Protein AF-0000000072986131 (afdb_homodimer)

Sequence (602 aa):
MTNYQFLLNQYGKLRQEGNMIPFDFEYYKPETIEEAVSLFDKLNFEGKEPIYYGGGTEFISMARVHNVYTEAVIDIKGISECNIYELIEDELIIGSAVTLTNIAELNLFPLLSLTVQRIADHTIQDKITLGGNLAGTIIYREAVLPLMISDSEIVISGINGQRRIPIEKIFNKGIQLNKGEMIVQVIIKNKFLNLPHLHVKRTKNEKIDYPLITIAALKNNNRINIAFSGVCDYPFRSAVIEQILNDNALPEYKKMNEIIKNIPGKVLNDISGSSAYRKFMLHTMLCEVLREFREGGKLNVMTNYQFLLNQYGKLRQEGNMIPFDFEYYKPETIEEAVSLFDKLNFEGKEPIYYGGGTEFISMARVHNVYTEAVIDIKGISECNIYELIEDELIIGSAVTLTNIAELNLFPLLSLTVQRIADHTIQDKITLGGNLAGTIIYREAVLPLMISDSEIVISGINGQRRIPIEKIFNKGIQLNKGEMIVQVIIKNKFLNLPHLHVKRTKNEKIDYPLITIAALKNNNRINIAFSGVCDYPFRSAVIEQILNDNALPEYKKMNEIIKNIPGKVLNDISGSSAYRKFMLHTMLCEVLREFREGGKLNV

pLDDT: mean 89.97, std 16.41, range [27.58, 98.94]

Structure (mmCIF, N/CA/C/O backbone):
data_AF-0000000072986131-model_v1
#
loop_
_entity.id
_entity.type
_entity.pdbx_description
1 polymer 'Putative carbon-monoxide dehydrogenase, middle subunit'
#
loop_
_atom_site.group_PDB
_atom_site.id
_atom_site.type_symbol
_atom_site.label_atom_id
_atom_site.label_alt_id
_atom_site.label_comp_id
_atom_site.label_asym_id
_atom_site.label_entity_id
_atom_site.label_seq_id
_atom_site.pdbx_PDB_ins_code
_atom_site.Cartn_x
_atom_site.Cartn_y
_atom_site.Cartn_z
_atom_site.occupancy
_atom_site.B_iso_or_equiv
_atom_site.auth_seq_id
_atom_site.auth_comp_id
_atom_site.auth_asym_id
_atom_site.auth_atom_id
_atom_site.pdbx_PDB_model_num
ATOM 1 N N . MET A 1 1 ? -28.359 11.297 -22.188 1 27.62 1 MET A N 1
ATOM 2 C CA . MET A 1 1 ? -27.281 10.961 -23.125 1 27.62 1 MET A CA 1
ATOM 3 C C . MET A 1 1 ? -25.922 11.375 -22.547 1 27.62 1 MET A C 1
ATOM 5 O O . MET A 1 1 ? -24.891 10.922 -23.031 1 27.62 1 MET A O 1
ATOM 9 N N . THR A 1 2 ? -25.969 12.508 -21.891 1 29.42 2 THR A N 1
ATOM 10 C CA . THR A 1 2 ? -24.828 13.32 -21.469 1 29.42 2 THR A CA 1
ATOM 11 C C . THR A 1 2 ? -24.078 12.633 -20.328 1 29.42 2 THR A C 1
ATOM 13 O O . THR A 1 2 ? -22.891 12.906 -20.125 1 29.42 2 THR A O 1
ATOM 16 N N . ASN A 1 3 ? -24.797 12.055 -19.438 1 32.59 3 ASN A N 1
ATOM 17 C CA . ASN A 1 3 ? -24.266 11.562 -18.156 1 32.59 3 ASN A CA 1
ATOM 18 C C . ASN A 1 3 ? -23.391 10.336 -18.359 1 32.59 3 ASN A C 1
ATOM 20 O O . ASN A 1 3 ? -22.484 10.07 -17.562 1 32.59 3 ASN A O 1
ATOM 24 N N . TYR A 1 4 ? -23.812 9.516 -19.328 1 32.34 4 TYR A N 1
ATOM 25 C CA . TYR A 1 4 ? -23.125 8.258 -19.609 1 32.34 4 TYR A CA 1
ATOM 26 C C . TYR A 1 4 ? -21.75 8.508 -20.219 1 32.34 4 TYR A C 1
ATOM 28 O O . TYR A 1 4 ? -20.797 7.793 -19.938 1 32.34 4 TYR A O 1
ATOM 36 N N . GLN A 1 5 ? -21.703 9.461 -21.125 1 32.12 5 GLN A N 1
ATOM 37 C CA . GLN A 1 5 ? -20.469 9.742 -21.859 1 32.12 5 GLN A CA 1
ATOM 38 C C . GLN A 1 5 ? -19.406 10.359 -20.938 1 32.12 5 GLN A C 1
ATOM 40 O O . GLN A 1 5 ? -18.219 10.125 -21.125 1 32.12 5 GLN A O 1
ATOM 45 N N . PHE A 1 6 ? -19.781 11.312 -20.094 1 31.97 6 PHE A N 1
ATOM 46 C CA . PHE A 1 6 ? -18.891 11.93 -19.125 1 31.97 6 PHE A CA 1
ATOM 47 C C . PHE A 1 6 ? -18.391 10.898 -18.125 1 31.97 6 PHE A C 1
ATOM 49 O O . PHE A 1 6 ? -17.219 10.922 -17.734 1 31.97 6 PHE A O 1
ATOM 56 N N . LEU A 1 7 ? -19.219 9.945 -17.797 1 34.59 7 LEU A N 1
ATOM 57 C CA . LEU A 1 7 ? -18.859 8.805 -16.969 1 34.59 7 LEU A CA 1
ATOM 58 C C . LEU A 1 7 ? -17.781 7.961 -17.625 1 34.59 7 LEU A C 1
ATOM 60 O O . LEU A 1 7 ? -16.844 7.5 -16.969 1 34.59 7 LEU A O 1
ATOM 64 N N . LEU A 1 8 ? -17.953 7.883 -18.906 1 36.53 8 LEU A N 1
ATOM 65 C CA . LEU A 1 8 ? -16.984 7.113 -19.688 1 36.53 8 LEU A CA 1
ATOM 66 C C . LEU A 1 8 ? -15.625 7.82 -19.719 1 36.53 8 LEU A C 1
ATOM 68 O O . LEU A 1 8 ? -14.578 7.176 -19.641 1 36.53 8 LEU A O 1
ATOM 72 N N . ASN A 1 9 ? -15.633 9.117 -19.875 1 38.03 9 ASN A N 1
ATOM 73 C CA . ASN A 1 9 ? -14.414 9.906 -19.984 1 38.03 9 ASN A CA 1
ATOM 74 C C . ASN A 1 9 ? -13.688 10.016 -18.641 1 38.03 9 ASN A C 1
ATOM 76 O O . ASN A 1 9 ? -12.461 9.906 -18.594 1 38.03 9 ASN A O 1
ATOM 80 N N . GLN A 1 10 ? -14.32 10.531 -17.641 1 37.19 10 GLN A N 1
ATOM 81 C CA . GLN A 1 10 ? -13.766 10.555 -16.297 1 37.19 10 GLN A CA 1
ATOM 82 C C . GLN A 1 10 ? -13.477 9.141 -15.797 1 37.19 10 GLN A C 1
ATOM 84 O O . GLN A 1 10 ? -12.492 8.922 -15.086 1 37.19 10 GLN A O 1
ATOM 89 N N . TYR A 1 11 ? -14.391 8.203 -16.078 1 42.56 11 TYR A N 1
ATOM 90 C CA . TYR A 1 11 ? -14.055 6.789 -16 1 42.56 11 TYR A CA 1
ATOM 91 C C . TYR A 1 11 ? -12.805 6.477 -16.812 1 42.56 11 TYR A C 1
ATOM 93 O O . TYR A 1 11 ? -11.992 5.641 -16.406 1 42.56 11 TYR A O 1
ATOM 101 N N . GLY A 1 12 ? -12.742 7.117 -17.859 1 41.56 12 GLY A N 1
ATOM 102 C CA . GLY A 1 12 ? -11.555 6.957 -18.688 1 41.56 12 GLY A CA 1
ATOM 103 C C . GLY A 1 12 ? -10.273 7.379 -17.984 1 41.56 12 GLY A C 1
ATOM 104 O O . GLY A 1 12 ? -9.25 6.703 -18.094 1 41.56 12 GLY A O 1
ATOM 105 N N . LYS A 1 13 ? -10.367 8.602 -17.5 1 42.34 13 LYS A N 1
ATOM 106 C CA . LYS A 1 13 ? -9.172 9.07 -16.797 1 42.34 13 LYS A CA 1
ATOM 107 C C . LYS A 1 13 ? -8.875 8.211 -15.578 1 42.34 13 LYS A C 1
ATOM 109 O O . LYS A 1 13 ? -7.719 7.887 -15.305 1 42.34 13 LYS A O 1
ATOM 114 N N . LEU A 1 14 ? -9.93 8.141 -14.703 1 44.47 14 LEU A N 1
ATOM 115 C CA . LEU A 1 14 ? -9.688 7.125 -13.68 1 44.47 14 LEU A CA 1
ATOM 116 C C . LEU A 1 14 ? -9.258 5.805 -14.312 1 44.47 14 LEU A C 1
ATOM 118 O O . LEU A 1 14 ? -8.453 5.07 -13.734 1 44.47 14 LEU A O 1
ATOM 122 N N . ARG A 1 15 ? -9.805 5.496 -15.484 1 45.22 15 ARG A N 1
ATOM 123 C CA . ARG A 1 15 ? -9.336 4.316 -16.203 1 45.22 15 ARG A CA 1
ATOM 124 C C . ARG A 1 15 ? -7.867 4.461 -16.594 1 45.22 15 ARG A C 1
ATOM 126 O O . ARG A 1 15 ? -7.098 3.504 -16.5 1 45.22 15 ARG A O 1
ATOM 133 N N . GLN A 1 16 ? -7.602 5.656 -17.141 1 43.91 16 GLN A N 1
ATOM 134 C CA . GLN A 1 16 ? -6.211 5.84 -17.547 1 43.91 16 GLN A CA 1
ATOM 135 C C . GLN A 1 16 ? -5.285 5.82 -16.328 1 43.91 16 GLN A C 1
ATOM 137 O O . GLN A 1 16 ? -4.238 5.172 -16.344 1 43.91 16 GLN A O 1
ATOM 142 N N . GLU A 1 17 ? -5.52 6.809 -15.43 1 45.91 17 GLU A N 1
ATOM 143 C CA . GLU A 1 17 ? -4.746 6.809 -14.188 1 45.91 17 GLU A CA 1
ATOM 144 C C . GLU A 1 17 ? -5.098 5.605 -13.32 1 45.91 17 GLU A C 1
ATOM 146 O O . GLU A 1 17 ? -4.23 5.047 -12.648 1 45.91 17 GLU A O 1
ATOM 151 N N . GLY A 1 18 ? -6.445 5.406 -13.211 1 46.66 18 GLY A N 1
ATOM 152 C CA . GLY A 1 18 ? -7.07 4.223 -12.648 1 46.66 18 GLY A CA 1
ATOM 153 C C . GLY A 1 18 ? -6.625 2.934 -13.305 1 46.66 18 GLY A C 1
ATOM 154 O O . GLY A 1 18 ? -7.039 1.846 -12.906 1 46.66 18 GLY A O 1
ATOM 155 N N . ASN A 1 19 ? -6.191 3.107 -14.43 1 49.5 19 ASN A N 1
ATOM 156 C CA . ASN A 1 19 ? -5.863 1.973 -15.289 1 49.5 19 ASN A CA 1
ATOM 157 C C . ASN A 1 19 ? -5.043 0.926 -14.547 1 49.5 19 ASN A C 1
ATOM 159 O O . ASN A 1 19 ? -4.879 -0.198 -15.023 1 49.5 19 ASN A O 1
ATOM 163 N N . MET A 1 20 ? -4.824 1.416 -13.273 1 61.81 20 MET A N 1
ATOM 164 C CA . MET A 1 20 ? -4.055 0.265 -12.812 1 61.81 20 MET A CA 1
ATOM 165 C C . MET A 1 20 ? -4.699 -0.359 -11.578 1 61.81 20 MET A C 1
ATOM 167 O O . MET A 1 20 ? -4.086 -1.188 -10.898 1 61.81 20 MET A O 1
ATOM 171 N N . ILE A 1 21 ? -6.113 0.192 -11.344 1 75.25 21 ILE A N 1
ATOM 172 C CA . ILE A 1 21 ? -6.746 -0.481 -10.219 1 75.25 21 ILE A CA 1
ATOM 173 C C . ILE A 1 21 ? -7.309 -1.828 -10.672 1 75.25 21 ILE A C 1
ATOM 175 O O . ILE A 1 21 ? -7.957 -1.919 -11.711 1 75.25 21 ILE A O 1
ATOM 179 N N . PRO A 1 22 ? -7.094 -2.852 -9.961 1 71.75 22 PRO A N 1
ATOM 180 C CA . PRO A 1 22 ? -7.348 -4.223 -10.414 1 71.75 22 PRO A CA 1
ATOM 181 C C . PRO A 1 22 ? -8.812 -4.629 -10.258 1 71.75 22 PRO A C 1
ATOM 183 O O . PRO A 1 22 ? -9.148 -5.809 -10.398 1 71.75 22 PRO A O 1
ATOM 186 N N . PHE A 1 23 ? -9.773 -3.619 -9.875 1 76.19 23 PHE A N 1
ATOM 187 C CA . PHE A 1 23 ? -11.188 -3.949 -9.742 1 76.19 23 PHE A CA 1
ATOM 188 C C . PHE A 1 23 ? -12.062 -2.809 -10.242 1 76.19 23 PHE A C 1
ATOM 190 O O . PHE A 1 23 ? -11.625 -1.656 -10.289 1 76.19 23 PHE A O 1
ATOM 197 N N . ASP A 1 24 ? -13.273 -3.182 -10.57 1 79.75 24 ASP A N 1
ATOM 198 C CA . ASP A 1 24 ? -14.219 -2.188 -11.07 1 79.75 24 ASP A CA 1
ATOM 199 C C . ASP A 1 24 ? -14.961 -1.511 -9.922 1 79.75 24 ASP A C 1
ATOM 201 O O . ASP A 1 24 ? -15.172 -2.117 -8.867 1 79.75 24 ASP A O 1
ATOM 205 N N . PHE A 1 25 ? -15.266 -0.297 -10.117 1 85.81 25 PHE A N 1
ATOM 206 C CA . PHE A 1 25 ? -16.094 0.427 -9.172 1 85.81 25 PHE A CA 1
ATOM 207 C C . PHE A 1 25 ? -16.938 1.487 -9.883 1 85.81 25 PHE A C 1
ATOM 209 O O . PHE A 1 25 ? -16.594 1.914 -10.984 1 85.81 25 PHE A O 1
ATOM 216 N N . GLU A 1 26 ? -18.078 1.824 -9.219 1 91 26 GLU A N 1
ATOM 217 C CA . GLU A 1 26 ? -18.906 2.92 -9.695 1 91 26 GLU A CA 1
ATOM 218 C C . GLU A 1 26 ? -18.375 4.27 -9.242 1 91 26 GLU A C 1
ATOM 220 O O . GLU A 1 26 ? -17.797 4.387 -8.156 1 91 26 GLU A O 1
ATOM 225 N N . TYR A 1 27 ? -18.562 5.242 -10.133 1 94.19 27 TYR A N 1
ATOM 226 C CA . TYR A 1 27 ? -18.094 6.59 -9.852 1 94.19 27 TYR A CA 1
ATOM 227 C C . TYR A 1 27 ? -19.25 7.586 -9.805 1 94.19 27 TYR A C 1
ATOM 229 O O . TYR A 1 27 ? -20.016 7.695 -10.758 1 94.19 27 TYR A O 1
ATOM 237 N N . TYR A 1 28 ? -19.391 8.258 -8.68 1 97.12 28 TYR A N 1
ATOM 238 C CA . TYR A 1 28 ? -20.406 9.289 -8.492 1 97.12 28 TYR A CA 1
ATOM 239 C C . TYR A 1 28 ? -19.766 10.641 -8.211 1 97.12 28 TYR A C 1
ATOM 241 O O . TYR A 1 28 ? -18.734 10.719 -7.535 1 97.12 28 TYR A O 1
ATOM 249 N N . LYS A 1 29 ? -20.375 11.711 -8.695 1 97.88 29 LYS A N 1
ATOM 250 C CA . LYS A 1 29 ? -19.891 13.07 -8.445 1 97.88 29 LYS A CA 1
ATOM 251 C C . LYS A 1 29 ? -21.031 14.008 -8.07 1 97.88 29 LYS A C 1
ATOM 253 O O . LYS A 1 29 ? -21.453 14.836 -8.875 1 97.88 29 LYS A O 1
ATOM 258 N N . PRO A 1 30 ? -21.5 13.883 -6.879 1 98.44 30 PRO A N 1
ATOM 259 C CA . PRO A 1 30 ? -22.578 14.758 -6.43 1 98.44 30 PRO A CA 1
ATOM 260 C C . PRO A 1 30 ? -22.188 16.234 -6.406 1 98.44 30 PRO A C 1
ATOM 262 O O . PRO A 1 30 ? -20.984 16.547 -6.391 1 98.44 30 PRO A O 1
ATOM 265 N N . GLU A 1 31 ? -23.219 17.094 -6.375 1 98.38 31 GLU A N 1
ATOM 266 C CA . GLU A 1 31 ? -22.984 18.531 -6.406 1 98.38 31 GLU A CA 1
ATOM 267 C C . GLU A 1 31 ? -23.328 19.172 -5.07 1 98.38 31 GLU A C 1
ATOM 269 O O . GLU A 1 31 ? -23.078 20.359 -4.867 1 98.38 31 GLU A O 1
ATOM 274 N N . THR A 1 32 ? -23.953 18.391 -4.23 1 98.75 32 THR A N 1
ATOM 275 C CA . THR A 1 32 ? -24.281 18.922 -2.916 1 98.75 32 THR A CA 1
ATOM 276 C C . THR A 1 32 ? -23.891 17.953 -1.817 1 98.75 32 THR A C 1
ATOM 278 O O . THR A 1 32 ? -23.703 16.75 -2.08 1 98.75 32 THR A O 1
ATOM 281 N N . ILE A 1 33 ? -23.828 18.469 -0.614 1 98.81 33 ILE A N 1
ATOM 282 C CA . ILE A 1 33 ? -23.516 17.656 0.556 1 98.81 33 ILE A CA 1
ATOM 283 C C . ILE A 1 33 ? -24.625 16.641 0.795 1 98.81 33 ILE A C 1
ATOM 285 O O . ILE A 1 33 ? -24.359 15.469 1.039 1 98.81 33 ILE A O 1
ATOM 289 N N . GLU A 1 34 ? -25.828 17.062 0.684 1 98.56 34 GLU A N 1
ATOM 290 C CA . GLU A 1 34 ? -26.984 16.203 0.909 1 98.56 34 GLU A CA 1
ATOM 291 C C . GLU A 1 34 ? -27 15.031 -0.072 1 98.56 34 GLU A C 1
ATOM 293 O O . GLU A 1 34 ? -27.25 13.891 0.318 1 98.56 34 GLU A O 1
ATOM 298 N N . GLU A 1 35 ? -26.719 15.359 -1.294 1 98.62 35 GLU A N 1
ATOM 299 C CA . GLU A 1 35 ? -26.656 14.312 -2.312 1 98.62 35 GLU A CA 1
ATOM 300 C C . GLU A 1 35 ? -25.562 13.305 -2.008 1 98.62 35 GLU A C 1
ATOM 302 O O . GLU A 1 35 ? -25.766 12.094 -2.141 1 98.62 35 GLU A O 1
ATOM 307 N N . ALA A 1 36 ? -24.406 13.773 -1.599 1 98.81 36 ALA A N 1
ATOM 308 C CA . ALA A 1 36 ? -23.281 12.898 -1.29 1 98.81 36 ALA A CA 1
ATOM 309 C C . ALA A 1 36 ? -23.609 11.953 -0.135 1 98.81 36 ALA A C 1
ATOM 311 O O . ALA A 1 36 ? -23.391 10.75 -0.223 1 98.81 36 ALA A O 1
ATOM 312 N N . VAL A 1 37 ? -24.188 12.5 0.921 1 98.75 37 VAL A N 1
ATOM 313 C CA . VAL A 1 37 ? -24.516 11.734 2.121 1 98.75 37 VAL A CA 1
ATOM 314 C C . VAL A 1 37 ? -25.594 10.703 1.797 1 98.75 37 VAL A C 1
ATOM 316 O O . VAL A 1 37 ? -25.484 9.547 2.215 1 98.75 37 VAL A O 1
ATOM 319 N N . SER A 1 38 ? -26.562 11.094 1.03 1 98.56 38 SER A N 1
ATOM 320 C CA . SER A 1 38 ? -27.625 10.188 0.638 1 98.56 38 SER A CA 1
ATOM 321 C C . SER A 1 38 ? -27.094 9.055 -0.231 1 98.56 38 SER A C 1
ATOM 323 O O . SER A 1 38 ? -27.5 7.895 -0.063 1 98.56 38 SER A O 1
ATOM 325 N N . LEU A 1 39 ? -26.281 9.453 -1.131 1 98.56 39 LEU A N 1
ATOM 326 C CA . LEU A 1 39 ? -25.656 8.453 -1.994 1 98.56 39 LEU A CA 1
ATOM 327 C C . LEU A 1 39 ? -24.875 7.43 -1.171 1 98.56 39 LEU A C 1
ATOM 329 O O . LEU A 1 39 ? -24.984 6.223 -1.415 1 98.56 39 LEU A O 1
ATOM 333 N N . PHE A 1 40 ? -24.078 7.918 -0.222 1 98.69 40 PHE A N 1
ATOM 334 C CA . PHE A 1 40 ? -23.312 7.004 0.617 1 98.69 40 PHE A CA 1
ATOM 335 C C . PHE A 1 40 ? -24.234 6.012 1.319 1 98.69 40 PHE A C 1
ATOM 337 O O . PHE A 1 40 ? -23.984 4.805 1.309 1 98.69 40 PHE A O 1
ATOM 344 N N . ASP A 1 41 ? -25.266 6.527 1.908 1 98.12 41 ASP A N 1
ATOM 345 C CA . ASP A 1 41 ? -26.203 5.695 2.658 1 98.12 41 ASP A CA 1
ATOM 346 C C . ASP A 1 41 ? -26.828 4.625 1.763 1 98.12 41 ASP A C 1
ATOM 348 O O . ASP A 1 41 ? -26.891 3.451 2.135 1 98.12 41 ASP A O 1
ATOM 352 N N . LYS A 1 42 ? -27.25 5 0.596 1 98.31 42 LYS A N 1
ATOM 353 C CA . LYS A 1 42 ? -27.859 4.082 -0.361 1 98.31 42 LYS A CA 1
ATOM 354 C C . LYS A 1 42 ? -26.875 3.002 -0.795 1 98.31 42 LYS A C 1
ATOM 356 O O . LYS A 1 42 ? -27.188 1.812 -0.754 1 98.31 42 LYS A O 1
ATOM 361 N N . LEU A 1 43 ? -25.719 3.465 -1.185 1 97.38 43 LEU A N 1
ATOM 362 C CA . LEU A 1 43 ? -24.703 2.545 -1.69 1 97.38 43 LEU A CA 1
ATOM 363 C C . LEU A 1 43 ? -24.234 1.602 -0.591 1 97.38 43 LEU A C 1
ATOM 365 O O . LEU A 1 43 ? -23.938 0.432 -0.853 1 97.38 43 LEU A O 1
ATOM 369 N N . ASN A 1 44 ? -24.125 2.135 0.612 1 96.06 44 ASN A N 1
ATOM 370 C CA . ASN A 1 44 ? -23.766 1.302 1.755 1 96.06 44 ASN A CA 1
ATOM 371 C C . ASN A 1 44 ? -24.844 0.242 2.027 1 96.06 44 ASN A C 1
ATOM 373 O O . ASN A 1 44 ? -24.516 -0.91 2.318 1 96.06 44 ASN A O 1
ATOM 377 N N . PHE A 1 45 ? -26.031 0.61 1.93 1 95.88 45 PHE A N 1
ATOM 378 C CA . PHE A 1 45 ? -27.141 -0.323 2.098 1 95.88 45 PHE A CA 1
ATOM 379 C C . PHE A 1 45 ? -27.078 -1.428 1.051 1 95.88 45 PHE A C 1
ATOM 381 O O . PHE A 1 45 ? -27.422 -2.58 1.338 1 95.88 45 PHE A O 1
ATOM 388 N N . GLU A 1 46 ? -26.641 -1.068 -0.074 1 93.88 46 GLU A N 1
ATOM 389 C CA . GLU A 1 46 ? -26.516 -2.02 -1.177 1 93.88 46 GLU A CA 1
ATOM 390 C C . GLU A 1 46 ? -25.297 -2.904 -1.02 1 93.88 46 GLU A C 1
ATOM 392 O O . GLU A 1 46 ? -25.031 -3.766 -1.862 1 93.88 46 GLU A O 1
ATOM 397 N N . GLY A 1 47 ? -24.516 -2.645 0.021 1 88.31 47 GLY A N 1
ATOM 398 C CA . GLY A 1 47 ? -23.359 -3.475 0.295 1 88.31 47 GLY A CA 1
ATOM 399 C C . GLY A 1 47 ? -22.141 -3.109 -0.547 1 88.31 47 GLY A C 1
ATOM 400 O O . GLY A 1 47 ? -21.203 -3.895 -0.665 1 88.31 47 GLY A O 1
ATOM 401 N N . LYS A 1 48 ? -22.078 -1.938 -1.119 1 90.56 48 LYS A N 1
ATOM 402 C CA . LYS A 1 48 ? -21.031 -1.562 -2.066 1 90.56 48 LYS A CA 1
ATOM 403 C C . LYS A 1 48 ? -19.812 -0.996 -1.346 1 90.56 48 LYS A C 1
ATOM 405 O O . LYS A 1 48 ? -18.797 -0.715 -1.972 1 90.56 48 LYS A O 1
ATOM 410 N N . GLU A 1 49 ? -19.859 -0.706 -0.05 1 91.69 49 GLU A N 1
ATOM 411 C CA . GLU A 1 49 ? -18.766 -0.186 0.771 1 91.69 49 GLU A CA 1
ATOM 412 C C . GLU A 1 49 ? -18.188 1.085 0.166 1 91.69 49 GLU A C 1
ATOM 414 O O . GLU A 1 49 ? -16.984 1.155 -0.094 1 91.69 49 GLU A O 1
ATOM 419 N N . PRO A 1 50 ? -19.031 2.061 -0.001 1 96.12 50 PRO A N 1
ATOM 420 C CA . PRO A 1 50 ? -18.578 3.268 -0.703 1 96.12 50 PRO A CA 1
ATOM 421 C C . PRO A 1 50 ? -17.531 4.055 0.081 1 96.12 50 PRO A C 1
ATOM 423 O O . PRO A 1 50 ? -17.469 3.959 1.31 1 96.12 50 PRO A O 1
ATOM 426 N N . ILE A 1 51 ? -16.719 4.836 -0.663 1 96.44 51 ILE A N 1
ATOM 427 C CA . ILE A 1 51 ? -15.773 5.754 -0.036 1 96.44 51 ILE A CA 1
ATOM 428 C C . ILE A 1 51 ? -15.938 7.148 -0.633 1 96.44 51 ILE A C 1
ATOM 430 O O . ILE A 1 51 ? -16.344 7.293 -1.787 1 96.44 51 ILE A O 1
ATOM 434 N N . TYR A 1 52 ? -15.742 8.117 0.202 1 98.25 52 TYR A N 1
ATOM 435 C CA . TYR A 1 52 ? -15.602 9.477 -0.319 1 98.25 52 TYR A CA 1
ATOM 436 C C . TYR A 1 52 ? -14.234 9.672 -0.956 1 98.25 52 TYR A C 1
ATOM 438 O O . TYR A 1 52 ? -13.242 9.109 -0.492 1 98.25 52 TYR A O 1
ATOM 446 N N . TYR A 1 53 ? -14.219 10.445 -2.029 1 96.5 53 TYR A N 1
ATOM 447 C CA . TYR A 1 53 ? -13.055 10.594 -2.895 1 96.5 53 TYR A CA 1
ATOM 448 C C . TYR A 1 53 ? -12.688 12.062 -3.072 1 96.5 53 TYR A C 1
ATOM 450 O O . TYR A 1 53 ? -13.547 12.891 -3.389 1 96.5 53 TYR A O 1
ATOM 458 N N . GLY A 1 54 ? -11.461 12.383 -2.725 1 95.75 54 GLY A N 1
ATOM 459 C CA . GLY A 1 54 ? -10.844 13.648 -3.084 1 95.75 54 GLY A CA 1
ATOM 460 C C . GLY A 1 54 ? -9.844 13.523 -4.215 1 95.75 54 GLY A C 1
ATOM 461 O O . GLY A 1 54 ? -10.227 13.328 -5.371 1 95.75 54 GLY A O 1
ATOM 462 N N . GLY A 1 55 ? -8.555 13.492 -3.896 1 92.69 55 GLY A N 1
ATOM 463 C CA . GLY A 1 55 ? -7.527 13.297 -4.902 1 92.69 55 GLY A CA 1
ATOM 464 C C . GLY A 1 55 ? -7.277 11.836 -5.234 1 92.69 55 GLY A C 1
ATOM 465 O O . GLY A 1 55 ? -6.789 11.516 -6.32 1 92.69 55 GLY A O 1
ATOM 466 N N . GLY A 1 56 ? -7.469 10.992 -4.266 1 92.75 56 GLY A N 1
ATOM 467 C CA . GLY A 1 56 ? -7.469 9.555 -4.508 1 92.75 56 GLY A CA 1
ATOM 468 C C . GLY A 1 56 ? -6.074 8.961 -4.543 1 92.75 56 GLY A C 1
ATOM 469 O O . GLY A 1 56 ? -5.914 7.766 -4.805 1 92.75 56 GLY A O 1
ATOM 470 N N . THR A 1 57 ? -5.074 9.766 -4.23 1 90.19 57 THR A N 1
ATOM 471 C CA . THR A 1 57 ? -3.695 9.32 -4.391 1 90.19 57 THR A CA 1
ATOM 472 C C . THR A 1 57 ? -3.416 8.102 -3.512 1 90.19 57 THR A C 1
ATOM 474 O O . THR A 1 57 ? -2.891 7.094 -3.988 1 90.19 57 THR A O 1
ATOM 477 N N . GLU A 1 58 ? -3.803 8.141 -2.275 1 91.94 58 GLU A N 1
ATOM 478 C CA . GLU A 1 58 ? -3.58 7.016 -1.368 1 91.94 58 GLU A CA 1
ATOM 479 C C . GLU A 1 58 ? -4.48 5.836 -1.718 1 91.94 58 GLU A C 1
ATOM 481 O O . GLU A 1 58 ? -4.027 4.691 -1.756 1 91.94 58 GLU A O 1
ATOM 486 N N . PHE A 1 59 ? -5.727 6.031 -2.045 1 92.81 59 PHE A N 1
ATOM 487 C CA . PHE A 1 59 ? -6.688 4.984 -2.379 1 92.81 59 PHE A CA 1
ATOM 488 C C . PHE A 1 59 ? -6.219 4.188 -3.592 1 92.81 59 PHE A C 1
ATOM 490 O O . PHE A 1 59 ? -6.203 2.957 -3.562 1 92.81 59 PHE A O 1
ATOM 497 N N . ILE A 1 60 ? -5.859 4.918 -4.562 1 89.5 60 ILE A N 1
ATOM 498 C CA . ILE A 1 60 ? -5.473 4.273 -5.812 1 89.5 60 ILE A CA 1
ATOM 499 C C . ILE A 1 60 ? -4.262 3.375 -5.574 1 89.5 60 ILE A C 1
ATOM 501 O O . ILE A 1 60 ? -4.238 2.223 -6.012 1 89.5 60 ILE A O 1
ATOM 505 N N . SER A 1 61 ? -3.295 3.904 -4.875 1 90.31 61 SER A N 1
ATOM 506 C CA . SER A 1 61 ? -2.088 3.133 -4.594 1 90.31 61 SER A CA 1
ATOM 507 C C . SER A 1 61 ? -2.406 1.896 -3.758 1 90.31 61 SER A C 1
ATOM 509 O O . SER A 1 61 ? -1.922 0.801 -4.051 1 90.31 61 SER A O 1
ATOM 511 N N . MET A 1 62 ? -3.252 2.031 -2.777 1 90.5 62 MET A N 1
ATOM 512 C CA . MET A 1 62 ? -3.625 0.917 -1.911 1 90.5 62 MET A CA 1
ATOM 513 C C . MET A 1 62 ? -4.469 -0.102 -2.67 1 90.5 62 MET A C 1
ATOM 515 O O . MET A 1 62 ? -4.348 -1.308 -2.439 1 90.5 62 MET A O 1
ATOM 519 N N . ALA A 1 63 ? -5.316 0.389 -3.514 1 88.69 63 ALA A N 1
ATOM 520 C CA . ALA A 1 63 ? -6.172 -0.482 -4.316 1 88.69 63 ALA A CA 1
ATOM 521 C C . ALA A 1 63 ? -5.344 -1.358 -5.246 1 88.69 63 ALA A C 1
ATOM 523 O O . ALA A 1 63 ? -5.645 -2.539 -5.434 1 88.69 63 ALA A O 1
ATOM 524 N N . ARG A 1 64 ? -4.305 -0.801 -5.734 1 84.88 64 ARG A N 1
ATOM 525 C CA . ARG A 1 64 ? -3.457 -1.505 -6.688 1 84.88 64 ARG A CA 1
ATOM 526 C C . ARG A 1 64 ? -2.789 -2.713 -6.039 1 84.88 64 ARG A C 1
ATOM 528 O O . ARG A 1 64 ? -2.498 -3.703 -6.715 1 84.88 64 ARG A O 1
ATOM 535 N N . VAL A 1 65 ? -2.615 -2.662 -4.797 1 85.88 65 VAL A N 1
ATOM 536 C CA . VAL A 1 65 ? -1.961 -3.766 -4.105 1 85.88 65 VAL A CA 1
ATOM 537 C C . VAL A 1 65 ? -2.977 -4.508 -3.238 1 85.88 65 VAL A C 1
ATOM 539 O O . VAL A 1 65 ? -2.602 -5.23 -2.312 1 85.88 65 VAL A O 1
ATOM 542 N N . HIS A 1 66 ? -4.277 -4.227 -3.441 1 83.5 66 HIS A N 1
ATOM 543 C CA . HIS A 1 66 ? -5.406 -4.945 -2.861 1 83.5 66 HIS A CA 1
ATOM 544 C C . HIS A 1 66 ? -5.484 -4.727 -1.354 1 83.5 66 HIS A C 1
ATOM 546 O O . HIS A 1 66 ? -5.891 -5.625 -0.612 1 83.5 66 HIS A O 1
ATOM 552 N N . ASN A 1 67 ? -5.023 -3.533 -0.978 1 85.81 67 ASN A N 1
ATOM 553 C CA . ASN A 1 67 ? -5.125 -3.182 0.435 1 85.81 67 ASN A CA 1
ATOM 554 C C . ASN A 1 67 ? -6.48 -2.562 0.763 1 85.81 67 ASN A C 1
ATOM 556 O O . ASN A 1 67 ? -6.883 -2.514 1.928 1 85.81 67 ASN A O 1
ATOM 560 N N . VAL A 1 68 ? -7.086 -2.045 -0.281 1 86.88 68 VAL A N 1
ATOM 561 C CA . VAL A 1 68 ? -8.406 -1.455 -0.096 1 86.88 68 VAL A CA 1
ATOM 562 C C . VAL A 1 68 ? -9.328 -1.891 -1.231 1 86.88 68 VAL A C 1
ATOM 564 O O . VAL A 1 68 ? -8.867 -2.273 -2.307 1 86.88 68 VAL A O 1
ATOM 567 N N . TYR A 1 69 ? -10.578 -1.902 -0.943 1 85.62 69 TYR A N 1
ATOM 568 C CA . TYR A 1 69 ? -11.594 -2.26 -1.924 1 85.62 69 TYR A CA 1
ATOM 569 C C . TYR A 1 69 ? -12.836 -1.395 -1.758 1 85.62 69 TYR A C 1
ATOM 571 O O . TYR A 1 69 ? -13.195 -1.02 -0.64 1 85.62 69 TYR A O 1
ATOM 579 N N . THR A 1 70 ? -13.398 -1.058 -2.881 1 90.94 70 THR A N 1
ATOM 580 C CA . THR A 1 70 ? -14.703 -0.404 -2.895 1 90.94 70 THR A CA 1
ATOM 581 C C . THR A 1 70 ? -15.43 -0.682 -4.203 1 90.94 70 THR A C 1
ATOM 583 O O . THR A 1 70 ? -14.797 -0.866 -5.246 1 90.94 70 THR A O 1
ATOM 586 N N . GLU A 1 71 ? -16.734 -0.733 -4.113 1 89.75 71 GLU A N 1
ATOM 587 C CA . GLU A 1 71 ? -17.516 -0.89 -5.332 1 89.75 71 GLU A CA 1
ATOM 588 C C . GLU A 1 71 ? -18.078 0.448 -5.805 1 89.75 71 GLU A C 1
ATOM 590 O O . GLU A 1 71 ? -18.719 0.526 -6.863 1 89.75 71 GLU A O 1
ATOM 595 N N . ALA A 1 72 ? -17.812 1.502 -4.984 1 93.31 72 ALA A N 1
ATOM 596 C CA . ALA A 1 72 ? -18.328 2.811 -5.375 1 93.31 72 ALA A CA 1
ATOM 597 C C . ALA A 1 72 ? -17.5 3.934 -4.762 1 93.31 72 ALA A C 1
ATOM 599 O O . ALA A 1 72 ? -17.188 3.902 -3.57 1 93.31 72 ALA A O 1
ATOM 600 N N . VAL A 1 73 ? -17.188 4.883 -5.598 1 95.5 73 VAL A N 1
ATOM 601 C CA . VAL A 1 73 ? -16.484 6.082 -5.156 1 95.5 73 VAL A CA 1
ATOM 602 C C . VAL A 1 73 ? -17.391 7.305 -5.309 1 95.5 73 VAL A C 1
ATOM 604 O O . VAL A 1 73 ? -18.062 7.457 -6.328 1 95.5 73 VAL A O 1
ATOM 607 N N . ILE A 1 74 ? -17.391 8.125 -4.266 1 98.25 74 ILE A N 1
ATOM 608 C CA . ILE A 1 74 ? -18.141 9.383 -4.281 1 98.25 74 ILE A CA 1
ATOM 609 C C . ILE A 1 74 ? -17.172 10.562 -4.281 1 98.25 74 ILE A C 1
ATOM 611 O O . ILE A 1 74 ? -16.641 10.938 -3.232 1 98.25 74 ILE A O 1
ATOM 615 N N . ASP A 1 75 ? -16.984 11.148 -5.465 1 98.25 75 ASP A N 1
ATOM 616 C CA . ASP A 1 75 ? -16.078 12.273 -5.664 1 98.25 75 ASP A CA 1
ATOM 617 C C . ASP A 1 75 ? -16.688 13.578 -5.168 1 98.25 75 ASP A C 1
ATOM 619 O O . ASP A 1 75 ? -17.641 14.094 -5.766 1 98.25 75 ASP A O 1
ATOM 623 N N . ILE A 1 76 ? -16.078 14.156 -4.152 1 98.62 76 ILE A N 1
ATOM 624 C CA . ILE A 1 76 ? -16.719 15.281 -3.488 1 98.62 76 ILE A CA 1
ATOM 625 C C . ILE A 1 76 ? -16.234 16.594 -4.09 1 98.62 76 ILE A C 1
ATOM 627 O O . ILE A 1 76 ? -16.594 17.672 -3.629 1 98.62 76 ILE A O 1
ATOM 631 N N . LYS A 1 77 ? -15.43 16.562 -5.102 1 98.31 77 LYS A N 1
ATOM 632 C CA . LYS A 1 77 ? -14.828 17.75 -5.703 1 98.31 77 LYS A CA 1
ATOM 633 C C . LYS A 1 77 ? -15.867 18.578 -6.453 1 98.31 77 LYS A C 1
ATOM 635 O O . LYS A 1 77 ? -15.609 19.719 -6.824 1 98.31 77 LYS A O 1
ATOM 640 N N . GLY A 1 78 ? -17 18.016 -6.656 1 97.88 78 GLY A N 1
ATOM 641 C CA . GLY A 1 78 ? -18.062 18.75 -7.301 1 97.88 78 GLY A CA 1
ATOM 642 C C . GLY A 1 78 ? -18.859 19.609 -6.34 1 97.88 78 GLY A C 1
ATOM 643 O O . GLY A 1 78 ? -19.703 20.422 -6.762 1 97.88 78 GLY A O 1
ATOM 644 N N . ILE A 1 79 ? -18.656 19.484 -5.113 1 98.75 79 ILE A N 1
ATOM 645 C CA . ILE A 1 79 ? -19.406 20.188 -4.074 1 98.75 79 ILE A CA 1
ATOM 646 C C . ILE A 1 79 ? -18.75 21.531 -3.781 1 98.75 79 ILE A C 1
ATOM 648 O O . ILE A 1 79 ? -17.609 21.594 -3.342 1 98.75 79 ILE A O 1
ATOM 652 N N . SER A 1 80 ? -19.469 22.594 -3.918 1 98.62 80 SER A N 1
ATOM 653 C CA . SER A 1 80 ? -18.922 23.938 -3.795 1 98.62 80 SER A CA 1
ATOM 654 C C . SER A 1 80 ? -18.344 24.172 -2.404 1 98.62 80 SER A C 1
ATOM 656 O O . SER A 1 80 ? -17.25 24.75 -2.268 1 98.62 80 SER A O 1
ATOM 658 N N . GLU A 1 81 ? -19.047 23.734 -1.344 1 98.69 81 GLU A N 1
ATOM 659 C CA . GLU A 1 81 ? -18.609 23.922 0.032 1 98.69 81 GLU A CA 1
ATOM 660 C C . GLU A 1 81 ? -17.25 23.25 0.266 1 98.69 81 GLU A C 1
ATOM 662 O O . GLU A 1 81 ? -16.469 23.703 1.096 1 98.69 81 GLU A O 1
ATOM 667 N N . CYS A 1 82 ? -16.953 22.203 -0.455 1 98.88 82 CYS A N 1
ATOM 668 C CA . CYS A 1 82 ? -15.719 21.438 -0.301 1 98.88 82 CYS A CA 1
ATOM 669 C C . CYS A 1 82 ? -14.578 22.094 -1.073 1 98.88 82 CYS A C 1
ATOM 671 O O . CYS A 1 82 ? -13.422 21.688 -0.949 1 98.88 82 CYS A O 1
ATOM 673 N N . ASN A 1 83 ? -14.867 23.156 -1.824 1 98.75 83 ASN A N 1
ATOM 674 C CA . ASN A 1 83 ? -13.852 23.766 -2.666 1 98.75 83 ASN A CA 1
ATOM 675 C C . ASN A 1 83 ? -13.539 25.188 -2.215 1 98.75 83 ASN A C 1
ATOM 677 O O . ASN A 1 83 ? -12.672 25.844 -2.791 1 98.75 83 ASN A O 1
ATOM 681 N N . ILE A 1 84 ? -14.195 25.609 -1.199 1 98.5 84 ILE A N 1
ATOM 682 C CA . ILE A 1 84 ? -14.031 26.984 -0.741 1 98.5 84 ILE A CA 1
ATOM 683 C C . ILE A 1 84 ? -12.656 27.156 -0.107 1 98.5 84 ILE A C 1
ATOM 685 O O . ILE A 1 84 ? -12.172 26.266 0.593 1 98.5 84 ILE A O 1
ATOM 689 N N . TYR A 1 85 ? -12.008 28.266 -0.321 1 98.69 85 TYR A N 1
ATOM 690 C CA . TYR A 1 85 ? -10.781 28.719 0.324 1 98.69 85 TYR A CA 1
ATOM 691 C C . TYR A 1 85 ? -10.773 30.234 0.488 1 98.69 85 TYR A C 1
ATOM 693 O O . TYR A 1 85 ? -10.219 30.953 -0.349 1 98.69 85 TYR A O 1
ATOM 701 N N . GLU A 1 86 ? -11.367 30.656 1.578 1 98 86 GLU A N 1
ATOM 702 C CA . GLU A 1 86 ? -11.609 32.094 1.731 1 98 86 GLU A CA 1
ATOM 703 C C . GLU A 1 86 ? -11.625 32.5 3.203 1 98 86 GLU A C 1
ATOM 705 O O . GLU A 1 86 ? -11.961 31.672 4.07 1 98 86 GLU A O 1
ATOM 710 N N . LEU A 1 87 ? -11.195 33.719 3.41 1 97.69 87 LEU A N 1
ATOM 711 C CA . LEU A 1 87 ? -11.352 34.344 4.723 1 97.69 87 LEU A CA 1
ATOM 712 C C . LEU A 1 87 ? -12.727 34.969 4.855 1 97.69 87 LEU A C 1
ATOM 714 O O . LEU A 1 87 ? -13.07 35.875 4.09 1 97.69 87 LEU A O 1
ATOM 718 N N . ILE A 1 88 ? -13.523 34.531 5.68 1 96.5 88 ILE A N 1
ATOM 719 C CA . ILE A 1 88 ? -14.852 35.062 5.941 1 96.5 88 ILE A CA 1
ATOM 720 C C . ILE A 1 88 ? -14.938 35.531 7.391 1 96.5 88 ILE A C 1
ATOM 722 O O . ILE A 1 88 ? -14.883 34.719 8.32 1 96.5 88 ILE A O 1
ATOM 726 N N . GLU A 1 89 ? -15.078 36.875 7.52 1 93.25 89 GLU A N 1
ATOM 727 C CA . GLU A 1 89 ? -15.086 37.469 8.844 1 93.25 89 GLU A CA 1
ATOM 728 C C . GLU A 1 89 ? -13.797 37.156 9.602 1 93.25 89 GLU A C 1
ATOM 730 O O . GLU A 1 89 ? -12.703 37.469 9.133 1 93.25 89 GLU A O 1
ATOM 735 N N . ASP A 1 90 ? -13.891 36.344 10.656 1 96.81 90 ASP A N 1
ATOM 736 C CA . ASP A 1 90 ? -12.711 36.125 11.484 1 96.81 90 ASP A CA 1
ATOM 737 C C . ASP A 1 90 ? -12.242 34.656 11.375 1 96.81 90 ASP A C 1
ATOM 739 O O . ASP A 1 90 ? -11.539 34.188 12.258 1 96.81 90 ASP A O 1
ATOM 743 N N . GLU A 1 91 ? -12.672 34.062 10.234 1 98.5 91 GLU A N 1
ATOM 744 C CA . GLU A 1 91 ? -12.32 32.656 10.078 1 98.5 91 GLU A CA 1
ATOM 745 C C . GLU A 1 91 ? -11.852 32.375 8.656 1 98.5 91 GLU A C 1
ATOM 747 O O . GLU A 1 91 ? -12.445 32.844 7.688 1 98.5 91 GLU A O 1
ATOM 752 N N . LEU A 1 92 ? -10.773 31.688 8.578 1 98.88 92 LEU A N 1
ATOM 753 C CA . LEU A 1 92 ? -10.383 31.094 7.309 1 98.88 92 LEU A CA 1
ATOM 754 C C . LEU A 1 92 ? -11.078 29.75 7.094 1 98.88 92 LEU A C 1
ATOM 756 O O . LEU A 1 92 ? -10.984 28.859 7.938 1 98.88 92 LEU A O 1
ATOM 760 N N . ILE A 1 93 ? -11.805 29.641 6.016 1 98.88 93 ILE A N 1
ATOM 761 C CA . ILE A 1 93 ? -12.523 28.422 5.676 1 98.88 93 ILE A CA 1
ATOM 762 C C . ILE A 1 93 ? -11.844 27.734 4.492 1 98.88 93 ILE A C 1
ATOM 764 O O . ILE A 1 93 ? -11.68 28.344 3.428 1 98.88 93 ILE A O 1
ATOM 768 N N . ILE A 1 94 ? -11.406 26.5 4.699 1 98.94 94 ILE A N 1
ATOM 769 C CA . ILE A 1 94 ? -10.781 25.719 3.635 1 98.94 94 ILE A CA 1
ATOM 770 C C . ILE A 1 94 ? -11.609 24.469 3.367 1 98.94 94 ILE A C 1
ATOM 772 O O . ILE A 1 94 ? -11.773 23.625 4.254 1 98.94 94 ILE A O 1
ATOM 776 N N . GLY A 1 95 ? -12.07 24.328 2.152 1 98.94 95 GLY A N 1
ATOM 777 C CA . GLY A 1 95 ? -12.797 23.125 1.761 1 98.94 95 GLY A CA 1
ATOM 778 C C . GLY A 1 95 ? -11.922 21.891 1.719 1 98.94 95 GLY A C 1
ATOM 779 O O . GLY A 1 95 ? -10.734 21.969 1.391 1 98.94 95 GLY A O 1
ATOM 780 N N . SER A 1 96 ? -12.531 20.734 1.963 1 98.88 96 SER A N 1
ATOM 781 C CA . SER A 1 96 ? -11.805 19.469 2.027 1 98.88 96 SER A CA 1
ATOM 782 C C . SER A 1 96 ? -11.25 19.078 0.662 1 98.88 96 SER A C 1
ATOM 784 O O . SER A 1 96 ? -10.281 18.328 0.574 1 98.88 96 SER A O 1
ATOM 786 N N . ALA A 1 97 ? -11.805 19.594 -0.435 1 98.81 97 ALA A N 1
ATOM 787 C CA . ALA A 1 97 ? -11.398 19.203 -1.784 1 98.81 97 ALA A CA 1
ATOM 788 C C . ALA A 1 97 ? -10.352 20.172 -2.34 1 98.81 97 ALA A C 1
ATOM 790 O O . ALA A 1 97 ? -9.891 20 -3.473 1 98.81 97 ALA A O 1
ATOM 791 N N . VAL A 1 98 ? -9.961 21.156 -1.539 1 98.75 98 VAL A N 1
ATOM 792 C CA . VAL A 1 98 ? -8.914 22.078 -1.975 1 98.75 98 VAL A CA 1
ATOM 793 C C . VAL A 1 98 ? -7.574 21.344 -2.02 1 98.75 98 VAL A C 1
ATOM 795 O O . VAL A 1 98 ? -7.215 20.641 -1.075 1 98.75 98 VAL A O 1
ATOM 798 N N . THR A 1 99 ? -6.852 21.484 -3.086 1 97.94 99 THR A N 1
ATOM 799 C CA . THR A 1 99 ? -5.594 20.766 -3.266 1 97.94 99 THR A CA 1
ATOM 800 C C . THR A 1 99 ? -4.477 21.438 -2.463 1 97.94 99 THR A C 1
ATOM 802 O O . THR A 1 99 ? -4.562 22.609 -2.131 1 97.94 99 THR A O 1
ATOM 805 N N . LEU A 1 100 ? -3.494 20.656 -2.17 1 97.5 100 LEU A N 1
ATOM 806 C CA . LEU A 1 100 ? -2.342 21.203 -1.46 1 97.5 100 LEU A CA 1
ATOM 807 C C . LEU A 1 100 ? -1.663 22.297 -2.283 1 97.5 100 LEU A C 1
ATOM 809 O O . LEU A 1 100 ? -1.181 23.281 -1.732 1 97.5 100 LEU A O 1
ATOM 813 N N . THR A 1 101 ? -1.666 22.141 -3.576 1 96.94 101 THR A N 1
ATOM 814 C CA . THR A 1 101 ? -1.098 23.156 -4.461 1 96.94 101 THR A CA 1
ATOM 815 C C . THR A 1 101 ? -1.837 24.469 -4.312 1 96.94 101 THR A C 1
ATOM 817 O O . THR A 1 101 ? -1.211 25.531 -4.172 1 96.94 101 THR A O 1
ATOM 820 N N . ASN A 1 102 ? -3.148 24.406 -4.359 1 97.81 102 ASN A N 1
ATOM 821 C CA . ASN A 1 102 ? -3.932 25.641 -4.211 1 97.81 102 ASN A CA 1
ATOM 822 C C . ASN A 1 102 ? -3.68 26.297 -2.861 1 97.81 102 ASN A C 1
ATOM 824 O O . ASN A 1 102 ? -3.611 27.531 -2.775 1 97.81 102 ASN A O 1
ATOM 828 N N . ILE A 1 103 ? -3.559 25.516 -1.83 1 98.38 103 ILE A N 1
ATOM 829 C CA . ILE A 1 103 ? -3.268 26.047 -0.5 1 98.38 103 ILE A CA 1
ATOM 830 C C . ILE A 1 103 ? -1.924 26.766 -0.513 1 98.38 103 ILE A C 1
ATOM 832 O O . ILE A 1 103 ? -1.812 27.891 -0.009 1 98.38 103 ILE A O 1
ATOM 836 N N . ALA A 1 104 ? -0.956 26.156 -1.084 1 97.25 104 ALA A N 1
ATOM 837 C CA . ALA A 1 104 ? 0.381 26.734 -1.144 1 97.25 104 ALA A CA 1
ATOM 838 C C . ALA A 1 104 ? 0.375 28.031 -1.946 1 97.25 104 ALA A C 1
ATOM 840 O O . ALA A 1 104 ? 0.986 29.031 -1.539 1 97.25 104 ALA A O 1
ATOM 841 N N . GLU A 1 105 ? -0.32 28.047 -3.029 1 96.62 105 GLU A N 1
ATOM 842 C CA . GLU A 1 105 ? -0.283 29.172 -3.961 1 96.62 105 GLU A CA 1
ATOM 843 C C . GLU A 1 105 ? -0.996 30.391 -3.385 1 96.62 105 GLU A C 1
ATOM 845 O O . GLU A 1 105 ? -0.502 31.516 -3.498 1 96.62 105 GLU A O 1
ATOM 850 N N . LEU A 1 106 ? -2.152 30.172 -2.779 1 97.75 106 LEU A N 1
ATOM 851 C CA . LEU A 1 106 ? -2.918 31.297 -2.258 1 97.75 106 LEU A CA 1
ATOM 852 C C . LEU A 1 106 ? -2.34 31.781 -0.933 1 97.75 106 LEU A C 1
ATOM 854 O O . LEU A 1 106 ? -2.531 32.938 -0.553 1 97.75 106 LEU A O 1
ATOM 858 N N . ASN A 1 107 ? -1.753 30.938 -0.169 1 98.19 107 ASN A N 1
ATOM 859 C CA . ASN A 1 107 ? -0.932 31.234 0.998 1 98.19 107 ASN A CA 1
ATOM 860 C C . ASN A 1 107 ? -1.689 32.094 2.006 1 98.19 107 ASN A C 1
ATOM 862 O O . ASN A 1 107 ? -1.154 33.094 2.514 1 98.19 107 ASN A O 1
ATOM 866 N N . LEU A 1 108 ? -2.984 31.734 2.264 1 98.44 108 LEU A N 1
ATOM 867 C CA . LEU A 1 108 ? -3.795 32.5 3.213 1 98.44 108 LEU A CA 1
ATOM 868 C C . LEU A 1 108 ? -3.43 32.125 4.648 1 98.44 108 LEU A C 1
ATOM 870 O O . LEU A 1 108 ? -3.764 32.875 5.582 1 98.44 108 LEU A O 1
ATOM 874 N N . PHE A 1 109 ? -2.844 31.062 4.914 1 98.69 109 PHE A N 1
ATOM 875 C CA . PHE A 1 109 ? -2.248 30.625 6.168 1 98.69 109 PHE A CA 1
ATOM 876 C C . PHE A 1 109 ? -0.811 30.156 5.949 1 98.69 109 PHE A C 1
ATOM 878 O O . PHE A 1 109 ? -0.561 28.984 5.707 1 98.69 109 PHE A O 1
ATOM 885 N N . PRO A 1 110 ? 0.133 31.047 6.074 1 98.31 110 PRO A N 1
ATOM 886 C CA . PRO A 1 110 ? 1.521 30.828 5.66 1 98.31 110 PRO A CA 1
ATOM 887 C C . PRO A 1 110 ? 2.121 29.562 6.262 1 98.31 110 PRO A C 1
ATOM 889 O O . PRO A 1 110 ? 2.84 28.828 5.578 1 98.31 110 PRO A O 1
ATOM 892 N N . LEU A 1 111 ? 1.854 29.234 7.523 1 98.44 111 LEU A N 1
ATOM 893 C CA . LEU A 1 111 ? 2.4 28.016 8.125 1 98.44 111 LEU A CA 1
ATOM 894 C C . LEU A 1 111 ? 1.89 26.781 7.398 1 98.44 111 LEU A C 1
ATOM 896 O O . LEU A 1 111 ? 2.656 25.859 7.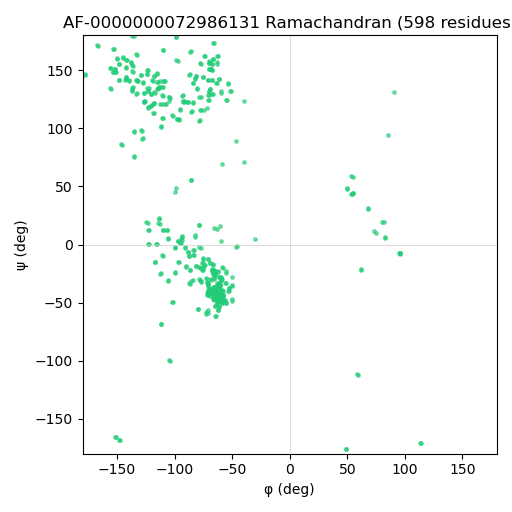129 1 98.44 111 LEU A O 1
ATOM 900 N N . LEU A 1 112 ? 0.592 26.719 7.105 1 98.69 112 LEU A N 1
ATOM 901 C CA . LEU A 1 112 ? 0.034 25.609 6.348 1 98.69 112 LEU A CA 1
ATOM 902 C C . LEU A 1 112 ? 0.625 25.547 4.941 1 98.69 112 LEU A C 1
ATOM 904 O O . LEU A 1 112 ? 0.96 24.469 4.449 1 98.69 112 LEU A O 1
ATOM 908 N N . SER A 1 113 ? 0.756 26.703 4.332 1 97.88 113 SER A N 1
ATOM 909 C CA . SER A 1 113 ? 1.325 26.797 2.992 1 97.88 113 SER A CA 1
ATOM 910 C C . SER A 1 113 ? 2.75 26.25 2.961 1 97.88 113 SER A C 1
ATOM 912 O O . SER A 1 113 ? 3.1 25.453 2.084 1 97.88 113 SER A O 1
ATOM 914 N N . LEU A 1 114 ? 3.531 26.641 3.924 1 96.19 114 LEU A N 1
ATOM 915 C CA . LEU A 1 114 ? 4.902 26.141 4.039 1 96.19 114 LEU A CA 1
ATOM 916 C C . LEU A 1 114 ? 4.93 24.625 4.211 1 96.19 114 LEU A C 1
ATOM 918 O O . LEU A 1 114 ? 5.746 23.953 3.59 1 96.19 114 LEU A O 1
ATOM 922 N N . THR A 1 115 ? 4.043 24.156 5.012 1 97.12 115 THR A N 1
ATOM 923 C CA . THR A 1 115 ? 3.996 22.734 5.336 1 97.12 115 THR A CA 1
ATOM 924 C C . THR A 1 115 ? 3.617 21.906 4.109 1 97.12 115 THR A C 1
ATOM 926 O O . THR A 1 115 ? 4.285 20.922 3.787 1 97.12 115 THR A O 1
ATOM 929 N N . VAL A 1 116 ? 2.584 22.312 3.377 1 96.38 116 VAL A N 1
ATOM 930 C CA . VAL A 1 116 ? 2.047 21.469 2.309 1 96.38 116 VAL A CA 1
ATOM 931 C C . VAL A 1 116 ? 2.971 21.531 1.094 1 96.38 116 VAL A C 1
ATOM 933 O O . VAL A 1 116 ? 3.008 20.594 0.288 1 96.38 116 VAL A O 1
ATOM 936 N N . GLN A 1 117 ? 3.775 22.562 0.976 1 93.44 117 GLN A N 1
ATOM 937 C CA . GLN A 1 117 ? 4.734 22.688 -0.115 1 93.44 117 GLN A CA 1
ATOM 938 C C . GLN A 1 117 ? 5.824 21.625 -0.016 1 93.44 117 GLN A C 1
ATOM 940 O O . GLN A 1 117 ? 6.488 21.312 -1.007 1 93.44 117 GLN A O 1
ATOM 945 N N . ARG A 1 118 ? 5.941 21.047 1.113 1 88.81 118 ARG A N 1
ATOM 946 C CA . ARG A 1 118 ? 7.031 20.109 1.345 1 88.81 118 ARG A CA 1
ATOM 947 C C . ARG A 1 118 ? 6.523 18.672 1.343 1 88.81 118 ARG A C 1
ATOM 949 O O . ARG A 1 118 ? 7.27 17.734 1.672 1 88.81 118 ARG A O 1
ATOM 956 N N . ILE A 1 119 ? 5.27 18.562 1.034 1 87.94 119 ILE A N 1
ATOM 957 C CA . ILE A 1 119 ? 4.672 17.234 0.969 1 87.94 119 ILE A CA 1
ATOM 958 C C . ILE A 1 119 ? 4.762 16.703 -0.457 1 87.94 119 ILE A C 1
ATOM 960 O O . ILE A 1 119 ? 4.25 17.328 -1.394 1 87.94 119 ILE A O 1
ATOM 964 N N . ALA A 1 120 ? 5.41 15.5 -0.611 1 78.81 120 ALA A N 1
ATOM 965 C CA . ALA A 1 120 ? 5.52 14.844 -1.912 1 78.81 120 ALA A CA 1
ATOM 966 C C . ALA A 1 120 ? 6.012 15.82 -2.979 1 78.81 120 ALA A C 1
ATOM 968 O O . ALA A 1 120 ? 6.52 16.891 -2.656 1 78.81 120 ALA A O 1
ATOM 969 N N . ASP A 1 121 ? 6.051 15.336 -4.184 1 74.5 121 ASP A N 1
ATOM 970 C CA . ASP A 1 121 ? 6.496 16.203 -5.266 1 74.5 121 ASP A CA 1
ATOM 971 C C . ASP A 1 121 ? 5.336 17.016 -5.828 1 74.5 121 ASP A C 1
ATOM 973 O O . ASP A 1 121 ? 4.172 16.734 -5.543 1 74.5 121 ASP A O 1
ATOM 977 N N . HIS A 1 122 ? 5.672 17.984 -6.562 1 71.88 122 HIS A N 1
ATOM 978 C CA . HIS A 1 122 ? 4.699 18.953 -7.055 1 71.88 122 HIS A CA 1
ATOM 979 C C . HIS A 1 122 ? 3.635 18.281 -7.91 1 71.88 122 HIS A C 1
ATOM 981 O O . HIS A 1 122 ? 2.465 18.656 -7.871 1 71.88 122 HIS A O 1
ATOM 987 N N . THR A 1 123 ? 4.016 17.297 -8.641 1 72.62 123 THR A N 1
ATOM 988 C CA . THR A 1 123 ? 3.068 16.609 -9.508 1 72.62 123 THR A CA 1
ATOM 989 C C . THR A 1 123 ? 2.012 15.875 -8.695 1 72.62 123 THR A C 1
ATOM 991 O O . THR A 1 123 ? 0.841 15.836 -9.078 1 72.62 123 THR A O 1
ATOM 994 N N . ILE A 1 124 ? 2.367 15.461 -7.523 1 81.62 124 ILE A N 1
ATOM 995 C CA . ILE A 1 124 ? 1.448 14.719 -6.664 1 81.62 124 ILE A CA 1
ATOM 996 C C . ILE A 1 124 ? 0.619 15.695 -5.836 1 81.62 124 ILE A C 1
ATOM 998 O O . ILE A 1 124 ? -0.571 15.469 -5.602 1 81.62 124 ILE A O 1
ATOM 1002 N N . GLN A 1 125 ? 1.208 16.797 -5.488 1 83.88 125 GLN A N 1
ATOM 1003 C CA . GLN A 1 125 ? 0.543 17.797 -4.648 1 83.88 125 GLN A CA 1
ATOM 1004 C C . GLN A 1 125 ? -0.704 18.344 -5.332 1 83.88 125 GLN A C 1
ATOM 1006 O O . GLN A 1 125 ? -1.663 18.734 -4.66 1 83.88 125 GLN A O 1
ATOM 1011 N N . ASP A 1 126 ? -0.704 18.344 -6.645 1 90.69 126 ASP A N 1
ATOM 1012 C CA . ASP A 1 126 ? -1.828 18.875 -7.406 1 90.69 126 ASP A CA 1
ATOM 1013 C C . ASP A 1 126 ? -3.059 17.984 -7.27 1 90.69 126 ASP A C 1
ATOM 1015 O O . ASP A 1 126 ? -4.176 18.406 -7.57 1 90.69 126 ASP A O 1
ATOM 1019 N N . LYS A 1 127 ? -2.814 16.844 -6.812 1 92.12 127 LYS A N 1
ATOM 1020 C CA . LYS A 1 127 ? -3.908 15.883 -6.703 1 92.12 127 LYS A CA 1
ATOM 1021 C C . LYS A 1 127 ? -4.34 15.703 -5.254 1 92.12 127 LYS A C 1
ATOM 1023 O O . LYS A 1 127 ? -5.516 15.445 -4.977 1 92.12 127 LYS A O 1
ATOM 1028 N N . ILE A 1 128 ? -3.408 15.836 -4.34 1 94.94 128 ILE A N 1
ATOM 1029 C CA . ILE A 1 128 ? -3.711 15.625 -2.928 1 94.94 128 ILE A CA 1
ATOM 1030 C C . ILE A 1 128 ? -4.59 16.766 -2.41 1 94.94 128 ILE A C 1
ATOM 1032 O O . ILE A 1 128 ? -4.254 17.938 -2.578 1 94.94 128 ILE A O 1
ATOM 1036 N N . THR A 1 129 ? -5.73 16.406 -1.854 1 98.06 129 THR A N 1
ATOM 1037 C CA . THR A 1 129 ? -6.609 17.406 -1.238 1 98.06 129 THR A CA 1
ATOM 1038 C C . THR A 1 129 ? -6.406 17.438 0.273 1 98.06 129 THR A C 1
ATOM 1040 O O . THR A 1 129 ? -5.887 16.484 0.86 1 98.06 129 THR A O 1
ATOM 1043 N N . LEU A 1 130 ? -6.797 18.578 0.842 1 98.56 130 LEU A N 1
ATOM 1044 C CA . LEU A 1 130 ? -6.648 18.719 2.285 1 98.56 130 LEU A CA 1
ATOM 1045 C C . LEU A 1 130 ? -7.426 17.641 3.027 1 98.56 130 LEU A C 1
ATOM 1047 O O . LEU A 1 130 ? -6.887 16.984 3.92 1 98.56 130 LEU A O 1
ATOM 1051 N N . GLY A 1 131 ? -8.688 17.484 2.662 1 98.56 131 GLY A N 1
ATOM 1052 C CA . GLY A 1 131 ? -9.5 16.469 3.305 1 98.56 131 GLY A CA 1
ATOM 1053 C C . GLY A 1 131 ? -8.945 15.062 3.111 1 98.56 131 GLY A C 1
ATOM 1054 O O . GLY A 1 131 ? -8.953 14.258 4.043 1 98.56 131 GLY A O 1
ATOM 1055 N N . GLY A 1 132 ? -8.508 14.805 1.918 1 97.06 132 GLY A N 1
ATOM 1056 C CA . GLY A 1 132 ? -7.883 13.516 1.653 1 97.06 132 GLY A CA 1
ATOM 1057 C C . GLY A 1 132 ? -6.664 13.258 2.516 1 97.06 132 GLY A C 1
ATOM 1058 O O . GLY A 1 132 ? -6.473 12.148 3.01 1 97.06 132 GLY A O 1
ATOM 1059 N N . ASN A 1 133 ? -5.824 14.266 2.637 1 96.38 133 ASN A N 1
ATOM 1060 C CA . ASN A 1 133 ? -4.641 14.133 3.48 1 96.38 133 ASN A CA 1
ATOM 1061 C C . ASN A 1 133 ? -5.02 13.914 4.945 1 96.38 133 ASN A C 1
ATOM 1063 O O . ASN A 1 133 ? -4.406 13.102 5.633 1 96.38 133 ASN A O 1
ATOM 1067 N N . LEU A 1 134 ? -6.012 14.602 5.395 1 97.69 134 LEU A N 1
ATOM 1068 C CA . LEU A 1 134 ? -6.461 14.484 6.777 1 97.69 134 LEU A CA 1
ATOM 1069 C C . LEU A 1 134 ? -7.02 13.094 7.047 1 97.69 134 LEU A C 1
ATOM 1071 O O . LEU A 1 134 ? -6.82 12.539 8.133 1 97.69 134 LEU A O 1
ATOM 1075 N N . ALA A 1 135 ? -7.68 12.539 6.102 1 96.81 135 ALA A N 1
ATOM 1076 C CA . ALA A 1 135 ? -8.344 11.25 6.27 1 96.81 135 ALA A CA 1
ATOM 1077 C C . ALA A 1 135 ? -7.402 10.102 5.93 1 96.81 135 ALA A C 1
ATOM 1079 O O . ALA A 1 135 ? -7.746 8.93 6.113 1 96.81 135 ALA A O 1
ATOM 1080 N N . GLY A 1 136 ? -6.238 10.492 5.43 1 94.94 136 GLY A N 1
ATOM 1081 C CA . GLY A 1 136 ? -5.293 9.477 5 1 94.94 136 GLY A CA 1
ATOM 1082 C C . GLY A 1 136 ? -4.758 8.633 6.141 1 94.94 136 GLY A C 1
ATOM 1083 O O . GLY A 1 136 ? -5.035 8.914 7.309 1 94.94 136 GLY A O 1
ATOM 1084 N N . THR A 1 137 ? -3.979 7.57 5.754 1 92.56 137 THR A N 1
ATOM 1085 C CA . THR A 1 137 ? -3.523 6.613 6.758 1 92.56 137 THR A CA 1
ATOM 1086 C C . THR A 1 137 ? -2 6.527 6.77 1 92.56 137 THR A C 1
ATOM 1088 O O . THR A 1 137 ? -1.421 5.797 7.578 1 92.56 137 THR A O 1
ATOM 1091 N N . ILE A 1 138 ? -1.346 7.297 5.914 1 90.44 138 ILE A N 1
ATOM 1092 C CA . ILE A 1 138 ? 0.11 7.203 5.891 1 90.44 138 ILE A CA 1
ATOM 1093 C C . ILE A 1 138 ? 0.688 7.805 7.168 1 90.44 138 ILE A C 1
ATOM 1095 O O . ILE A 1 138 ? 0.068 8.672 7.793 1 90.44 138 ILE A O 1
ATOM 1099 N N . ILE A 1 139 ? 1.833 7.426 7.535 1 91 139 ILE A N 1
ATOM 1100 C CA . ILE A 1 139 ? 2.467 7.793 8.797 1 91 139 ILE A CA 1
ATOM 1101 C C . ILE A 1 139 ? 2.893 9.258 8.75 1 91 139 ILE A C 1
ATOM 1103 O O . ILE A 1 139 ? 2.754 9.984 9.734 1 91 139 ILE A O 1
ATOM 1107 N N . TYR A 1 140 ? 3.281 9.766 7.605 1 91.62 140 TYR A N 1
ATOM 1108 C CA . TYR A 1 140 ? 3.896 11.078 7.496 1 91.62 140 TYR A CA 1
ATOM 1109 C C . TYR A 1 140 ? 2.875 12.125 7.059 1 91.62 140 TYR A C 1
ATOM 1111 O O . TYR A 1 140 ? 3.145 12.93 6.16 1 91.62 140 TYR A O 1
ATOM 1119 N N . ARG A 1 141 ? 1.764 12.125 7.711 1 94.38 141 ARG A N 1
ATOM 1120 C CA . ARG A 1 141 ? 0.773 13.164 7.461 1 94.38 141 ARG A CA 1
ATOM 1121 C C . ARG A 1 141 ? 1.204 14.492 8.078 1 94.38 141 ARG A C 1
ATOM 1123 O O . ARG A 1 141 ? 1.233 14.633 9.305 1 94.38 141 ARG A O 1
ATOM 1130 N N . GLU A 1 142 ? 1.436 15.484 7.191 1 96.19 142 GLU A N 1
ATOM 1131 C CA . GLU A 1 142 ? 2.057 16.703 7.68 1 96.19 142 GLU A CA 1
ATOM 1132 C C . GLU A 1 142 ? 1.077 17.875 7.641 1 96.19 142 GLU A C 1
ATOM 1134 O O . GLU A 1 142 ? 1.162 18.797 8.461 1 96.19 142 GLU A O 1
ATOM 1139 N N . ALA A 1 143 ? 0.114 17.797 6.801 1 97.81 143 ALA A N 1
ATOM 1140 C CA . ALA A 1 143 ? -0.794 18.938 6.641 1 97.81 143 ALA A CA 1
ATOM 1141 C C . ALA A 1 143 ? -1.638 19.141 7.895 1 97.81 143 ALA A C 1
ATOM 1143 O O . ALA A 1 143 ? -2.117 20.25 8.156 1 97.81 143 ALA A O 1
ATOM 1144 N N . VAL A 1 144 ? -1.793 18.156 8.695 1 98.62 144 VAL A N 1
ATOM 1145 C CA . VAL A 1 144 ? -2.637 18.219 9.891 1 98.62 144 VAL A CA 1
ATOM 1146 C C . VAL A 1 144 ? -1.923 19.016 10.977 1 98.62 144 VAL A C 1
ATOM 1148 O O . VAL A 1 144 ? -2.562 19.531 11.898 1 98.62 144 VAL A O 1
ATOM 1151 N N . LEU A 1 145 ? -0.618 19.172 10.898 1 98.75 145 LEU A N 1
ATOM 1152 C CA . LEU A 1 145 ? 0.166 19.734 11.992 1 98.75 145 LEU A CA 1
ATOM 1153 C C . LEU A 1 145 ? -0.209 21.203 12.242 1 98.75 145 LEU A C 1
ATOM 1155 O O . LEU A 1 145 ? -0.591 21.562 13.352 1 98.75 145 LEU A O 1
ATOM 1159 N N . PRO A 1 146 ? -0.187 22.062 11.203 1 98.88 146 PRO A N 1
ATOM 1160 C CA . PRO A 1 146 ? -0.611 23.438 11.438 1 98.88 146 PRO A CA 1
ATOM 1161 C C . PRO A 1 146 ? -2.053 23.547 11.93 1 98.88 146 PRO A C 1
ATOM 1163 O O . PRO A 1 146 ? -2.385 24.453 12.688 1 98.88 146 PRO A O 1
ATOM 1166 N N . LEU A 1 147 ? -2.863 22.609 11.508 1 98.88 147 LEU A N 1
ATOM 1167 C CA . LEU A 1 147 ? -4.266 22.625 11.914 1 98.88 147 LEU A CA 1
ATOM 1168 C C . LEU A 1 147 ? -4.406 22.281 13.398 1 98.88 147 LEU A C 1
ATOM 1170 O O . LEU A 1 147 ? -5.219 22.891 14.102 1 98.88 147 LEU A O 1
ATOM 1174 N N . MET A 1 148 ? -3.6 21.359 13.852 1 98.75 148 MET A N 1
ATOM 1175 C CA . MET A 1 148 ? -3.609 20.984 15.258 1 98.75 148 MET A CA 1
ATOM 1176 C C . MET A 1 148 ? -3.193 22.156 16.141 1 98.75 148 MET A C 1
ATOM 1178 O O . MET A 1 148 ? -3.842 22.438 17.156 1 98.75 148 MET A O 1
ATOM 1182 N N . ILE A 1 149 ? -2.191 22.891 15.719 1 98.75 149 ILE A N 1
ATOM 1183 C CA . ILE A 1 149 ? -1.581 23.859 16.641 1 98.75 149 ILE A CA 1
ATOM 1184 C C . ILE A 1 149 ? -2.275 25.203 16.5 1 98.75 149 ILE A C 1
ATOM 1186 O O . ILE A 1 149 ? -1.979 26.141 17.25 1 98.75 149 ILE A O 1
ATOM 1190 N N . SER A 1 150 ? -3.223 25.297 15.594 1 98.69 150 SER A N 1
ATOM 1191 C CA . SER A 1 150 ? -4.051 26.5 15.477 1 98.69 150 SER A CA 1
ATOM 1192 C C . SER A 1 150 ? -5.461 26.25 16 1 98.69 150 SER A C 1
ATOM 1194 O O . SER A 1 150 ? -6.391 26.984 15.68 1 98.69 150 SER A O 1
ATOM 1196 N N . ASP A 1 151 ? -5.633 25.172 16.672 1 98.19 151 ASP A N 1
ATOM 1197 C CA . ASP A 1 151 ? -6.914 24.812 17.266 1 98.19 151 ASP A CA 1
ATOM 1198 C C . ASP A 1 151 ? -8.039 24.844 16.234 1 98.19 151 ASP A C 1
ATOM 1200 O O . ASP A 1 151 ? -9.102 25.406 16.5 1 98.19 151 ASP A O 1
ATOM 1204 N N . SER A 1 152 ? -7.762 24.328 15.117 1 98.81 152 SER A N 1
ATOM 1205 C CA . SER A 1 152 ? -8.727 24.344 14.016 1 98.81 152 SER A CA 1
ATOM 1206 C C . SER A 1 152 ? -9.945 23.484 14.336 1 98.81 152 SER A C 1
ATOM 1208 O O . SER A 1 152 ? -9.906 22.672 15.258 1 98.81 152 SER A O 1
ATOM 1210 N N . GLU A 1 153 ? -10.977 23.781 13.625 1 98.88 153 GLU A N 1
ATOM 1211 C CA . GLU A 1 153 ? -12.195 22.984 13.711 1 98.88 153 GLU A CA 1
ATOM 1212 C C . GLU A 1 153 ? -12.484 22.281 12.391 1 98.88 153 GLU A C 1
ATOM 1214 O O . GLU A 1 153 ? -12.172 22.812 11.32 1 98.88 153 GLU A O 1
ATOM 1219 N N . ILE A 1 154 ? -13.055 21.109 12.484 1 98.88 154 ILE A N 1
ATOM 1220 C CA . ILE A 1 154 ? -13.406 20.312 11.32 1 98.88 154 ILE A CA 1
ATOM 1221 C C . ILE A 1 154 ? -14.93 20.266 11.164 1 98.88 154 ILE A C 1
ATOM 1223 O O . ILE A 1 154 ? -15.648 19.984 12.125 1 98.88 154 ILE A O 1
ATOM 1227 N N . VAL A 1 155 ? -15.352 20.609 9.984 1 98.88 155 VAL A N 1
ATOM 1228 C CA . VAL A 1 155 ? -16.766 20.469 9.641 1 98.88 155 VAL A CA 1
ATOM 1229 C C . VAL A 1 155 ? -17.016 19.109 9 1 98.88 155 VAL A C 1
ATOM 1231 O O . VAL A 1 155 ? -16.391 18.766 7.992 1 98.88 155 VAL A O 1
ATOM 1234 N N . ILE A 1 156 ? -17.922 18.359 9.586 1 98.75 156 ILE A N 1
ATOM 1235 C CA . ILE A 1 156 ? -18.25 17.016 9.117 1 98.75 156 ILE A CA 1
ATOM 1236 C C . ILE A 1 156 ? -19.75 16.922 8.82 1 98.75 156 ILE A C 1
ATOM 1238 O O . ILE A 1 156 ? -20.562 17.609 9.453 1 98.75 156 ILE A O 1
ATOM 1242 N N . SER A 1 157 ? -20.062 16.125 7.824 1 98.81 157 SER A N 1
ATOM 1243 C CA . SER A 1 157 ? -21.469 15.898 7.488 1 98.81 157 SER A CA 1
ATOM 1244 C C . SER A 1 157 ? -21.75 14.414 7.309 1 98.81 157 SER A C 1
ATOM 1246 O O . SER A 1 157 ? -20.922 13.68 6.766 1 98.81 157 SER A O 1
ATOM 1248 N N . GLY A 1 158 ? -22.859 13.938 7.754 1 98.25 158 GLY A N 1
ATOM 1249 C CA . GLY A 1 158 ? -23.391 12.602 7.59 1 98.25 158 GLY A CA 1
ATOM 1250 C C . GLY A 1 158 ? -24.906 12.562 7.609 1 98.25 158 GLY A C 1
ATOM 1251 O O . GLY A 1 158 ? -25.562 13.594 7.438 1 98.25 158 GLY A O 1
ATOM 1252 N N . ILE A 1 159 ? -25.406 11.406 7.758 1 97.25 159 ILE A N 1
ATOM 1253 C CA . ILE A 1 159 ? -26.844 11.188 7.68 1 97.25 159 ILE A CA 1
ATOM 1254 C C . ILE A 1 159 ? -27.531 11.914 8.828 1 97.25 159 ILE A C 1
ATOM 1256 O O . ILE A 1 159 ? -28.703 12.32 8.711 1 97.25 159 ILE A O 1
ATOM 1260 N N . ASN A 1 160 ? -26.797 12.133 9.914 1 97 160 ASN A N 1
ATOM 1261 C CA . ASN A 1 160 ? -27.375 12.773 11.086 1 97 160 ASN A CA 1
ATOM 1262 C C . ASN A 1 160 ? -27.156 14.289 11.07 1 97 160 ASN A C 1
ATOM 1264 O O . ASN A 1 160 ? -27.422 14.969 12.062 1 97 160 ASN A O 1
ATOM 1268 N N . GLY A 1 161 ? -26.656 14.805 10.016 1 97.56 161 GLY A N 1
ATOM 1269 C CA . GLY A 1 161 ? -26.484 16.25 9.891 1 97.56 161 GLY A CA 1
ATOM 1270 C C . GLY A 1 161 ? -25.031 16.672 9.844 1 97.56 161 GLY A C 1
ATOM 1271 O O . GLY A 1 161 ? -24.141 15.859 9.602 1 97.56 161 GLY A O 1
ATOM 1272 N N . GLN A 1 162 ? -24.875 17.953 9.922 1 98.31 162 GLN A N 1
ATOM 1273 C CA . GLN A 1 162 ? -23.547 18.562 9.867 1 98.31 162 GLN A CA 1
ATOM 1274 C C . GLN A 1 162 ? -23.141 19.109 11.234 1 98.31 162 GLN A C 1
ATOM 1276 O O . GLN A 1 162 ? -23.953 19.656 11.961 1 98.31 162 GLN A O 1
ATOM 1281 N N . ARG A 1 163 ? -21.875 18.953 11.594 1 98 163 ARG A N 1
ATOM 1282 C CA . ARG A 1 163 ? -21.375 19.5 12.859 1 98 163 ARG A CA 1
ATOM 1283 C C . ARG A 1 163 ? -19.969 20.031 12.703 1 98 163 ARG A C 1
ATOM 1285 O O . ARG A 1 163 ? -19.234 19.641 11.789 1 98 163 ARG A O 1
ATOM 1292 N N . ARG A 1 164 ? -19.703 20.969 13.508 1 98.25 164 ARG A N 1
ATOM 1293 C CA . ARG A 1 164 ? -18.375 21.547 13.648 1 98.25 164 ARG A CA 1
ATOM 1294 C C . ARG A 1 164 ? -17.703 21.062 14.922 1 98.25 164 ARG A C 1
ATOM 1296 O O . ARG A 1 164 ? -18.266 21.188 16.016 1 98.25 164 ARG A O 1
ATOM 1303 N N . ILE A 1 165 ? -16.438 20.469 14.82 1 98.62 165 ILE A N 1
ATOM 1304 C CA . ILE A 1 165 ? -15.781 19.812 15.953 1 98.62 165 ILE A CA 1
ATOM 1305 C C . ILE A 1 165 ? -14.328 20.266 16.031 1 98.62 165 ILE A C 1
ATOM 1307 O O . ILE A 1 165 ? -13.617 20.297 15.023 1 98.62 165 ILE A O 1
ATOM 1311 N N . PRO A 1 166 ? -13.867 20.719 17.266 1 98.75 166 PRO A N 1
ATOM 1312 C CA . PRO A 1 166 ? -12.438 20.984 17.391 1 98.75 166 PRO A CA 1
ATOM 1313 C C . PRO A 1 166 ? -11.57 19.797 16.984 1 98.75 166 PRO A C 1
ATOM 1315 O O . PRO A 1 166 ? -11.906 18.641 17.297 1 98.75 166 PRO A O 1
ATOM 1318 N N . ILE A 1 167 ? -10.477 20.047 16.281 1 98.62 167 ILE A N 1
ATOM 1319 C CA . ILE A 1 167 ? -9.625 18.984 15.75 1 98.62 167 ILE A CA 1
ATOM 1320 C C . ILE A 1 167 ? -9.109 18.125 16.906 1 98.62 167 ILE A C 1
ATOM 1322 O O . ILE A 1 167 ? -8.953 16.906 16.75 1 98.62 167 ILE A O 1
ATOM 1326 N N . GLU A 1 168 ? -8.906 18.641 18.094 1 97.62 168 GLU A N 1
ATOM 1327 C CA . GLU A 1 168 ? -8.414 17.906 19.266 1 97.62 168 GLU A CA 1
ATOM 1328 C C . GLU A 1 168 ? -9.414 16.844 19.703 1 97.62 168 GLU A C 1
ATOM 1330 O O . GLU A 1 168 ? -9.039 15.867 20.359 1 97.62 168 GLU A O 1
ATOM 1335 N N . LYS A 1 169 ? -10.633 17 19.359 1 98.06 169 LYS A N 1
ATOM 1336 C CA . LYS A 1 169 ? -11.68 16.094 19.812 1 98.06 169 LYS A CA 1
ATOM 1337 C C . LYS A 1 169 ? -11.961 15.016 18.766 1 98.06 169 LYS A C 1
ATOM 1339 O O . LYS A 1 169 ? -12.578 13.992 19.062 1 98.06 169 LYS A O 1
ATOM 1344 N N . ILE A 1 170 ? -11.484 15.25 17.594 1 98.19 170 ILE A N 1
ATOM 1345 C CA . ILE A 1 170 ? -11.867 14.305 16.547 1 98.19 170 ILE A CA 1
ATOM 1346 C C . ILE A 1 170 ? -10.633 13.586 16.016 1 98.19 170 ILE A C 1
ATOM 1348 O O . ILE A 1 170 ? -10.742 12.578 15.32 1 98.19 170 ILE A O 1
ATOM 1352 N N . PHE A 1 171 ? -9.477 14.078 16.297 1 97.56 171 PHE A N 1
ATOM 1353 C CA . PHE A 1 171 ? -8.25 13.469 15.797 1 97.56 171 PHE A CA 1
ATOM 1354 C C . PHE A 1 171 ? -7.574 12.648 16.891 1 97.56 171 PHE A C 1
ATOM 1356 O O . PHE A 1 171 ? -7.098 13.203 17.891 1 97.56 171 PHE A O 1
ATOM 1363 N N . ASN A 1 172 ? -7.547 11.422 16.781 1 96.5 172 ASN A N 1
ATOM 1364 C CA . ASN A 1 172 ? -6.824 10.453 17.609 1 96.5 172 ASN A CA 1
ATOM 1365 C C . ASN A 1 172 ? -5.996 9.5 16.75 1 96.5 172 ASN A C 1
ATOM 1367 O O . ASN A 1 172 ? -6.504 8.477 16.281 1 96.5 172 ASN A O 1
ATOM 1371 N N . LYS A 1 173 ? -4.719 9.766 16.609 1 95.94 173 LYS A N 1
ATOM 1372 C CA . LYS A 1 173 ? -3.799 9.094 15.703 1 95.94 173 LYS A CA 1
ATOM 1373 C C . LYS A 1 173 ? -4.223 9.289 14.25 1 95.94 173 LYS A C 1
ATOM 1375 O O . LYS A 1 173 ? -3.42 9.117 13.328 1 95.94 173 LYS A O 1
ATOM 1380 N N . GLY A 1 174 ? -5.395 9.586 14.047 1 96.81 174 GLY A N 1
ATOM 1381 C CA . GLY A 1 174 ? -6.062 9.953 12.805 1 96.81 174 GLY A CA 1
ATOM 1382 C C . GLY A 1 174 ? -7.445 10.539 13.023 1 96.81 174 GLY A C 1
ATOM 1383 O O . GLY A 1 174 ? -7.945 10.562 14.148 1 96.81 174 GLY A O 1
ATOM 1384 N N . ILE A 1 175 ? -8.016 11.047 11.953 1 97.31 175 ILE A N 1
ATOM 1385 C CA . ILE A 1 175 ? -9.352 11.617 12.086 1 97.31 175 ILE A CA 1
ATOM 1386 C C . ILE A 1 175 ? -10.367 10.5 12.312 1 97.31 175 ILE A C 1
ATOM 1388 O O . ILE A 1 175 ? -10.344 9.484 11.617 1 97.31 175 ILE A O 1
ATOM 1392 N N . GLN A 1 176 ? -11.172 10.656 13.352 1 97.12 176 GLN A N 1
ATOM 1393 C CA . GLN A 1 176 ? -12.203 9.672 13.688 1 97.12 176 GLN A CA 1
ATOM 1394 C C . GLN A 1 176 ? -13.555 10.078 13.109 1 97.12 176 GLN A C 1
ATOM 1396 O O . GLN A 1 176 ? -14.203 11 13.609 1 97.12 176 GLN A O 1
ATOM 1401 N N . LEU A 1 177 ? -13.938 9.336 12.086 1 97.69 177 LEU A N 1
ATOM 1402 C CA . LEU A 1 177 ? -15.227 9.578 11.453 1 97.69 177 LEU A CA 1
ATOM 1403 C C . LEU A 1 177 ? -16.156 8.383 11.633 1 97.69 177 LEU A C 1
ATOM 1405 O O . LEU A 1 177 ? -15.711 7.23 11.57 1 97.69 177 LEU A O 1
ATOM 1409 N N . ASN A 1 178 ? -17.406 8.641 11.883 1 96.38 178 ASN A N 1
ATOM 1410 C CA . ASN A 1 178 ? -18.391 7.57 11.766 1 96.38 178 ASN A CA 1
ATOM 1411 C C . ASN A 1 178 ? -18.594 7.16 10.312 1 96.38 178 ASN A C 1
ATOM 1413 O O . ASN A 1 178 ? -18.312 7.934 9.398 1 96.38 178 ASN A O 1
ATOM 1417 N N . LYS A 1 179 ? -19.094 5.891 10.164 1 96.06 179 LYS A N 1
ATOM 1418 C CA . LYS A 1 179 ? -19.406 5.418 8.812 1 96.06 179 LYS A CA 1
ATOM 1419 C C . LYS A 1 179 ? -20.344 6.371 8.094 1 96.06 179 LYS A C 1
ATOM 1421 O O . LYS A 1 179 ? -21.375 6.77 8.648 1 96.06 179 LYS A O 1
ATOM 1426 N N . GLY A 1 180 ? -19.922 6.816 6.961 1 97.88 180 GLY A N 1
ATOM 1427 C CA . GLY A 1 180 ? -20.766 7.672 6.137 1 97.88 180 GLY A CA 1
ATOM 1428 C C . GLY A 1 180 ? -20.484 9.148 6.348 1 97.88 180 GLY A C 1
ATOM 1429 O O . GLY A 1 180 ? -21.031 9.992 5.629 1 97.88 180 GLY A O 1
ATOM 1430 N N . GLU A 1 181 ? -19.688 9.477 7.293 1 98.62 181 GLU A N 1
ATOM 1431 C CA . GLU A 1 181 ? -19.344 10.875 7.5 1 98.62 181 GLU A CA 1
ATOM 1432 C C . GLU A 1 181 ? -18.234 11.32 6.555 1 98.62 181 GLU A C 1
ATOM 1434 O O . GLU A 1 181 ? -17.328 10.547 6.258 1 98.62 181 GLU A O 1
ATOM 1439 N N . MET A 1 182 ? -18.359 12.555 6.09 1 98.69 182 MET A N 1
ATOM 1440 C CA . MET A 1 182 ? -17.328 13.141 5.25 1 98.69 182 MET A CA 1
ATOM 1441 C C . MET A 1 182 ? -16.797 14.438 5.855 1 98.69 182 MET A C 1
ATOM 1443 O O . MET A 1 182 ? -17.531 15.141 6.559 1 98.69 182 MET A O 1
ATOM 1447 N N . ILE A 1 183 ? -15.57 14.75 5.594 1 98.88 183 ILE A N 1
ATOM 1448 C CA . ILE A 1 183 ? -15.008 16.062 5.914 1 98.88 183 ILE A CA 1
ATOM 1449 C C . ILE A 1 183 ? -15.453 17.078 4.867 1 98.88 183 ILE A C 1
ATOM 1451 O O . ILE A 1 183 ? -15.273 16.859 3.668 1 98.88 183 ILE A O 1
ATOM 1455 N N . VAL A 1 184 ? -16 18.141 5.328 1 98.88 184 VAL A N 1
ATOM 1456 C CA . VAL A 1 184 ? -16.484 19.172 4.41 1 98.88 184 VAL A CA 1
ATOM 1457 C C . VAL A 1 184 ? -15.484 20.328 4.355 1 98.88 184 VAL A C 1
ATOM 1459 O O . VAL A 1 184 ? -15.094 20.766 3.27 1 98.88 184 VAL A O 1
ATOM 1462 N N . GLN A 1 185 ? -15.117 20.766 5.543 1 98.88 185 GLN A N 1
ATOM 1463 C CA . GLN A 1 185 ? -14.266 21.953 5.633 1 98.88 185 GLN A CA 1
ATOM 1464 C C . GLN A 1 185 ? -13.375 21.891 6.871 1 98.88 185 GLN A C 1
ATOM 1466 O O . GLN A 1 185 ? -13.641 21.125 7.797 1 98.88 185 GLN A O 1
ATOM 1471 N N . VAL A 1 186 ? -12.336 22.672 6.84 1 98.94 186 VAL A N 1
ATOM 1472 C CA . VAL A 1 186 ? -11.516 23.031 7.992 1 98.94 186 VAL A CA 1
ATOM 1473 C C . VAL A 1 186 ? -11.641 24.516 8.281 1 98.94 186 VAL A C 1
ATOM 1475 O O . VAL A 1 186 ? -11.602 25.344 7.363 1 98.94 186 VAL A O 1
ATOM 1478 N N . ILE A 1 187 ? -11.805 24.875 9.508 1 98.94 187 ILE A N 1
ATOM 1479 C CA . ILE A 1 187 ? -11.961 26.266 9.922 1 98.94 187 ILE A CA 1
ATOM 1480 C C . ILE A 1 187 ? -10.812 26.656 10.844 1 98.94 187 ILE A C 1
ATOM 1482 O O . ILE A 1 187 ? -10.516 25.953 11.812 1 98.94 187 ILE A O 1
ATOM 1486 N N . ILE A 1 188 ? -10.195 27.766 10.57 1 98.88 188 ILE A N 1
ATOM 1487 C CA . ILE A 1 188 ? -9.094 28.297 11.367 1 98.88 188 ILE A CA 1
ATOM 1488 C C . ILE A 1 188 ? -9.391 29.734 11.766 1 98.88 188 ILE A C 1
ATOM 1490 O O . ILE A 1 188 ? -9.727 30.562 10.922 1 98.88 188 ILE A O 1
ATOM 1494 N N . LYS A 1 189 ? -9.258 30.078 12.992 1 98.75 189 LYS A N 1
ATOM 1495 C CA . LYS A 1 189 ? -9.484 31.453 13.445 1 98.75 189 LYS A CA 1
ATOM 1496 C C . LYS A 1 189 ? -8.414 32.406 12.898 1 98.75 189 LYS A C 1
ATOM 1498 O O . LYS A 1 189 ? -7.238 32.031 12.844 1 98.75 189 LYS A O 1
ATOM 1503 N N . ASN A 1 190 ? -8.773 33.531 12.555 1 98.19 190 ASN A N 1
ATOM 1504 C CA . ASN A 1 190 ? -7.918 34.562 11.945 1 98.19 190 ASN A CA 1
ATOM 1505 C C . ASN A 1 190 ? -6.703 34.875 12.82 1 98.19 190 ASN A C 1
ATOM 1507 O O . ASN A 1 190 ? -5.613 35.125 12.305 1 98.19 190 ASN A O 1
ATOM 1511 N N . LYS A 1 191 ? -6.812 34.812 14.086 1 97.38 191 LYS A N 1
ATOM 1512 C CA . LYS A 1 191 ? -5.754 35.188 15.023 1 97.38 191 LYS A CA 1
ATOM 1513 C C . LYS A 1 191 ? -4.52 34.312 14.844 1 97.38 191 LYS A C 1
ATOM 1515 O O . LYS A 1 191 ? -3.412 34.719 15.219 1 97.38 191 LYS A O 1
ATOM 1520 N N . PHE A 1 192 ? -4.711 33.156 14.289 1 98.25 192 PHE A N 1
ATOM 1521 C CA . PHE A 1 192 ? -3.6 32.219 14.172 1 98.25 192 PHE A CA 1
ATOM 1522 C C . PHE A 1 192 ? -2.854 32.406 12.859 1 98.25 192 PHE A C 1
ATOM 1524 O O . PHE A 1 192 ? -1.714 31.969 12.719 1 98.25 192 PHE A O 1
ATOM 1531 N N . LEU A 1 193 ? -3.422 33.031 11.883 1 98.19 193 LEU A N 1
ATOM 1532 C CA . LEU A 1 193 ? -2.998 32.969 10.484 1 98.19 193 LEU A CA 1
ATOM 1533 C C . LEU A 1 193 ? -1.649 33.656 10.297 1 98.19 193 LEU A C 1
ATOM 1535 O O . LEU A 1 193 ? -0.862 33.25 9.43 1 98.19 193 LEU A O 1
ATOM 1539 N N . ASN A 1 194 ? -1.359 34.656 11.109 1 96.38 194 ASN A N 1
ATOM 1540 C CA . ASN A 1 194 ? -0.149 35.438 10.875 1 96.38 194 ASN A CA 1
ATOM 1541 C C . ASN A 1 194 ? 0.756 35.469 12.109 1 96.38 194 ASN A C 1
ATOM 1543 O O . ASN A 1 194 ? 1.612 36.344 12.242 1 96.38 194 ASN A O 1
ATOM 1547 N N . LEU A 1 195 ? 0.536 34.531 12.984 1 96.88 195 LEU A N 1
ATOM 1548 C CA . LEU A 1 195 ? 1.422 34.406 14.141 1 96.88 195 LEU A CA 1
ATOM 1549 C C . LEU A 1 195 ? 2.818 33.969 13.711 1 96.88 195 LEU A C 1
ATOM 1551 O O . LEU A 1 195 ? 2.982 33.344 12.68 1 96.88 195 LEU A O 1
ATOM 1555 N N . PRO A 1 196 ? 3.818 34.406 14.484 1 96.81 196 PRO A N 1
ATOM 1556 C CA . PRO A 1 196 ? 5.137 33.812 14.211 1 96.81 196 PRO A CA 1
ATOM 1557 C C . PRO A 1 196 ? 5.117 32.312 14.188 1 96.81 196 PRO A C 1
ATOM 1559 O O . PRO A 1 196 ? 4.504 31.672 15.047 1 96.81 196 PRO A O 1
ATOM 1562 N N . HIS A 1 197 ? 5.695 31.734 13.195 1 98.06 197 HIS A N 1
ATOM 1563 C CA . HIS A 1 197 ? 5.598 30.297 13.008 1 98.06 197 HIS A CA 1
ATOM 1564 C C . HIS A 1 197 ? 6.891 29.719 12.438 1 98.06 197 HIS A C 1
ATOM 1566 O O . HIS A 1 197 ? 7.746 30.469 11.961 1 98.06 197 HIS A O 1
ATOM 1572 N N . LEU A 1 198 ? 7.035 28.406 12.617 1 97 198 LEU A N 1
ATOM 1573 C CA . LEU A 1 198 ? 8.164 27.656 12.086 1 97 198 LEU A CA 1
ATOM 1574 C C . LEU A 1 198 ? 7.711 26.297 11.539 1 97 198 LEU A C 1
ATOM 1576 O O . LEU A 1 198 ? 6.793 25.688 12.078 1 97 198 LEU A O 1
ATOM 1580 N N . HIS A 1 199 ? 8.273 25.922 10.461 1 97.62 199 HIS A N 1
ATOM 1581 C CA . HIS A 1 199 ? 8.203 24.578 9.898 1 97.62 199 HIS A CA 1
ATOM 1582 C C . HIS A 1 199 ? 9.594 23.969 9.766 1 97.62 199 HIS A C 1
ATOM 1584 O O . HIS A 1 199 ? 10.469 24.531 9.102 1 97.62 199 HIS A O 1
ATOM 1590 N N . VAL A 1 200 ? 9.836 22.859 10.438 1 96.75 200 VAL A N 1
ATOM 1591 C CA . VAL A 1 200 ? 11.125 22.188 10.391 1 96.75 200 VAL A CA 1
ATOM 1592 C C . VAL A 1 200 ? 10.93 20.734 9.914 1 96.75 200 VAL A C 1
ATOM 1594 O O . VAL A 1 200 ? 10.219 19.969 10.562 1 96.75 200 VAL A O 1
ATOM 1597 N N . LYS A 1 201 ? 11.508 20.406 8.812 1 95 201 LYS A N 1
ATOM 1598 C CA . LYS A 1 201 ? 11.414 19.062 8.25 1 95 201 LYS A CA 1
ATOM 1599 C C . LYS A 1 201 ? 12.797 18.453 8.055 1 95 201 LYS A C 1
ATOM 1601 O O . LYS A 1 201 ? 13.719 19.125 7.59 1 95 201 LYS A O 1
ATOM 1606 N N . ARG A 1 202 ? 12.898 17.234 8.516 1 94.06 202 ARG A N 1
ATOM 1607 C CA . ARG A 1 202 ? 14.094 16.438 8.266 1 94.06 202 ARG A CA 1
ATOM 1608 C C . ARG A 1 202 ? 13.742 15.172 7.477 1 94.06 202 ARG A C 1
ATOM 1610 O O . ARG A 1 202 ? 12.688 14.578 7.688 1 94.06 202 ARG A O 1
ATOM 1617 N N . THR A 1 203 ? 14.617 14.883 6.605 1 89.81 203 THR A N 1
ATOM 1618 C CA . THR A 1 203 ? 14.477 13.664 5.809 1 89.81 203 THR A CA 1
ATOM 1619 C C . THR A 1 203 ? 15.531 12.633 6.207 1 89.81 203 THR A C 1
ATOM 1621 O O . THR A 1 203 ? 16.406 12.922 7.027 1 89.81 203 THR A O 1
ATOM 1624 N N . LYS A 1 204 ? 15.359 11.375 5.754 1 82.06 204 LYS A N 1
ATOM 1625 C CA . LYS A 1 204 ? 16.25 10.281 6.109 1 82.06 204 LYS A CA 1
ATOM 1626 C C . LYS A 1 204 ? 17.719 10.672 5.891 1 82.06 204 LYS A C 1
ATOM 1628 O O . LYS A 1 204 ? 18.562 10.398 6.742 1 82.06 204 LYS A O 1
ATOM 1633 N N . ASN A 1 205 ? 17.938 11.266 4.668 1 75.56 205 ASN A N 1
ATOM 1634 C CA . ASN A 1 205 ? 19.281 11.797 4.438 1 75.56 205 ASN A CA 1
ATOM 1635 C C . ASN A 1 205 ? 19.266 12.938 3.426 1 75.56 205 ASN A C 1
ATOM 1637 O O . ASN A 1 205 ? 18.203 13.289 2.895 1 75.56 205 ASN A O 1
ATOM 1641 N N . GLU A 1 206 ? 20.375 13.609 3.363 1 65.81 206 GLU A N 1
ATOM 1642 C CA . GLU A 1 206 ? 20.469 14.805 2.527 1 65.81 206 GLU A CA 1
ATOM 1643 C C . GLU A 1 206 ? 20.172 14.477 1.067 1 65.81 206 GLU A C 1
ATOM 1645 O O . GLU A 1 206 ? 19.766 15.359 0.306 1 65.81 206 GLU A O 1
ATOM 1650 N N . LYS A 1 207 ? 20.281 13.242 0.748 1 62.44 207 LYS A N 1
ATOM 1651 C CA . LYS A 1 207 ? 20.172 12.852 -0.656 1 62.44 207 LYS A CA 1
ATOM 1652 C C . LYS A 1 207 ? 18.781 12.32 -0.974 1 62.44 207 LYS A C 1
ATOM 1654 O O . LYS A 1 207 ? 18.312 12.414 -2.113 1 62.44 207 LYS A O 1
ATOM 1659 N N . ILE A 1 208 ? 18.234 11.859 0.111 1 61.56 208 ILE A N 1
ATOM 1660 C CA . ILE A 1 208 ? 16.953 11.172 -0.079 1 61.56 208 ILE A CA 1
ATOM 1661 C C . ILE A 1 208 ? 15.828 12 0.529 1 61.56 208 ILE A C 1
ATOM 1663 O O . ILE A 1 208 ? 15.82 12.266 1.734 1 61.56 208 ILE A O 1
ATOM 1667 N N . ASP A 1 209 ? 14.898 12.344 -0.338 1 75 209 ASP A N 1
ATOM 1668 C CA . ASP A 1 209 ? 13.766 13.133 0.127 1 75 209 ASP A CA 1
ATOM 1669 C C . ASP A 1 209 ? 12.664 12.234 0.682 1 75 209 ASP A C 1
ATOM 1671 O O . ASP A 1 209 ? 11.547 12.227 0.165 1 75 209 ASP A O 1
ATOM 1675 N N . TYR A 1 210 ? 13.062 11.398 1.67 1 81.69 210 TYR A N 1
ATOM 1676 C CA . TYR A 1 210 ? 12.109 10.594 2.424 1 81.69 210 TYR A CA 1
ATOM 1677 C C . TYR A 1 210 ? 11.891 11.164 3.818 1 81.69 210 TYR A C 1
ATOM 1679 O O . TYR A 1 210 ? 12.844 11.383 4.566 1 81.69 210 TYR A O 1
ATOM 1687 N N . PRO A 1 211 ? 10.648 11.375 4.117 1 88.81 211 PRO A N 1
ATOM 1688 C CA . PRO A 1 211 ? 10.398 12.062 5.387 1 88.81 211 PRO A CA 1
ATOM 1689 C C . PRO A 1 211 ? 10.859 11.258 6.598 1 88.81 211 PRO A C 1
ATOM 1691 O O . PRO A 1 211 ? 10.742 10.031 6.609 1 88.81 211 PRO A O 1
ATOM 1694 N N . LEU A 1 212 ? 11.461 11.945 7.559 1 93.44 212 LEU A N 1
ATOM 1695 C CA . LEU A 1 212 ? 11.805 11.367 8.852 1 93.44 212 LEU A CA 1
ATOM 1696 C C . LEU A 1 212 ? 10.953 11.992 9.961 1 93.44 212 LEU A C 1
ATOM 1698 O O . LEU A 1 212 ? 10.047 11.344 10.492 1 93.44 212 LEU A O 1
ATOM 1702 N N . ILE A 1 213 ? 11.211 13.305 10.227 1 96.62 213 ILE A N 1
ATOM 1703 C CA . ILE A 1 213 ? 10.453 14.023 11.234 1 96.62 213 ILE A CA 1
ATOM 1704 C C . ILE A 1 213 ? 10.078 15.406 10.711 1 96.62 213 ILE A C 1
ATOM 1706 O O . ILE A 1 213 ? 10.898 16.078 10.086 1 96.62 213 ILE A O 1
ATOM 1710 N N . THR A 1 214 ? 8.867 15.805 10.922 1 97.44 214 THR A N 1
ATOM 1711 C CA . THR A 1 214 ? 8.414 17.156 10.648 1 97.44 214 THR A CA 1
ATOM 1712 C C . THR A 1 214 ? 7.82 17.797 11.898 1 97.44 214 THR A C 1
ATOM 1714 O O . THR A 1 214 ? 7.078 17.156 12.641 1 97.44 214 THR A O 1
ATOM 1717 N N . ILE A 1 215 ? 8.227 19.047 12.125 1 98.44 215 ILE A N 1
ATOM 1718 C CA . ILE A 1 215 ? 7.688 19.828 13.227 1 98.44 215 ILE A CA 1
ATOM 1719 C C . ILE A 1 215 ? 7.023 21.094 12.68 1 98.44 215 ILE A C 1
ATOM 1721 O O . ILE A 1 215 ? 7.574 21.75 11.797 1 98.44 215 ILE A O 1
ATOM 1725 N N . ALA A 1 216 ? 5.824 21.375 13.07 1 98.62 216 ALA A N 1
ATOM 1726 C CA . ALA A 1 216 ? 5.207 22.688 12.938 1 98.62 216 ALA A CA 1
ATOM 1727 C C . ALA A 1 216 ? 5.031 23.359 14.297 1 98.62 216 ALA A C 1
ATOM 1729 O O . ALA A 1 216 ? 4.633 22.719 15.266 1 98.62 216 ALA A O 1
ATOM 1730 N N . ALA A 1 217 ? 5.352 24.609 14.383 1 98.56 217 ALA A N 1
ATOM 1731 C CA . ALA A 1 217 ? 5.234 25.359 15.633 1 98.56 217 ALA A CA 1
ATOM 1732 C C . ALA A 1 217 ? 4.754 26.781 15.383 1 98.56 217 ALA A C 1
ATOM 1734 O O . ALA A 1 217 ? 5.02 27.359 14.328 1 98.56 217 ALA A O 1
ATOM 1735 N N . LEU A 1 218 ? 3.979 27.281 16.266 1 97.19 218 LEU A N 1
ATOM 1736 C CA . LEU A 1 218 ? 3.598 28.688 16.219 1 97.19 218 LEU A CA 1
ATOM 1737 C C . LEU A 1 218 ? 3.645 29.312 17.609 1 97.19 218 LEU A C 1
ATOM 1739 O O . LEU A 1 218 ? 3.496 28.594 18.609 1 97.19 218 LEU A O 1
ATOM 1743 N N . LYS A 1 219 ? 3.945 30.578 17.688 1 97 219 LYS A N 1
ATOM 1744 C CA . LYS A 1 219 ? 3.986 31.312 18.938 1 97 219 LYS A CA 1
ATOM 1745 C C . LYS A 1 219 ? 2.691 32.094 19.156 1 97 219 LYS A C 1
ATOM 1747 O O . LYS A 1 219 ? 2.404 33.062 18.438 1 97 219 LYS A O 1
ATOM 1752 N N . ASN A 1 220 ? 1.897 31.625 20.094 1 95.25 220 ASN A N 1
ATOM 1753 C CA . ASN A 1 220 ? 0.621 32.219 20.469 1 95.25 220 ASN A CA 1
ATOM 1754 C C . ASN A 1 220 ? 0.684 32.844 21.859 1 95.25 220 ASN A C 1
ATOM 1756 O O . ASN A 1 220 ? 0.652 32.156 22.859 1 95.25 220 ASN A O 1
ATOM 1760 N N . ASN A 1 221 ? 0.667 34.219 21.922 1 92 221 ASN A N 1
ATOM 1761 C CA . ASN A 1 221 ? 0.75 34.938 23.188 1 92 221 ASN A CA 1
ATOM 1762 C C . ASN A 1 221 ? 1.911 34.438 24.047 1 92 221 ASN A C 1
ATOM 1764 O O . ASN A 1 221 ? 1.719 34.062 25.203 1 92 221 ASN A O 1
ATOM 1768 N N . ASN A 1 222 ? 3.08 34.312 23.484 1 90.31 222 ASN A N 1
ATOM 1769 C CA . ASN A 1 222 ? 4.352 33.969 24.109 1 90.31 222 ASN A CA 1
ATOM 1770 C C . ASN A 1 222 ? 4.402 32.5 24.484 1 90.31 222 ASN A C 1
ATOM 1772 O O . ASN A 1 222 ? 5.258 32.062 25.266 1 90.31 222 ASN A O 1
ATOM 1776 N N . ARG A 1 223 ? 3.492 31.75 24.016 1 96.12 223 ARG A N 1
ATOM 1777 C CA . ARG A 1 223 ? 3.506 30.297 24.172 1 96.12 223 ARG A CA 1
ATOM 1778 C C . ARG A 1 223 ? 3.711 29.609 22.828 1 96.12 223 ARG A C 1
ATOM 1780 O O . ARG A 1 223 ? 3.135 30.016 21.828 1 96.12 223 ARG A O 1
ATOM 1787 N N . ILE A 1 224 ? 4.473 28.594 22.922 1 97.5 224 ILE A N 1
ATOM 1788 C CA . ILE A 1 224 ? 4.742 27.844 21.703 1 97.5 224 ILE A CA 1
ATOM 1789 C C . ILE A 1 224 ? 3.775 26.672 21.594 1 97.5 224 ILE A C 1
ATOM 1791 O O . ILE A 1 224 ? 3.725 25.812 22.5 1 97.5 224 ILE A O 1
ATOM 1795 N N . ASN A 1 225 ? 2.895 26.641 20.578 1 98.5 225 ASN A N 1
ATOM 1796 C CA . ASN A 1 225 ? 2.189 25.453 20.141 1 98.5 225 ASN A CA 1
ATOM 1797 C C . ASN A 1 225 ? 3.041 24.625 19.188 1 98.5 225 ASN A C 1
ATOM 1799 O O . ASN A 1 225 ? 3.721 25.172 18.312 1 98.5 225 ASN A O 1
ATOM 1803 N N . ILE A 1 226 ? 2.988 23.281 19.359 1 98.69 226 ILE A N 1
ATOM 1804 C CA . ILE A 1 226 ? 3.904 22.484 18.547 1 98.69 226 ILE A CA 1
ATOM 1805 C C . ILE A 1 226 ? 3.27 21.125 18.234 1 98.69 226 ILE A C 1
ATOM 1807 O O . ILE A 1 226 ? 2.539 20.578 19.062 1 98.69 226 ILE A O 1
ATOM 1811 N N . ALA A 1 227 ? 3.455 20.609 17.062 1 98.81 227 ALA A N 1
ATOM 1812 C CA . ALA A 1 227 ? 2.967 19.312 16.625 1 98.81 227 ALA A CA 1
ATOM 1813 C C . ALA A 1 227 ? 4.035 18.562 15.82 1 98.81 227 ALA A C 1
ATOM 1815 O O . ALA A 1 227 ? 4.965 19.172 15.297 1 98.81 227 ALA A O 1
ATOM 1816 N N . PHE A 1 228 ? 3.898 17.234 15.797 1 98.75 228 PHE A N 1
ATOM 1817 C CA . PHE A 1 228 ? 4.957 16.391 15.281 1 98.75 228 PHE A CA 1
ATOM 1818 C C . PHE A 1 228 ? 4.391 15.344 14.32 1 98.75 228 PHE A C 1
ATOM 1820 O O . PHE A 1 228 ? 3.318 14.789 14.562 1 98.75 228 PHE A O 1
ATOM 1827 N N . SER A 1 229 ? 5.102 15.047 13.258 1 97.88 229 SER A N 1
ATOM 1828 C CA . SER A 1 229 ? 4.898 13.898 12.375 1 97.88 229 SER A CA 1
ATOM 1829 C C . SER A 1 229 ? 6.188 13.102 12.203 1 97.88 229 SER A C 1
ATOM 1831 O O . SER A 1 229 ? 7.273 13.672 12.125 1 97.88 229 SER A O 1
ATOM 1833 N N . GLY A 1 230 ? 6.07 11.789 12.203 1 96.31 230 GLY A N 1
ATOM 1834 C CA . GLY A 1 230 ? 7.219 10.945 11.914 1 96.31 230 GLY A CA 1
ATOM 1835 C C . GLY A 1 230 ? 7.938 10.461 13.156 1 96.31 230 GLY A C 1
ATOM 1836 O O . GLY A 1 230 ? 8.844 9.625 13.07 1 96.31 230 GLY A O 1
ATOM 1837 N N . VAL A 1 231 ? 7.512 11.008 14.352 1 98 231 VAL A N 1
ATOM 1838 C CA . VAL A 1 231 ? 8.086 10.523 15.602 1 98 231 VAL A CA 1
ATOM 1839 C C . VAL A 1 231 ? 7.422 9.211 16 1 98 231 VAL A C 1
ATOM 1841 O O . VAL A 1 231 ? 8.109 8.211 16.234 1 98 231 VAL A O 1
ATOM 1844 N N . CYS A 1 232 ? 6.168 9.188 16.109 1 97.62 232 CYS A N 1
ATOM 1845 C CA . CYS A 1 232 ? 5.34 7.992 16.234 1 97.62 232 CYS A CA 1
ATOM 1846 C C . CYS A 1 232 ? 4.727 7.613 14.883 1 97.62 232 CYS A C 1
ATOM 1848 O O . CYS A 1 232 ? 4.957 8.289 13.883 1 97.62 232 CYS A O 1
ATOM 1850 N N . ASP A 1 233 ? 3.963 6.5 14.875 1 95.5 233 ASP A N 1
ATOM 1851 C CA . ASP A 1 233 ? 3.342 6.07 13.625 1 95.5 233 ASP A CA 1
ATOM 1852 C C . ASP A 1 233 ? 2.094 6.895 13.32 1 95.5 233 ASP A C 1
ATOM 1854 O O . ASP A 1 233 ? 1.259 6.492 12.508 1 95.5 233 ASP A O 1
ATOM 1858 N N . TYR A 1 234 ? 1.93 8.055 13.984 1 96.94 234 TYR A N 1
ATOM 1859 C CA . TYR A 1 234 ? 0.86 9.023 13.773 1 96.94 234 TYR A CA 1
ATOM 1860 C C . TYR A 1 234 ? 1.318 10.43 14.133 1 96.94 234 TYR A C 1
ATOM 1862 O O . TYR A 1 234 ? 2.178 10.609 15 1 96.94 234 TYR A O 1
ATOM 1870 N N . PRO A 1 235 ? 0.746 11.453 13.477 1 98.06 235 PRO A N 1
ATOM 1871 C CA . PRO A 1 235 ? 1.008 12.82 13.93 1 98.06 235 PRO A CA 1
ATOM 1872 C C . PRO A 1 235 ? 0.351 13.141 15.273 1 98.06 235 PRO A C 1
ATOM 1874 O O . PRO A 1 235 ? -0.688 12.562 15.602 1 98.06 235 PRO A O 1
ATOM 1877 N N . PHE A 1 236 ? 0.996 14.07 16.016 1 98.44 236 PHE A N 1
ATOM 1878 C CA . PHE A 1 236 ? 0.38 14.367 17.312 1 98.44 236 PHE A CA 1
ATOM 1879 C C . PHE A 1 236 ? 0.768 15.766 17.781 1 98.44 236 PHE A C 1
ATOM 1881 O O . PHE A 1 236 ? 1.777 16.312 17.344 1 98.44 236 PHE A O 1
ATOM 1888 N N . ARG A 1 237 ? -0.062 16.312 18.516 1 98.62 237 ARG A N 1
ATOM 1889 C CA . ARG A 1 237 ? 0.146 17.422 19.438 1 98.62 237 ARG A CA 1
ATOM 1890 C C . ARG A 1 237 ? -0.032 16.969 20.891 1 98.62 237 ARG A C 1
ATOM 1892 O O . ARG A 1 237 ? -0.941 16.203 21.203 1 98.62 237 ARG A O 1
ATOM 1899 N N . SER A 1 238 ? 0.898 17.391 21.75 1 97.94 238 SER A N 1
ATOM 1900 C CA . SER A 1 238 ? 0.845 16.953 23.141 1 97.94 238 SER A CA 1
ATOM 1901 C C . SER A 1 238 ? 0.856 18.141 24.094 1 97.94 238 SER A C 1
ATOM 1903 O O . SER A 1 238 ? 1.797 18.938 24.094 1 97.94 238 SER A O 1
ATOM 1905 N N . ALA A 1 239 ? -0.193 18.125 24.906 1 97.44 239 ALA A N 1
ATOM 1906 C CA . ALA A 1 239 ? -0.275 19.172 25.922 1 97.44 239 ALA A CA 1
ATOM 1907 C C . ALA A 1 239 ? 0.885 19.078 26.906 1 97.44 239 ALA A C 1
ATOM 1909 O O . ALA A 1 239 ? 1.416 20.094 27.344 1 97.44 239 ALA A O 1
ATOM 1910 N N . VAL A 1 240 ? 1.312 17.891 27.219 1 98.12 240 VAL A N 1
ATOM 1911 C CA . VAL A 1 240 ? 2.406 17.656 28.156 1 98.12 240 VAL A CA 1
ATOM 1912 C C . VAL A 1 240 ? 3.709 18.203 27.578 1 98.12 240 VAL A C 1
ATOM 1914 O O . VAL A 1 240 ? 4.465 18.891 28.266 1 98.12 240 VAL A O 1
ATOM 1917 N N . ILE A 1 241 ? 3.928 17.969 26.344 1 98.31 241 ILE A N 1
ATOM 1918 C CA . ILE A 1 241 ? 5.145 18.422 25.688 1 98.31 241 ILE A CA 1
ATOM 1919 C C . ILE A 1 241 ? 5.152 19.953 25.625 1 98.31 241 ILE A C 1
ATOM 1921 O O . ILE A 1 241 ? 6.176 20.594 25.891 1 98.31 241 ILE A O 1
ATOM 1925 N N . GLU A 1 242 ? 4.012 20.5 25.312 1 98.25 242 GLU A N 1
ATOM 1926 C CA . GLU A 1 242 ? 3.928 21.953 25.25 1 98.25 242 GLU A CA 1
ATOM 1927 C C . GLU A 1 242 ? 4.164 22.578 26.625 1 98.25 242 GLU A C 1
ATOM 1929 O O . GLU A 1 242 ? 4.801 23.625 26.734 1 98.25 242 GLU A O 1
ATOM 1934 N N . GLN A 1 243 ? 3.639 21.922 27.641 1 98 243 GLN A N 1
ATOM 1935 C CA . GLN A 1 243 ? 3.869 22.422 29 1 98 243 GLN A CA 1
ATOM 1936 C C . GLN A 1 243 ? 5.355 22.422 29.328 1 98 243 GLN A C 1
ATOM 1938 O O . GLN A 1 243 ? 5.867 23.406 29.875 1 98 243 GLN A O 1
ATOM 1943 N N . ILE A 1 244 ? 6.004 21.375 29 1 98 244 ILE A N 1
ATOM 1944 C CA . ILE A 1 244 ? 7.438 21.266 29.25 1 98 244 ILE A CA 1
ATOM 1945 C C . ILE A 1 244 ? 8.188 22.312 28.438 1 98 244 ILE A C 1
ATOM 1947 O O . ILE A 1 244 ? 9.031 23.031 28.969 1 98 244 ILE A O 1
ATOM 1951 N N . LEU A 1 245 ? 7.848 22.438 27.188 1 97.06 245 LEU A N 1
ATOM 1952 C CA . LEU A 1 245 ? 8.508 23.328 26.25 1 97.06 245 LEU A CA 1
ATOM 1953 C C . LEU A 1 245 ? 8.398 24.781 26.703 1 97.06 245 LEU A C 1
ATOM 1955 O O . LEU A 1 245 ? 9.336 25.562 26.531 1 97.06 245 LEU A O 1
ATOM 1959 N N . ASN A 1 246 ? 7.262 25.094 27.312 1 96.88 246 ASN A N 1
ATOM 1960 C CA . ASN A 1 246 ? 6.977 26.484 27.672 1 96.88 246 ASN A CA 1
ATOM 1961 C C . ASN A 1 246 ? 7.328 26.781 29.125 1 96.88 246 ASN A C 1
ATOM 1963 O O . ASN A 1 246 ? 7.066 27.875 29.625 1 96.88 246 ASN A O 1
ATOM 1967 N N . ASP A 1 247 ? 7.867 25.812 29.797 1 96.56 247 ASP A N 1
ATOM 1968 C CA . ASP A 1 247 ? 8.289 26.031 31.188 1 96.56 247 ASP A CA 1
ATOM 1969 C C . ASP A 1 247 ? 9.617 26.781 31.25 1 96.56 247 ASP A C 1
ATOM 1971 O O . ASP A 1 247 ? 10.68 26.172 31.109 1 96.56 247 ASP A O 1
ATOM 1975 N N . ASN A 1 248 ? 9.602 27.984 31.609 1 91.06 248 ASN A N 1
ATOM 1976 C CA . ASN A 1 248 ? 10.781 28.844 31.625 1 91.06 248 ASN A CA 1
ATOM 1977 C C . ASN A 1 248 ? 11.695 28.516 32.812 1 91.06 248 ASN A C 1
ATOM 1979 O O . ASN A 1 248 ? 12.852 28.938 32.844 1 91.06 248 ASN A O 1
ATOM 1983 N N . ALA A 1 249 ? 11.211 27.781 33.688 1 93.81 249 ALA A N 1
ATOM 1984 C CA . ALA A 1 249 ? 12.008 27.422 34.844 1 93.81 249 ALA A CA 1
ATOM 1985 C C . ALA A 1 249 ? 12.953 26.266 34.531 1 93.81 249 ALA A C 1
ATOM 1987 O O . ALA A 1 249 ? 13.93 26.047 35.25 1 93.81 249 ALA A O 1
ATOM 1988 N N . LEU A 1 250 ? 12.672 25.578 33.5 1 94.06 250 LEU A N 1
ATOM 1989 C CA . LEU A 1 250 ? 13.492 24.438 33.125 1 94.06 250 LEU A CA 1
ATOM 1990 C C . LEU A 1 250 ? 14.586 24.844 32.125 1 94.06 250 LEU A C 1
ATOM 1992 O O . LEU A 1 250 ? 14.312 25.516 31.141 1 94.06 250 LEU A O 1
ATOM 1996 N N . PRO A 1 251 ? 15.82 24.438 32.5 1 93.69 251 PRO A N 1
ATOM 1997 C CA . PRO A 1 251 ? 16.859 24.641 31.484 1 93.69 251 PRO A CA 1
ATOM 1998 C C . PRO A 1 251 ? 16.609 23.828 30.219 1 93.69 251 PRO A C 1
ATOM 2000 O O . PRO A 1 251 ? 15.969 22.781 30.266 1 93.69 251 PRO A O 1
ATOM 2003 N N . GLU A 1 252 ? 17.141 24.297 29.141 1 91.12 252 GLU A N 1
ATOM 2004 C CA . GLU A 1 252 ? 16.859 23.734 27.828 1 91.12 252 GLU A CA 1
ATOM 2005 C C . GLU A 1 252 ? 17.219 22.25 27.766 1 91.12 252 GLU A C 1
ATOM 2007 O O . GLU A 1 252 ? 16.469 21.438 27.219 1 91.12 252 GLU A O 1
ATOM 2012 N N . TYR A 1 253 ? 18.359 21.891 28.312 1 89.94 253 TYR A N 1
ATOM 2013 C CA . TYR A 1 253 ? 18.781 20.484 28.25 1 89.94 253 TYR A CA 1
ATOM 2014 C C . TYR A 1 253 ? 17.828 19.594 29 1 89.94 253 TYR A C 1
ATOM 2016 O O . TYR A 1 253 ? 17.562 18.453 28.594 1 89.94 253 TYR A O 1
ATOM 2024 N N . LYS A 1 254 ? 17.281 20.047 30.094 1 94.44 254 LYS A N 1
ATOM 2025 C CA . LYS A 1 254 ? 16.297 19.281 30.844 1 94.44 254 LYS A CA 1
ATOM 2026 C C . LYS A 1 254 ? 14.969 19.203 30.094 1 94.44 254 LYS A C 1
ATOM 2028 O O . LYS A 1 254 ? 14.289 18.172 30.141 1 94.44 254 LYS A O 1
ATOM 2033 N N . LYS A 1 255 ? 14.641 20.297 29.391 1 95.88 255 LYS A N 1
ATOM 2034 C CA . LYS A 1 255 ? 13.422 20.297 28.578 1 95.88 255 LYS A CA 1
ATOM 2035 C C . LYS A 1 255 ? 13.445 19.172 27.547 1 95.88 255 LYS A C 1
ATOM 2037 O O . LYS A 1 255 ? 12.469 18.422 27.406 1 95.88 255 LYS A O 1
ATOM 2042 N N . MET A 1 256 ? 14.57 19.047 26.922 1 95.56 256 MET A N 1
ATOM 2043 C CA . MET A 1 256 ? 14.688 18.078 25.844 1 95.56 256 MET A CA 1
ATOM 2044 C C . MET A 1 256 ? 14.539 16.656 26.375 1 95.56 256 MET A C 1
ATOM 2046 O O . MET A 1 256 ? 13.805 15.844 25.797 1 95.56 256 MET A O 1
ATOM 2050 N N . ASN A 1 257 ? 15.203 16.375 27.438 1 95.31 257 ASN A N 1
ATOM 2051 C CA . ASN A 1 257 ? 15.109 15.047 28.047 1 95.31 257 ASN A CA 1
ATOM 2052 C C . ASN A 1 257 ? 13.688 14.734 28.484 1 95.31 257 ASN A C 1
ATOM 2054 O O . ASN A 1 257 ? 13.195 13.625 28.266 1 95.31 257 ASN A O 1
ATOM 2058 N N . GLU A 1 258 ? 13.078 15.695 29.094 1 97.31 258 GLU A N 1
ATOM 2059 C CA . GLU A 1 258 ? 11.711 15.492 29.578 1 97.31 258 GLU A CA 1
ATOM 2060 C C . GLU A 1 258 ? 10.742 15.297 28.406 1 97.31 258 GLU A C 1
ATOM 2062 O O . GLU A 1 258 ? 9.828 14.477 28.5 1 97.31 258 GLU A O 1
ATOM 2067 N N . ILE A 1 259 ? 10.914 16.016 27.359 1 97.88 259 ILE A N 1
ATOM 2068 C CA . ILE A 1 259 ? 10.047 15.898 26.203 1 97.88 259 ILE A CA 1
ATOM 2069 C C . ILE A 1 259 ? 10.172 14.492 25.609 1 97.88 259 ILE A C 1
ATOM 2071 O O . ILE A 1 259 ? 9.164 13.844 25.312 1 97.88 259 ILE A O 1
ATOM 2075 N N . ILE A 1 260 ? 11.383 14.008 25.469 1 97 260 ILE A N 1
ATOM 2076 C CA . ILE A 1 260 ? 11.633 12.695 24.891 1 97 260 ILE A CA 1
ATOM 2077 C C . ILE A 1 260 ? 10.984 11.617 25.734 1 97 260 ILE A C 1
ATOM 2079 O O . ILE A 1 260 ? 10.43 10.648 25.219 1 97 260 ILE A O 1
ATOM 2083 N N . LYS A 1 261 ? 10.969 11.812 27 1 96.69 261 LYS A N 1
ATOM 2084 C CA . LYS A 1 261 ? 10.383 10.859 27.938 1 96.69 261 LYS A CA 1
ATOM 2085 C C . LYS A 1 261 ? 8.859 10.891 27.875 1 96.69 261 LYS A C 1
ATOM 2087 O O . LYS A 1 261 ? 8.195 9.969 28.359 1 96.69 261 LYS A O 1
ATOM 2092 N N . ASN A 1 262 ? 8.305 11.945 27.312 1 98.19 262 ASN A N 1
ATOM 2093 C CA . ASN A 1 262 ? 6.859 12.117 27.375 1 98.19 262 ASN A CA 1
ATOM 2094 C C . ASN A 1 262 ? 6.23 12.023 25.984 1 98.19 262 ASN A C 1
ATOM 2096 O O . ASN A 1 262 ? 5.121 12.508 25.766 1 98.19 262 ASN A O 1
ATOM 2100 N N . ILE A 1 263 ? 6.957 11.445 25.062 1 98.12 263 ILE A N 1
ATOM 2101 C CA . ILE A 1 263 ? 6.371 11.141 23.75 1 98.12 263 ILE A CA 1
ATOM 2102 C C . ILE A 1 263 ? 5.18 10.203 23.938 1 98.12 263 ILE A C 1
ATOM 2104 O O . ILE A 1 263 ? 5.277 9.188 24.625 1 98.12 263 ILE A O 1
ATOM 2108 N N . PRO A 1 264 ? 4.062 10.5 23.328 1 97.5 264 PRO A N 1
ATOM 2109 C CA . PRO A 1 264 ? 2.818 9.82 23.688 1 97.5 264 PRO A CA 1
ATOM 2110 C C . PRO A 1 264 ? 2.738 8.406 23.125 1 97.5 264 PRO A C 1
ATOM 2112 O O . PRO A 1 264 ? 1.895 7.613 23.547 1 97.5 264 PRO A O 1
ATOM 2115 N N . GLY A 1 265 ? 3.523 8.047 22.203 1 96.75 265 GLY A N 1
ATOM 2116 C CA . GLY A 1 265 ? 3.512 6.73 21.594 1 96.75 265 GLY A CA 1
ATOM 2117 C C . GLY A 1 265 ? 4.898 6.141 21.422 1 96.75 265 GLY A C 1
ATOM 2118 O O . GLY A 1 265 ? 5.895 6.758 21.797 1 96.75 265 GLY A O 1
ATOM 2119 N N . LYS A 1 266 ? 4.926 4.938 20.875 1 96.81 266 LYS A N 1
ATOM 2120 C CA . LYS A 1 266 ? 6.207 4.32 20.547 1 96.81 266 LYS A CA 1
ATOM 2121 C C . LYS A 1 266 ? 6.922 5.082 19.438 1 96.81 266 LYS A C 1
ATOM 2123 O O . LYS A 1 266 ? 6.32 5.391 18.406 1 96.81 266 LYS A O 1
ATOM 2128 N N . VAL A 1 267 ? 8.172 5.387 19.719 1 97.94 267 VAL A N 1
ATOM 2129 C CA . VAL A 1 267 ? 8.969 6.031 18.688 1 97.94 267 VAL A CA 1
ATOM 2130 C C . VAL A 1 267 ? 9.25 5.043 17.547 1 97.94 267 VAL A C 1
ATOM 2132 O O . VAL A 1 267 ? 9.633 3.898 17.797 1 97.94 267 VAL A O 1
ATOM 2135 N N . LEU A 1 268 ? 9.07 5.469 16.344 1 94.88 268 LEU A N 1
ATOM 2136 C CA . LEU A 1 268 ? 9.211 4.621 15.172 1 94.88 268 LEU A CA 1
ATOM 2137 C C . LEU A 1 268 ? 10.641 4.086 15.062 1 94.88 268 LEU A C 1
ATOM 2139 O O . LEU A 1 268 ? 11.594 4.785 15.398 1 94.88 268 LEU A O 1
ATOM 2143 N N . ASN A 1 269 ? 10.727 2.873 14.633 1 92.69 269 ASN A N 1
ATOM 2144 C CA . ASN A 1 269 ? 11.961 2.172 14.305 1 92.69 269 ASN A CA 1
ATOM 2145 C C . ASN A 1 269 ? 11.836 1.413 12.984 1 92.69 269 ASN A C 1
ATOM 2147 O O . ASN A 1 269 ? 11.32 0.297 12.953 1 92.69 269 ASN A O 1
ATOM 2151 N N . ASP A 1 270 ? 12.312 2.033 11.969 1 83.06 270 ASP A N 1
ATOM 2152 C CA . ASP A 1 270 ? 12.094 1.442 10.656 1 83.06 270 ASP A CA 1
ATOM 2153 C C . ASP A 1 270 ? 13.258 1.766 9.711 1 83.06 270 ASP A C 1
ATOM 2155 O O . ASP A 1 270 ? 14.336 2.156 10.164 1 83.06 270 ASP A O 1
ATOM 2159 N N . ILE A 1 271 ? 13.094 1.521 8.5 1 73.75 271 ILE A N 1
ATOM 2160 C CA . ILE A 1 271 ? 14.148 1.622 7.496 1 73.75 271 ILE A CA 1
ATOM 2161 C C . ILE A 1 271 ? 14.562 3.084 7.328 1 73.75 271 ILE A C 1
ATOM 2163 O O . ILE A 1 271 ? 15.695 3.373 6.934 1 73.75 271 ILE A O 1
ATOM 2167 N N . SER A 1 272 ? 13.648 3.965 7.656 1 78.81 272 SER A N 1
ATOM 2168 C CA . SER A 1 272 ? 13.961 5.383 7.523 1 78.81 272 SER A CA 1
ATOM 2169 C C . SER A 1 272 ? 14.852 5.863 8.664 1 78.81 272 SER A C 1
ATOM 2171 O O . SER A 1 272 ? 15.625 6.809 8.5 1 78.81 272 SER A O 1
ATOM 2173 N N . GLY A 1 273 ? 14.656 5.262 9.773 1 86.25 273 GLY A N 1
ATOM 2174 C CA . GLY A 1 273 ? 15.438 5.641 10.938 1 86.25 273 GLY A CA 1
ATOM 2175 C C . GLY A 1 273 ? 15.125 4.797 12.164 1 86.25 273 GLY A C 1
ATOM 2176 O O . GLY A 1 273 ? 13.977 4.406 12.375 1 86.25 273 GLY A O 1
ATOM 2177 N N . SER A 1 274 ? 16.219 4.602 12.945 1 91.75 274 SER A N 1
ATOM 2178 C CA . SER A 1 274 ? 16.031 3.906 14.219 1 91.75 274 SER A CA 1
ATOM 2179 C C . SER A 1 274 ? 15.352 4.801 15.242 1 91.75 274 SER A C 1
ATOM 2181 O O . SER A 1 274 ? 15.328 6.023 15.094 1 91.75 274 SER A O 1
ATOM 2183 N N . SER A 1 275 ? 14.828 4.184 16.25 1 96.44 275 SER A N 1
ATOM 2184 C CA . SER A 1 275 ? 14.227 4.938 17.344 1 96.44 275 SER A CA 1
ATOM 2185 C C . SER A 1 275 ? 15.242 5.867 18 1 96.44 275 SER A C 1
ATOM 2187 O O . SER A 1 275 ? 14.93 7.016 18.312 1 96.44 275 SER A O 1
ATOM 2189 N N . ALA A 1 276 ? 16.469 5.41 18.156 1 96.06 276 ALA A N 1
ATOM 2190 C CA . ALA A 1 276 ? 17.516 6.219 18.766 1 96.06 276 ALA A CA 1
ATOM 2191 C C . ALA A 1 276 ? 17.859 7.426 17.891 1 96.06 276 ALA A C 1
ATOM 2193 O O . ALA A 1 276 ? 18.016 8.539 18.391 1 96.06 276 ALA A O 1
ATOM 2194 N N . TYR A 1 277 ? 17.906 7.203 16.656 1 95 277 TYR A N 1
ATOM 2195 C CA . TYR A 1 277 ? 18.203 8.281 15.719 1 95 277 TYR A CA 1
ATOM 2196 C C . TYR A 1 277 ? 17.078 9.312 15.703 1 95 277 TYR A C 1
ATOM 2198 O O . TYR A 1 277 ? 17.344 10.516 15.672 1 95 277 TYR A O 1
ATOM 2206 N N . ARG A 1 278 ? 15.859 8.891 15.742 1 96.69 278 ARG A N 1
ATOM 2207 C CA . ARG A 1 278 ? 14.703 9.781 15.758 1 96.69 278 ARG A CA 1
ATOM 2208 C C . ARG A 1 278 ? 14.688 10.648 17.016 1 96.69 278 ARG A C 1
ATOM 2210 O O . ARG A 1 278 ? 14.375 11.836 16.953 1 96.69 278 ARG A O 1
ATOM 2217 N N . LYS A 1 279 ? 15.031 10.039 18.109 1 97.5 279 LYS A N 1
ATOM 2218 C CA . LYS A 1 279 ? 15.094 10.797 19.359 1 97.5 279 LYS A CA 1
ATOM 2219 C C . LYS A 1 279 ? 16.188 11.867 19.297 1 97.5 279 LYS A C 1
ATOM 2221 O O . LYS A 1 279 ? 15.977 13 19.734 1 97.5 279 LYS A O 1
ATOM 2226 N N . PHE A 1 280 ? 17.281 11.453 18.734 1 96.88 280 PHE A N 1
ATOM 2227 C CA . PHE A 1 280 ? 18.391 12.391 18.562 1 96.88 280 PHE A CA 1
ATOM 2228 C C . PHE A 1 280 ? 17.984 13.547 17.656 1 96.88 280 PHE A C 1
ATOM 2230 O O . PHE A 1 280 ? 18.219 14.711 17.984 1 96.88 280 PHE A O 1
ATOM 2237 N N . MET A 1 281 ? 17.406 13.164 16.547 1 96.5 281 MET A N 1
ATOM 2238 C CA . MET A 1 281 ? 16.969 14.172 15.586 1 96.5 281 MET A CA 1
ATOM 2239 C C . MET A 1 281 ? 15.914 15.094 16.188 1 96.5 281 MET A C 1
ATOM 2241 O O . MET A 1 281 ? 15.953 16.312 15.984 1 96.5 281 MET A O 1
ATOM 2245 N N . LEU A 1 282 ? 14.992 14.531 16.906 1 97.69 282 LEU A N 1
ATOM 2246 C CA . LEU A 1 282 ? 13.961 15.312 17.562 1 97.69 282 LEU A CA 1
ATOM 2247 C C . LEU A 1 282 ? 14.578 16.328 18.531 1 97.69 282 LEU A C 1
ATOM 2249 O O . LEU A 1 282 ? 14.164 17.484 18.562 1 97.69 282 LEU A O 1
ATOM 2253 N N . HIS A 1 283 ? 15.531 15.867 19.281 1 97.12 283 HIS A N 1
ATOM 2254 C CA . HIS A 1 283 ? 16.25 16.75 20.188 1 97.12 283 HIS A CA 1
ATOM 2255 C C . HIS A 1 283 ? 16.844 17.953 19.438 1 97.12 283 HIS A C 1
ATOM 2257 O O . HIS A 1 283 ? 16.641 19.094 19.844 1 97.12 283 HIS A O 1
ATOM 2263 N N . THR A 1 284 ? 17.531 17.688 18.375 1 96.81 284 THR A N 1
ATOM 2264 C CA . THR A 1 284 ? 18.172 18.734 17.594 1 96.81 284 THR A CA 1
ATOM 2265 C C . THR A 1 284 ? 17.141 19.688 17.016 1 96.81 284 THR A C 1
ATOM 2267 O O . THR A 1 284 ? 17.344 20.906 17.031 1 96.81 284 THR A O 1
ATOM 2270 N N . MET A 1 285 ? 16.094 19.172 16.531 1 97.5 285 MET A N 1
ATOM 2271 C CA . MET A 1 285 ? 15.039 19.984 15.906 1 97.5 285 MET A CA 1
ATOM 2272 C C . MET A 1 285 ? 14.367 20.875 16.938 1 97.5 285 MET A C 1
ATOM 2274 O O . MET A 1 285 ? 14.07 22.031 16.656 1 97.5 285 MET A O 1
ATOM 2278 N N . LEU A 1 286 ? 14.133 20.359 18.109 1 97.56 286 LEU A N 1
ATOM 2279 C CA . LEU A 1 286 ? 13.508 21.125 19.172 1 97.56 286 LEU A CA 1
ATOM 2280 C C . LEU A 1 286 ? 14.406 22.281 19.609 1 97.56 286 LEU A C 1
ATOM 2282 O O . LEU A 1 286 ? 13.93 23.391 19.859 1 97.56 286 LEU A O 1
ATOM 2286 N N . CYS A 1 287 ? 15.68 22.016 19.703 1 96 287 CYS A N 1
ATOM 2287 C CA . CYS A 1 287 ? 16.625 23.078 20 1 96 287 CYS A CA 1
ATOM 2288 C C . CYS A 1 287 ? 16.562 24.172 18.938 1 96 287 CYS A C 1
ATOM 2290 O O . CYS A 1 287 ? 16.594 25.359 19.266 1 96 287 CYS A O 1
ATOM 2292 N N . GLU A 1 288 ? 16.469 23.766 17.734 1 95.62 288 GLU A N 1
ATOM 2293 C CA . GLU A 1 288 ? 16.359 24.719 16.641 1 95.62 288 GLU A CA 1
ATOM 2294 C C . GLU A 1 288 ? 15.094 25.562 16.766 1 95.62 288 GLU A C 1
ATOM 2296 O O . GLU A 1 288 ? 15.133 26.766 16.547 1 95.62 288 GLU A O 1
ATOM 2301 N N . VAL A 1 289 ? 13.977 24.953 17.078 1 96.12 289 VAL A N 1
ATOM 2302 C CA . VAL A 1 289 ? 12.703 25.641 17.234 1 96.12 289 VAL A CA 1
ATOM 2303 C C . VAL A 1 289 ? 12.828 26.719 18.328 1 96.12 289 VAL A C 1
ATOM 2305 O O . VAL A 1 289 ? 12.438 27.859 18.125 1 96.12 289 VAL A O 1
ATOM 2308 N N . LEU A 1 290 ? 13.391 26.328 19.469 1 94.62 290 LEU A N 1
ATOM 2309 C CA . LEU A 1 290 ? 13.531 27.266 20.578 1 94.62 290 LEU A CA 1
ATOM 2310 C C . LEU A 1 290 ? 14.453 28.422 20.203 1 94.62 290 LEU A C 1
ATOM 2312 O O . LEU A 1 290 ? 14.164 29.578 20.516 1 94.62 290 LEU A O 1
ATOM 2316 N N . ARG A 1 291 ? 15.508 28.109 19.578 1 93.94 291 ARG A N 1
ATOM 2317 C CA . ARG A 1 291 ? 16.469 29.141 19.172 1 93.94 291 ARG A CA 1
ATOM 2318 C C . ARG A 1 291 ? 15.836 30.125 18.219 1 93.94 291 ARG A C 1
ATOM 2320 O O . ARG A 1 291 ? 15.969 31.344 18.391 1 93.94 291 ARG A O 1
ATOM 2327 N N . GLU A 1 292 ? 15.117 29.625 17.25 1 94.38 292 GLU A N 1
ATOM 2328 C CA . GLU A 1 292 ? 14.5 30.484 16.234 1 94.38 292 GLU A CA 1
ATOM 2329 C C . GLU A 1 292 ? 13.453 31.406 16.844 1 94.38 292 GLU A C 1
ATOM 2331 O O . GLU A 1 292 ? 13.328 32.562 16.469 1 94.38 292 GLU A O 1
ATOM 2336 N N . PHE A 1 293 ? 12.648 30.922 17.766 1 92.75 293 PHE A N 1
ATOM 2337 C CA . PHE A 1 293 ? 11.617 3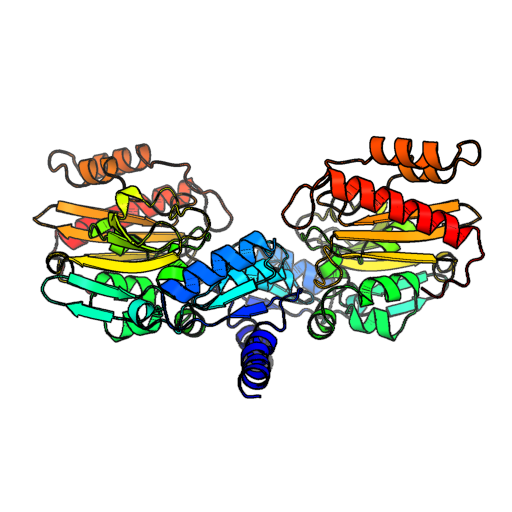1.734 18.391 1 92.75 293 PHE A CA 1
ATOM 2338 C C . PHE A 1 293 ? 12.227 32.75 19.328 1 92.75 293 PHE A C 1
ATOM 2340 O O . PHE A 1 293 ? 11.641 33.812 19.578 1 92.75 293 PHE A O 1
ATOM 2347 N N . ARG A 1 294 ? 13.406 32.469 19.953 1 87.81 294 ARG A N 1
ATOM 2348 C CA . ARG A 1 294 ? 14.102 33.438 20.812 1 87.81 294 ARG A CA 1
ATOM 2349 C C . ARG A 1 294 ? 14.703 34.562 19.984 1 87.81 294 ARG A C 1
ATOM 2351 O O . ARG A 1 294 ? 14.656 35.75 20.375 1 87.81 294 ARG A O 1
ATOM 2358 N N . GLU A 1 295 ? 15.594 34.219 18.938 1 80.19 295 GLU A N 1
ATOM 2359 C CA . GLU A 1 295 ? 16.297 35.219 18.125 1 80.19 295 GLU A CA 1
ATOM 2360 C C . GLU A 1 295 ? 15.328 36.031 17.281 1 80.19 295 GLU A C 1
ATOM 2362 O O . GLU A 1 295 ? 15.688 37.094 16.766 1 80.19 295 GLU A O 1
ATOM 2367 N N . GLY A 1 296 ? 14.227 36.094 17.375 1 65.44 296 GLY A N 1
ATOM 2368 C CA . GLY A 1 296 ? 13.281 36.906 16.656 1 65.44 296 GLY A CA 1
ATOM 2369 C C . GLY A 1 296 ? 12.727 36.25 15.406 1 65.44 296 GLY A C 1
ATOM 2370 O O . GLY A 1 296 ? 13.406 35.469 14.766 1 65.44 296 GLY A O 1
ATOM 2371 N N . GLY A 1 297 ? 11.469 36.219 15.164 1 50.22 297 GLY A N 1
ATOM 2372 C CA . GLY A 1 297 ? 10.43 35.625 14.352 1 50.22 297 GLY A CA 1
ATOM 2373 C C . GLY A 1 297 ? 10.727 35.656 12.859 1 50.22 297 GLY A C 1
ATOM 2374 O O . GLY A 1 297 ? 9.844 35.406 12.039 1 50.22 297 GLY A O 1
ATOM 2375 N N . LYS A 1 298 ? 11.586 36.719 12.305 1 46.97 298 LYS A N 1
ATOM 2376 C CA . LYS A 1 298 ? 11.258 36.812 10.883 1 46.97 298 LYS A CA 1
ATOM 2377 C C . LYS A 1 298 ? 11.547 35.5 10.164 1 46.97 298 LYS A C 1
ATOM 2379 O O . LYS A 1 298 ? 12.57 35.344 9.5 1 46.97 298 LYS A O 1
ATOM 2384 N N . LEU A 1 299 ? 11.711 34.469 10.891 1 44.47 299 LEU A N 1
ATOM 2385 C CA . LEU A 1 299 ? 12.195 33.312 10.156 1 44.47 299 LEU A CA 1
ATOM 2386 C C . LEU A 1 299 ? 11.227 32.938 9.047 1 44.47 299 LEU A C 1
ATOM 2388 O O . LEU A 1 299 ? 10.078 32.562 9.312 1 44.47 299 LEU A O 1
ATOM 2392 N N . ASN A 1 300 ? 11.289 33.938 8.07 1 39.34 300 ASN A N 1
ATOM 2393 C CA . ASN A 1 300 ? 10.578 33.438 6.895 1 39.34 300 ASN A CA 1
ATOM 2394 C C . ASN A 1 300 ? 10.852 31.953 6.648 1 39.34 300 ASN A C 1
ATOM 2396 O O . ASN A 1 300 ? 12.008 31.562 6.469 1 39.34 300 ASN A O 1
ATOM 2400 N N . VAL A 1 301 ? 10.391 31.203 7.379 1 35.84 301 VAL A N 1
ATOM 2401 C CA . VAL A 1 301 ? 10.133 29.828 6.977 1 35.84 301 VAL A CA 1
ATOM 2402 C C . VAL A 1 301 ? 9.594 29.797 5.551 1 35.84 301 VAL A C 1
ATOM 2404 O O . VAL A 1 301 ? 8.781 30.641 5.172 1 35.84 301 VAL A O 1
ATOM 2407 N N . MET B 1 1 ? 29.312 9.625 -21.391 1 27.58 1 MET B N 1
ATOM 2408 C CA . MET B 1 1 ? 28.266 10.539 -21.859 1 27.58 1 MET B CA 1
ATOM 2409 C C . MET B 1 1 ? 26.922 9.836 -21.922 1 27.58 1 MET B C 1
ATOM 2411 O O . MET B 1 1 ? 25.875 10.492 -21.906 1 27.58 1 MET B O 1
ATOM 2415 N N . THR B 1 2 ? 27 8.609 -22.391 1 28.73 2 THR B N 1
ATOM 2416 C CA . THR B 1 2 ? 25.891 7.777 -22.828 1 28.73 2 THR B CA 1
ATOM 2417 C C . THR B 1 2 ? 25.047 7.328 -21.625 1 28.73 2 THR B C 1
ATOM 2419 O O . THR B 1 2 ? 23.875 7.008 -21.781 1 28.73 2 THR B O 1
ATOM 2422 N N . ASN B 1 3 ? 25.719 7.012 -20.547 1 32.66 3 ASN B N 1
ATOM 2423 C CA . ASN B 1 3 ? 25.094 6.352 -19.406 1 32.66 3 ASN B CA 1
ATOM 2424 C C . ASN B 1 3 ? 24.156 7.289 -18.641 1 32.66 3 ASN B C 1
ATOM 2426 O O . ASN B 1 3 ? 23.203 6.84 -18.016 1 32.66 3 ASN B O 1
ATOM 2430 N N . TYR B 1 4 ? 24.594 8.57 -18.641 1 32.03 4 TYR B N 1
ATOM 2431 C CA . TYR B 1 4 ? 23.875 9.594 -17.891 1 32.03 4 TYR B CA 1
ATOM 2432 C C . TYR B 1 4 ? 22.547 9.922 -18.562 1 32.03 4 TYR B C 1
ATOM 2434 O O . TYR B 1 4 ? 21.547 10.164 -17.891 1 32.03 4 TYR B O 1
ATOM 2442 N N . GLN B 1 5 ? 22.562 10.016 -19.859 1 32.38 5 GLN B N 1
ATOM 2443 C CA . GLN B 1 5 ? 21.391 10.406 -20.625 1 32.38 5 GLN B CA 1
ATOM 2444 C C . GLN B 1 5 ? 20.328 9.312 -20.609 1 32.38 5 GLN B C 1
ATOM 2446 O O . GLN B 1 5 ? 19.125 9.602 -20.594 1 32.38 5 GLN B O 1
ATOM 2451 N N . PHE B 1 6 ? 20.703 8.047 -20.781 1 32.31 6 PHE B N 1
ATOM 2452 C CA . PHE B 1 6 ? 19.812 6.898 -20.703 1 32.31 6 PHE B CA 1
ATOM 2453 C C . PHE B 1 6 ? 19.219 6.766 -19.312 1 32.31 6 PHE B C 1
ATOM 2455 O O . PHE B 1 6 ? 18.031 6.445 -19.156 1 32.31 6 PHE B O 1
ATOM 2462 N N . LEU B 1 7 ? 19.969 7.145 -18.312 1 34.88 7 LEU B N 1
ATOM 2463 C CA . LEU B 1 7 ? 19.531 7.215 -16.922 1 34.88 7 LEU B CA 1
ATOM 2464 C C . LEU B 1 7 ? 18.438 8.258 -16.766 1 34.88 7 LEU B C 1
ATOM 2466 O O . LEU B 1 7 ? 17.469 8.031 -16.047 1 34.88 7 LEU B O 1
ATOM 2470 N N . LEU B 1 8 ? 18.641 9.289 -17.484 1 36.5 8 LEU B N 1
ATOM 2471 C CA . LEU B 1 8 ? 17.656 10.375 -17.438 1 36.5 8 LEU B CA 1
ATOM 2472 C C . LEU B 1 8 ? 16.344 9.953 -18.094 1 36.5 8 LEU B C 1
ATOM 2474 O O . LEU B 1 8 ? 15.273 10.297 -17.594 1 36.5 8 LEU B O 1
ATOM 2478 N N . ASN B 1 9 ? 16.438 9.25 -19.203 1 38.03 9 ASN B N 1
ATOM 2479 C CA . ASN B 1 9 ? 15.242 8.844 -19.938 1 38.03 9 ASN B CA 1
ATOM 2480 C C . ASN B 1 9 ? 14.484 7.734 -19.219 1 38.03 9 ASN B C 1
ATOM 2482 O O . ASN B 1 9 ? 13.258 7.758 -19.156 1 38.03 9 ASN B O 1
ATOM 2486 N N . GLN B 1 10 ? 15.109 6.625 -19 1 37.56 10 GLN B N 1
ATOM 2487 C CA . GLN B 1 10 ? 14.516 5.551 -18.203 1 37.56 10 GLN B CA 1
ATOM 2488 C C . GLN B 1 10 ? 14.164 6.031 -16.797 1 37.56 10 GLN B C 1
ATOM 2490 O O . GLN B 1 10 ? 13.148 5.621 -16.234 1 37.56 10 GLN B O 1
ATOM 2495 N N . TYR B 1 11 ? 15.047 6.855 -16.188 1 42.91 11 TYR B N 1
ATOM 2496 C CA . TYR B 1 11 ? 14.664 7.684 -15.055 1 42.91 11 TYR B CA 1
ATOM 2497 C C . TYR B 1 11 ? 13.422 8.516 -15.383 1 42.91 11 TYR B C 1
ATOM 2499 O O . TYR B 1 11 ? 12.578 8.742 -14.516 1 42.91 11 TYR B O 1
ATOM 2507 N N . GLY B 1 12 ? 13.414 8.906 -16.531 1 41.88 12 GLY B N 1
ATOM 2508 C CA . GLY B 1 12 ? 12.25 9.656 -16.984 1 41.88 12 GLY B CA 1
ATOM 2509 C C . GLY B 1 12 ? 10.961 8.852 -16.922 1 41.88 12 GLY B C 1
ATOM 2510 O O . GLY B 1 12 ? 9.922 9.367 -16.5 1 41.88 12 GLY B O 1
ATOM 2511 N N . LYS B 1 13 ? 11.07 7.711 -17.562 1 42.66 13 LYS B N 1
ATOM 2512 C CA . LYS B 1 13 ? 9.867 6.879 -17.516 1 42.66 13 LYS B CA 1
ATOM 2513 C C . LYS B 1 13 ? 9.523 6.469 -16.094 1 42.66 13 LYS B C 1
ATOM 2515 O O . LYS B 1 13 ? 8.359 6.473 -15.703 1 42.66 13 LYS B O 1
ATOM 2520 N N . LEU B 1 14 ? 10.555 5.809 -15.469 1 44.94 14 LEU B N 1
ATOM 2521 C CA . LEU B 1 14 ? 10.266 5.641 -14.047 1 44.94 14 LEU B CA 1
ATOM 2522 C C . LEU B 1 14 ? 9.836 6.961 -13.422 1 44.94 14 LEU B C 1
ATOM 2524 O O . LEU B 1 14 ? 9 6.98 -12.516 1 44.94 14 LEU B O 1
ATOM 2528 N N . ARG B 1 15 ? 10.438 8.07 -13.883 1 45.31 15 ARG B N 1
ATOM 2529 C CA . ARG B 1 15 ? 9.984 9.375 -13.422 1 45.31 15 ARG B CA 1
ATOM 2530 C C . ARG B 1 15 ? 8.531 9.625 -13.82 1 45.31 15 ARG B C 1
ATOM 2532 O O . ARG B 1 15 ? 7.75 10.172 -13.039 1 45.31 15 ARG B O 1
ATOM 2539 N N . GLN B 1 16 ? 8.305 9.312 -15.109 1 44.38 16 GLN B N 1
ATOM 2540 C CA . GLN B 1 16 ? 6.926 9.523 -15.531 1 44.38 16 GLN B CA 1
ATOM 2541 C C . GLN B 1 16 ? 5.969 8.609 -14.781 1 44.38 16 GLN B C 1
ATOM 2543 O O . GLN B 1 16 ? 4.914 9.047 -14.32 1 44.38 16 GLN B O 1
ATOM 2548 N N . GLU B 1 17 ? 6.199 7.289 -14.984 1 46.41 17 GLU B N 1
ATOM 2549 C CA . GLU B 1 17 ? 5.395 6.344 -14.219 1 46.41 17 GLU B CA 1
ATOM 2550 C C . GLU B 1 17 ? 5.707 6.441 -12.727 1 46.41 17 GLU B C 1
ATOM 2552 O O . GLU B 1 17 ? 4.812 6.293 -11.891 1 46.41 17 GLU B O 1
ATOM 2557 N N . GLY B 1 18 ? 7.047 6.465 -12.477 1 46.72 18 GLY B N 1
ATOM 2558 C CA . GLY B 1 18 ? 7.633 6.777 -11.18 1 46.72 18 GLY B CA 1
ATOM 2559 C C . GLY B 1 18 ? 7.176 8.117 -10.633 1 46.72 18 GLY B C 1
ATOM 2560 O O . GLY B 1 18 ? 7.543 8.492 -9.516 1 46.72 18 GLY B O 1
ATOM 2561 N N . ASN B 1 19 ? 6.812 8.883 -11.508 1 49.41 19 ASN B N 1
ATOM 2562 C CA . ASN B 1 19 ? 6.492 10.273 -11.18 1 49.41 19 ASN B CA 1
ATOM 2563 C C . ASN B 1 19 ? 5.613 10.367 -9.938 1 49.41 19 ASN B C 1
ATOM 2565 O O . ASN B 1 19 ? 5.449 11.445 -9.367 1 49.41 19 ASN B O 1
ATOM 2569 N N . MET B 1 20 ? 5.359 9.07 -9.516 1 61.47 20 MET B N 1
ATOM 2570 C CA . MET B 1 20 ? 4.559 9.453 -8.352 1 61.47 20 MET B CA 1
ATOM 2571 C C . MET B 1 20 ? 5.148 8.875 -7.074 1 61.47 20 MET B C 1
ATOM 2573 O O . MET B 1 20 ? 4.492 8.867 -6.031 1 61.47 20 MET B O 1
ATOM 2577 N N . ILE B 1 21 ? 6.559 8.328 -7.309 1 75.31 21 ILE B N 1
ATOM 2578 C CA . ILE B 1 21 ? 7.141 7.859 -6.051 1 75.31 21 ILE B CA 1
ATOM 2579 C C . ILE B 1 21 ? 7.695 9.047 -5.27 1 75.31 21 ILE B C 1
ATOM 2581 O O . ILE B 1 21 ? 8.367 9.914 -5.832 1 75.31 21 ILE B O 1
ATOM 2585 N N . PRO B 1 22 ? 7.461 9.148 -4.043 1 71.69 22 PRO B N 1
ATOM 2586 C CA . PRO B 1 22 ? 7.711 10.352 -3.244 1 71.69 22 PRO B CA 1
ATOM 2587 C C . PRO B 1 22 ? 9.164 10.469 -2.797 1 71.69 22 PRO B C 1
ATOM 2589 O O . PRO B 1 22 ? 9.492 11.32 -1.971 1 71.69 22 PRO B O 1
ATOM 2592 N N . PHE B 1 23 ? 10.125 9.523 -3.305 1 76.19 23 PHE B N 1
ATOM 2593 C CA . PHE B 1 23 ? 11.531 9.602 -2.926 1 76.19 23 PHE B CA 1
ATOM 2594 C C . PHE B 1 23 ? 12.43 9.266 -4.109 1 76.19 23 PHE B C 1
ATOM 2596 O O . PHE B 1 23 ? 12.008 8.586 -5.043 1 76.19 23 PHE B O 1
ATOM 2603 N N . ASP B 1 24 ? 13.656 9.734 -3.996 1 79.38 24 ASP B N 1
ATOM 2604 C CA . ASP B 1 24 ? 14.625 9.492 -5.059 1 79.38 24 ASP B CA 1
ATOM 2605 C C . ASP B 1 24 ? 15.344 8.156 -4.844 1 79.38 24 ASP B C 1
ATOM 2607 O O . ASP B 1 24 ? 15.516 7.719 -3.705 1 79.38 24 ASP B O 1
ATOM 2611 N N . PHE B 1 25 ? 15.648 7.551 -5.898 1 85.69 25 PHE B N 1
ATOM 2612 C CA . PHE B 1 25 ? 16.469 6.34 -5.84 1 85.69 25 PHE B CA 1
ATOM 2613 C C . PHE B 1 25 ? 17.328 6.215 -7.086 1 85.69 25 PHE B C 1
ATOM 2615 O O . PHE B 1 25 ? 17.047 6.816 -8.117 1 85.69 25 PHE B O 1
ATOM 2622 N N . GLU B 1 26 ? 18.469 5.469 -6.902 1 90.88 26 GLU B N 1
ATOM 2623 C CA . GLU B 1 26 ? 19.328 5.137 -8.031 1 90.88 26 GLU B CA 1
ATOM 2624 C C . GLU B 1 26 ? 18.797 3.939 -8.805 1 90.88 26 GLU B C 1
ATOM 2626 O O . GLU B 1 26 ? 18.203 3.031 -8.219 1 90.88 26 GLU B O 1
ATOM 2631 N N . TYR B 1 27 ? 19.016 4.012 -10.125 1 94.19 27 TYR B N 1
ATOM 2632 C CA . TYR B 1 27 ? 18.547 2.947 -11 1 94.19 27 TYR B CA 1
ATOM 2633 C C . TYR B 1 27 ? 19.703 2.266 -11.719 1 94.19 27 TYR B C 1
ATOM 2635 O O . TYR B 1 27 ? 20.5 2.926 -12.383 1 94.19 27 TYR B O 1
ATOM 2643 N N . TYR B 1 28 ? 19.828 0.967 -11.523 1 97 28 TYR B N 1
ATOM 2644 C CA . TYR B 1 28 ? 20.844 0.154 -12.18 1 97 28 TYR B CA 1
ATOM 2645 C C . TYR B 1 28 ? 20.219 -0.912 -13.062 1 97 28 TYR B C 1
ATOM 2647 O O . TYR B 1 28 ? 19.172 -1.468 -12.719 1 97 28 TYR B O 1
ATOM 2655 N N . LYS B 1 29 ? 20.859 -1.217 -14.188 1 97.88 29 LYS B N 1
ATOM 2656 C CA . LYS B 1 29 ? 20.375 -2.262 -15.086 1 97.88 29 LYS B CA 1
ATOM 2657 C C . LYS B 1 29 ? 21.516 -3.16 -15.547 1 97.88 29 LYS B C 1
ATOM 2659 O O . LYS B 1 29 ? 21.969 -3.064 -16.688 1 97.88 29 LYS B O 1
ATOM 2664 N N . PRO B 1 30 ? 21.938 -4.008 -14.688 1 98.38 30 PRO B N 1
ATOM 2665 C CA . PRO B 1 30 ? 23.031 -4.926 -15.055 1 98.38 30 PRO B CA 1
ATOM 2666 C C . PRO B 1 30 ? 22.641 -5.867 -16.188 1 98.38 30 PRO B C 1
ATOM 2668 O O . PRO B 1 30 ? 21.453 -6.062 -16.453 1 98.38 30 PRO B O 1
ATOM 2671 N N . GLU B 1 31 ? 23.688 -6.457 -16.812 1 98.38 31 GLU B N 1
ATOM 2672 C CA . GLU B 1 31 ? 23.469 -7.336 -17.953 1 98.38 31 GLU B CA 1
ATOM 2673 C C . GLU B 1 31 ? 23.797 -8.789 -17.609 1 98.38 31 GLU B C 1
ATOM 2675 O O . GLU B 1 31 ? 23.562 -9.688 -18.406 1 98.38 31 GLU B O 1
ATOM 2680 N N . THR B 1 32 ? 24.375 -8.945 -16.453 1 98.69 32 THR B N 1
ATOM 2681 C CA . THR B 1 32 ? 24.672 -10.305 -16.031 1 98.69 32 THR B CA 1
ATOM 2682 C C . THR B 1 32 ? 24.234 -10.531 -14.586 1 98.69 32 THR B C 1
ATOM 2684 O O . THR B 1 32 ? 24.047 -9.57 -13.836 1 98.69 32 THR B O 1
ATOM 2687 N N . ILE B 1 33 ? 24.156 -11.797 -14.242 1 98.81 33 ILE B N 1
ATOM 2688 C CA . ILE B 1 33 ? 23.797 -12.18 -12.875 1 98.81 33 ILE B CA 1
ATOM 2689 C C . ILE B 1 33 ? 24.891 -11.742 -11.914 1 98.81 33 ILE B C 1
ATOM 2691 O O . ILE B 1 33 ? 24.609 -11.18 -10.852 1 98.81 33 ILE B O 1
ATOM 2695 N N . GLU B 1 34 ? 26.094 -11.938 -12.266 1 98.56 34 GLU B N 1
ATOM 2696 C CA . GLU B 1 34 ? 27.234 -11.586 -11.422 1 98.56 34 GLU B CA 1
ATOM 2697 C C . GLU B 1 34 ? 27.266 -10.086 -11.133 1 98.56 34 GLU B C 1
ATOM 2699 O O . GLU B 1 34 ? 27.5 -9.672 -10 1 98.56 34 GLU B O 1
ATOM 2704 N N . GLU B 1 35 ? 27.016 -9.352 -12.172 1 98.62 35 GLU B N 1
ATOM 2705 C CA . GLU B 1 35 ? 26.984 -7.902 -12.008 1 98.62 35 GLU B CA 1
ATOM 2706 C C . GLU B 1 35 ? 25.859 -7.484 -11.062 1 98.62 35 GLU B C 1
ATOM 2708 O O . GLU B 1 35 ? 26.062 -6.621 -10.203 1 98.62 35 GLU B O 1
ATOM 2713 N N . ALA B 1 36 ? 24.719 -8.07 -11.203 1 98.81 36 ALA B N 1
ATOM 2714 C CA . ALA B 1 36 ? 23.562 -7.746 -10.359 1 98.81 36 ALA B CA 1
ATOM 2715 C C . ALA B 1 36 ? 23.859 -8.055 -8.891 1 98.81 36 ALA B C 1
ATOM 2717 O O . ALA B 1 36 ? 23.625 -7.219 -8.016 1 98.81 36 ALA B O 1
ATOM 2718 N N . VAL B 1 37 ? 24.406 -9.227 -8.625 1 98.75 37 VAL B N 1
ATOM 2719 C CA . VAL B 1 37 ? 24.688 -9.68 -7.27 1 98.75 37 VAL B CA 1
ATOM 2720 C C . VAL B 1 37 ? 25.766 -8.789 -6.641 1 98.75 37 VAL B C 1
ATOM 2722 O O . VAL B 1 37 ? 25.641 -8.391 -5.484 1 98.75 37 VAL B O 1
ATOM 2725 N N . SER B 1 38 ? 26.75 -8.453 -7.398 1 98.56 38 SER B N 1
ATOM 2726 C CA . SER B 1 38 ? 27.828 -7.586 -6.91 1 98.56 38 SER B CA 1
ATOM 2727 C C . SER B 1 38 ? 27.297 -6.188 -6.594 1 98.56 38 SER B C 1
ATOM 2729 O O . SER B 1 38 ? 27.672 -5.594 -5.582 1 98.56 38 SER B O 1
ATOM 2731 N N . LEU B 1 39 ? 26.5 -5.734 -7.504 1 98.56 39 LEU B N 1
ATOM 2732 C CA . LEU B 1 39 ? 25.891 -4.426 -7.289 1 98.56 39 LEU B CA 1
ATOM 2733 C C . LEU B 1 39 ? 25.094 -4.406 -5.996 1 98.56 39 LEU B C 1
ATOM 2735 O O . LEU B 1 39 ? 25.188 -3.457 -5.215 1 98.56 39 LEU B O 1
ATOM 2739 N N . PHE B 1 40 ? 24.266 -5.438 -5.801 1 98.69 40 PHE B N 1
ATOM 2740 C CA . PHE B 1 40 ? 23.469 -5.5 -4.578 1 98.69 40 PHE B CA 1
ATOM 2741 C C . PHE B 1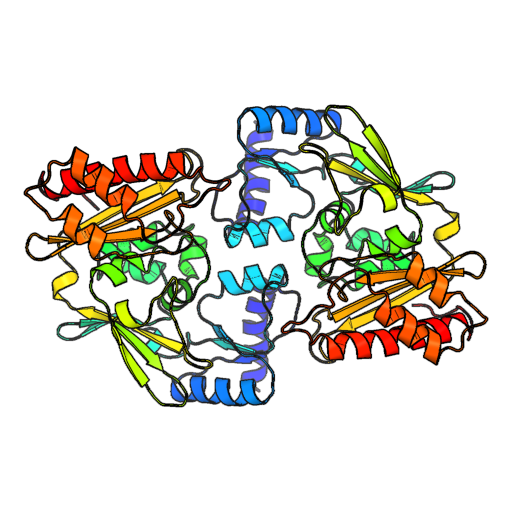 40 ? 24.359 -5.434 -3.346 1 98.69 40 PHE B C 1
ATOM 2743 O O . PHE B 1 40 ? 24.094 -4.656 -2.424 1 98.69 40 PHE B O 1
ATOM 2750 N N . ASP B 1 41 ? 25.391 -6.223 -3.34 1 98.19 41 ASP B N 1
ATOM 2751 C CA . ASP B 1 41 ? 26.297 -6.293 -2.197 1 98.19 41 ASP B CA 1
ATOM 2752 C C . ASP B 1 41 ? 26.938 -4.934 -1.92 1 98.19 41 ASP B C 1
ATOM 2754 O O . ASP B 1 41 ? 26.969 -4.48 -0.774 1 98.19 41 ASP B O 1
ATOM 2758 N N . LYS B 1 42 ? 27.391 -4.273 -2.934 1 98.31 42 LYS B N 1
ATOM 2759 C CA . LYS B 1 42 ? 28.016 -2.961 -2.814 1 98.31 42 LYS B CA 1
ATOM 2760 C C . LYS B 1 42 ? 27.031 -1.924 -2.279 1 98.31 42 LYS B C 1
ATOM 2762 O O . LYS B 1 42 ? 27.344 -1.208 -1.322 1 98.31 42 LYS B O 1
ATOM 2767 N N . LEU B 1 43 ? 25.891 -1.9 -2.916 1 97.38 43 LEU B N 1
ATOM 2768 C CA . LEU B 1 43 ? 24.891 -0.911 -2.551 1 97.38 43 LEU B CA 1
ATOM 2769 C C . LEU B 1 43 ? 24.359 -1.158 -1.14 1 97.38 43 LEU B C 1
ATOM 2771 O O . LEU B 1 43 ? 24.062 -0.211 -0.409 1 97.38 43 LEU B O 1
ATOM 2775 N N . ASN B 1 44 ? 24.234 -2.428 -0.788 1 96.12 44 ASN B N 1
ATOM 2776 C CA . ASN B 1 44 ? 23.844 -2.779 0.572 1 96.12 44 ASN B CA 1
ATOM 2777 C C . ASN B 1 44 ? 24.891 -2.336 1.593 1 96.12 44 ASN B C 1
ATOM 2779 O O . ASN B 1 44 ? 24.547 -1.824 2.66 1 96.12 44 ASN B O 1
ATOM 2783 N N . PHE B 1 45 ? 26.094 -2.508 1.283 1 95.94 45 PHE B N 1
ATOM 2784 C CA . PHE B 1 45 ? 27.172 -2.064 2.143 1 95.94 45 PHE B CA 1
ATOM 2785 C C . PHE B 1 45 ? 27.141 -0.553 2.336 1 95.94 45 PHE B C 1
ATOM 2787 O O . PHE B 1 45 ? 27.453 -0.051 3.42 1 95.94 45 PHE B O 1
ATOM 2794 N N . GLU B 1 46 ? 26.719 0.099 1.333 1 93.88 46 GLU B N 1
ATOM 2795 C CA . GLU B 1 46 ? 26.625 1.556 1.37 1 93.88 46 GLU B CA 1
ATOM 2796 C C . GLU B 1 46 ? 25.375 2.012 2.121 1 93.88 46 GLU B C 1
ATOM 2798 O O . GLU B 1 46 ? 25.125 3.211 2.246 1 93.88 46 GLU B O 1
ATOM 2803 N N . GLY B 1 47 ? 24.594 1.054 2.559 1 88.25 47 GLY B N 1
ATOM 2804 C CA . GLY B 1 47 ? 23.406 1.383 3.342 1 88.25 47 GLY B CA 1
ATOM 2805 C C . GLY B 1 47 ? 22.234 1.816 2.49 1 88.25 47 GLY B C 1
ATOM 2806 O O . GLY B 1 47 ? 21.281 2.412 2.996 1 88.25 47 GLY B O 1
ATOM 2807 N N . LYS B 1 48 ? 22.188 1.528 1.214 1 90.56 48 LYS B N 1
ATOM 2808 C CA . LYS B 1 48 ? 21.172 2.039 0.294 1 90.56 48 LYS B CA 1
ATOM 2809 C C . LYS B 1 48 ? 19.938 1.138 0.28 1 90.56 48 LYS B C 1
ATOM 2811 O O . LYS B 1 48 ? 18.938 1.458 -0.364 1 90.56 48 LYS B O 1
ATOM 2816 N N . GLU B 1 49 ? 19.953 -0.045 0.888 1 91.69 49 GLU B N 1
ATOM 2817 C CA . GLU B 1 49 ? 18.859 -0.994 0.977 1 91.69 49 GLU B CA 1
ATOM 2818 C C . GLU B 1 49 ? 18.297 -1.324 -0.405 1 91.69 49 GLU B C 1
ATOM 2820 O O . GLU B 1 49 ? 17.109 -1.153 -0.656 1 91.69 49 GLU B O 1
ATOM 2825 N N . PRO B 1 50 ? 19.156 -1.825 -1.249 1 96.19 50 PRO B N 1
ATOM 2826 C CA . PRO B 1 50 ? 18.75 -2.039 -2.639 1 96.19 50 PRO B CA 1
ATOM 2827 C C . PRO B 1 50 ? 17.688 -3.131 -2.781 1 96.19 50 PRO B C 1
ATOM 2829 O O . PRO B 1 50 ? 17.594 -4.023 -1.933 1 96.19 50 PRO B O 1
ATOM 2832 N N . ILE B 1 51 ? 16.906 -3.049 -3.885 1 96.5 51 ILE B N 1
ATOM 2833 C CA . ILE B 1 51 ? 15.953 -4.102 -4.227 1 96.5 51 ILE B CA 1
ATOM 2834 C C . ILE B 1 51 ? 16.156 -4.523 -5.68 1 96.5 51 ILE B C 1
ATOM 2836 O O . ILE B 1 51 ? 16.594 -3.725 -6.512 1 96.5 51 ILE B O 1
ATOM 2840 N N . TYR B 1 52 ? 15.945 -5.785 -5.914 1 98.31 52 TYR B N 1
ATOM 2841 C CA . TYR B 1 52 ? 15.836 -6.234 -7.297 1 98.31 52 TYR B CA 1
ATOM 2842 C C . TYR B 1 52 ? 14.484 -5.848 -7.887 1 98.31 52 TYR B C 1
ATOM 2844 O O . TYR B 1 52 ? 13.469 -5.844 -7.184 1 98.31 52 TYR B O 1
ATOM 2852 N N . TYR B 1 53 ? 14.516 -5.504 -9.172 1 96.56 53 TYR B N 1
ATOM 2853 C CA . TYR B 1 53 ? 13.367 -4.91 -9.859 1 96.56 53 TYR B CA 1
ATOM 2854 C C . TYR B 1 53 ? 13.023 -5.695 -11.117 1 96.56 53 TYR B C 1
ATOM 2856 O O . TYR B 1 53 ? 13.898 -5.984 -11.938 1 96.56 53 TYR B O 1
ATOM 2864 N N . GLY B 1 54 ? 11.797 -6.141 -11.18 1 95.81 54 GLY B N 1
ATOM 2865 C CA . GLY B 1 54 ? 11.203 -6.652 -12.406 1 95.81 54 GLY B CA 1
ATOM 2866 C C . GLY B 1 54 ? 10.219 -5.684 -13.039 1 95.81 54 GLY B C 1
ATOM 2867 O O . GLY B 1 54 ? 10.625 -4.676 -13.625 1 95.81 54 GLY B O 1
ATOM 2868 N N . GLY B 1 55 ? 8.945 -5.891 -12.828 1 92.75 55 GLY B N 1
ATOM 2869 C CA . GLY B 1 55 ? 7.93 -4.98 -13.344 1 92.75 55 GLY B CA 1
ATOM 2870 C C . GLY B 1 55 ? 7.672 -3.799 -12.422 1 92.75 55 GLY B C 1
ATOM 2871 O O . GLY B 1 55 ? 7.203 -2.75 -12.875 1 92.75 55 GLY B O 1
ATOM 2872 N N . GLY B 1 56 ? 7.82 -4.02 -11.148 1 92.75 56 GLY B N 1
ATOM 2873 C CA . GLY B 1 56 ? 7.801 -2.926 -10.188 1 92.75 56 GLY B CA 1
ATOM 2874 C C . GLY B 1 56 ? 6.398 -2.51 -9.789 1 92.75 56 GLY B C 1
ATOM 2875 O O . GLY B 1 56 ? 6.223 -1.542 -9.047 1 92.75 56 GLY B O 1
ATOM 2876 N N . THR B 1 57 ? 5.402 -3.236 -10.258 1 90.38 57 THR B N 1
ATOM 2877 C CA . THR B 1 57 ? 4.023 -2.816 -10.055 1 90.38 57 THR B CA 1
ATOM 2878 C C . THR B 1 57 ? 3.697 -2.729 -8.562 1 90.38 57 THR B C 1
ATOM 2880 O O . THR B 1 57 ? 3.168 -1.718 -8.094 1 90.38 57 THR B O 1
ATOM 2883 N N . GLU B 1 58 ? 4.062 -3.688 -7.812 1 91.88 58 GLU B N 1
ATOM 2884 C CA . GLU B 1 58 ? 3.801 -3.682 -6.375 1 91.88 58 GLU B CA 1
ATOM 2885 C C . GLU B 1 58 ? 4.695 -2.674 -5.656 1 91.88 58 GLU B C 1
ATOM 2887 O O . GLU B 1 58 ? 4.227 -1.921 -4.801 1 91.88 58 GLU B O 1
ATOM 2892 N N . PHE B 1 59 ? 5.941 -2.582 -5.992 1 92.5 59 PHE B N 1
ATOM 2893 C CA . PHE B 1 59 ? 6.895 -1.681 -5.359 1 92.5 59 PHE B CA 1
ATOM 2894 C C . PHE B 1 59 ? 6.465 -0.229 -5.523 1 92.5 59 PHE B C 1
ATOM 2896 O O . PHE B 1 59 ? 6.422 0.526 -4.551 1 92.5 59 PHE B O 1
ATOM 2903 N N . ILE B 1 60 ? 6.129 0.097 -6.711 1 89.69 60 ILE B N 1
ATOM 2904 C CA . ILE B 1 60 ? 5.766 1.477 -7.016 1 89.69 60 ILE B CA 1
ATOM 2905 C C . ILE B 1 60 ? 4.539 1.879 -6.203 1 89.69 60 ILE B C 1
ATOM 2907 O O . ILE B 1 60 ? 4.512 2.951 -5.594 1 89.69 60 ILE B O 1
ATOM 2911 N N . SER B 1 61 ? 3.588 1.012 -6.168 1 90.25 61 SER B N 1
ATOM 2912 C CA . SER B 1 61 ? 2.367 1.297 -5.426 1 90.25 61 SER B CA 1
ATOM 2913 C C . SER B 1 61 ? 2.646 1.424 -3.932 1 90.25 61 SER B C 1
ATOM 2915 O O . SER B 1 61 ? 2.16 2.35 -3.279 1 90.25 61 SER B O 1
ATOM 2917 N N . MET B 1 62 ? 3.467 0.562 -3.391 1 90.5 62 MET B N 1
ATOM 2918 C CA . MET B 1 62 ? 3.803 0.587 -1.97 1 90.5 62 MET B CA 1
ATOM 2919 C C . MET B 1 62 ? 4.652 1.808 -1.634 1 90.5 62 MET B C 1
ATOM 2921 O O . MET B 1 62 ? 4.512 2.391 -0.558 1 90.5 62 MET B O 1
ATOM 2925 N N . ALA B 1 63 ? 5.535 2.143 -2.521 1 88.56 63 ALA B N 1
ATOM 2926 C CA . ALA B 1 63 ? 6.398 3.303 -2.33 1 88.56 63 ALA B CA 1
ATOM 2927 C C . ALA B 1 63 ? 5.582 4.59 -2.26 1 88.56 63 ALA B C 1
ATOM 2929 O O . ALA B 1 63 ? 5.875 5.473 -1.45 1 88.56 63 ALA B O 1
ATOM 2930 N N . ARG B 1 64 ? 4.559 4.621 -3.021 1 84.75 64 ARG B N 1
ATOM 2931 C CA . ARG B 1 64 ? 3.727 5.816 -3.104 1 84.75 64 ARG B CA 1
ATOM 2932 C C . ARG B 1 64 ? 3.023 6.086 -1.776 1 84.75 64 ARG B C 1
ATOM 2934 O O . ARG B 1 64 ? 2.744 7.238 -1.438 1 84.75 64 ARG B O 1
ATOM 2941 N N . VAL B 1 65 ? 2.814 5.094 -1.03 1 85.75 65 VAL B N 1
ATOM 2942 C CA . VAL B 1 65 ? 2.125 5.258 0.244 1 85.75 65 VAL B CA 1
ATOM 2943 C C . VAL B 1 65 ? 3.105 5.047 1.395 1 85.75 65 VAL B C 1
ATOM 2945 O O . VAL B 1 65 ? 2.693 4.793 2.529 1 85.75 65 VAL B O 1
ATOM 2948 N N . HIS B 1 66 ? 4.418 5.008 1.086 1 83.56 66 HIS B N 1
ATOM 2949 C CA . HIS B 1 66 ? 5.52 4.996 2.041 1 83.56 66 HIS B CA 1
ATOM 2950 C C . HIS B 1 66 ? 5.555 3.689 2.824 1 83.56 66 HIS B C 1
ATOM 2952 O O . HIS B 1 66 ? 5.914 3.678 4.004 1 83.56 66 HIS B O 1
ATOM 2958 N N . ASN B 1 67 ? 5.113 2.648 2.111 1 86 67 ASN B N 1
ATOM 2959 C CA . ASN B 1 67 ? 5.176 1.332 2.736 1 86 67 ASN B CA 1
ATOM 2960 C C . ASN B 1 67 ? 6.531 0.668 2.506 1 86 67 ASN B C 1
ATOM 2962 O O . ASN B 1 67 ? 6.898 -0.27 3.215 1 86 67 ASN B O 1
ATOM 2966 N N . VAL B 1 68 ? 7.191 1.146 1.467 1 87.12 68 VAL B N 1
ATOM 2967 C CA . VAL B 1 68 ? 8.516 0.61 1.166 1 87.12 68 VAL B CA 1
ATOM 2968 C C . VAL B 1 68 ? 9.469 1.751 0.808 1 87.12 68 VAL B C 1
ATOM 2970 O O . VAL B 1 68 ? 9.023 2.836 0.42 1 87.12 68 VAL B O 1
ATOM 2973 N N . TYR B 1 69 ? 10.703 1.522 1.009 1 86 69 TYR B N 1
ATOM 2974 C CA . TYR B 1 69 ? 11.75 2.492 0.69 1 86 69 TYR B CA 1
ATOM 2975 C C . TYR B 1 69 ? 12.992 1.798 0.154 1 86 69 TYR B C 1
ATOM 2977 O O . TYR B 1 69 ? 13.328 0.688 0.58 1 86 69 TYR B O 1
ATOM 2985 N N . THR B 1 70 ? 13.578 2.449 -0.805 1 91.06 70 THR B N 1
ATOM 2986 C CA . THR B 1 70 ? 14.891 2.029 -1.282 1 91.06 70 THR B CA 1
ATOM 2987 C C . THR B 1 70 ? 15.656 3.213 -1.874 1 91.06 70 THR B C 1
ATOM 2989 O O . THR B 1 70 ? 15.047 4.145 -2.404 1 91.06 70 THR B O 1
ATOM 2992 N N . GLU B 1 71 ? 16.969 3.152 -1.737 1 89.75 71 GLU B N 1
ATOM 2993 C CA . GLU B 1 71 ? 17.781 4.188 -2.371 1 89.75 71 GLU B CA 1
ATOM 2994 C C . GLU B 1 71 ? 18.375 3.695 -3.688 1 89.75 71 GLU B C 1
ATOM 2996 O O . GLU B 1 71 ? 19.016 4.457 -4.402 1 89.75 71 GLU B O 1
ATOM 3001 N N . ALA B 1 72 ? 18.078 2.404 -3.994 1 93.25 72 ALA B N 1
ATOM 3002 C CA . ALA B 1 72 ? 18.625 1.871 -5.238 1 93.25 72 ALA B CA 1
ATOM 3003 C C . ALA B 1 72 ? 17.781 0.7 -5.746 1 93.25 72 ALA B C 1
ATOM 3005 O O . ALA B 1 72 ? 17.422 -0.198 -4.977 1 93.25 72 ALA B O 1
ATOM 3006 N N . VAL B 1 73 ? 17.516 0.754 -7.023 1 95.44 73 VAL B N 1
ATOM 3007 C CA . VAL B 1 73 ? 16.797 -0.326 -7.695 1 95.44 73 VAL B CA 1
ATOM 3008 C C . VAL B 1 73 ? 17.719 -0.995 -8.719 1 95.44 73 VAL B C 1
ATOM 3010 O O . VAL B 1 73 ? 18.422 -0.314 -9.469 1 95.44 73 VAL B O 1
ATOM 3013 N N . ILE B 1 74 ? 17.703 -2.328 -8.695 1 98.19 74 ILE B N 1
ATOM 3014 C CA . ILE B 1 74 ? 18.469 -3.121 -9.656 1 98.19 74 ILE B CA 1
ATOM 3015 C C . ILE B 1 74 ? 17.516 -3.854 -10.594 1 98.19 74 ILE B C 1
ATOM 3017 O O . ILE B 1 74 ? 16.969 -4.898 -10.242 1 98.19 74 ILE B O 1
ATOM 3021 N N . ASP B 1 75 ? 17.375 -3.311 -11.805 1 98.19 75 ASP B N 1
ATOM 3022 C CA . ASP B 1 75 ? 16.484 -3.852 -12.82 1 98.19 75 ASP B CA 1
ATOM 3023 C C . ASP B 1 75 ? 17.094 -5.07 -13.508 1 98.19 75 ASP B C 1
ATOM 3025 O O . ASP B 1 75 ? 18.062 -4.941 -14.25 1 98.19 75 ASP B O 1
ATOM 3029 N N . ILE B 1 76 ? 16.469 -6.211 -13.336 1 98.62 76 ILE B N 1
ATOM 3030 C CA . ILE B 1 76 ? 17.109 -7.445 -13.766 1 98.62 76 ILE B CA 1
ATOM 3031 C C . ILE B 1 76 ? 16.641 -7.805 -15.18 1 98.62 76 ILE B C 1
ATOM 3033 O O . ILE B 1 76 ? 17.016 -8.852 -15.711 1 98.62 76 ILE B O 1
ATOM 3037 N N . LYS B 1 77 ? 15.875 -7.004 -15.812 1 98.31 77 LYS B N 1
ATOM 3038 C CA . LYS B 1 77 ? 15.305 -7.285 -17.125 1 98.31 77 LYS B CA 1
ATOM 3039 C C . LYS B 1 77 ? 16.375 -7.242 -18.219 1 98.31 77 LYS B C 1
ATOM 3041 O O . LYS B 1 77 ? 16.141 -7.68 -19.344 1 98.31 77 LYS B O 1
ATOM 3046 N N . GLY B 1 78 ? 17.5 -6.734 -17.875 1 97.75 78 GLY B N 1
ATOM 3047 C CA . GLY B 1 78 ? 18.594 -6.719 -18.828 1 97.75 78 GLY B CA 1
ATOM 3048 C C . GLY B 1 78 ? 19.375 -8.023 -18.875 1 97.75 78 GLY B C 1
ATOM 3049 O O . GLY B 1 78 ? 20.219 -8.219 -19.734 1 97.75 78 GLY B O 1
ATOM 3050 N N . ILE B 1 79 ? 19.125 -8.883 -18 1 98.75 79 ILE B N 1
ATOM 3051 C CA . ILE B 1 79 ? 19.859 -10.141 -17.859 1 98.75 79 ILE B CA 1
ATOM 3052 C C . ILE B 1 79 ? 19.203 -11.211 -18.734 1 98.75 79 ILE B C 1
ATOM 3054 O O . ILE B 1 79 ? 18.047 -11.57 -18.531 1 98.75 79 ILE B O 1
ATOM 3058 N N . SER B 1 80 ? 19.938 -11.781 -19.625 1 98.62 80 SER B N 1
ATOM 3059 C CA . SER B 1 80 ? 19.406 -12.719 -20.609 1 98.62 80 SER B CA 1
ATOM 3060 C C . SER B 1 80 ? 18.781 -13.938 -19.922 1 98.62 80 SER B C 1
ATOM 3062 O O . SER B 1 80 ? 17.703 -14.391 -20.297 1 98.62 80 SER B O 1
ATOM 3064 N N . GLU B 1 81 ? 19.469 -14.484 -18.906 1 98.69 81 GLU B N 1
ATOM 3065 C CA . GLU B 1 81 ? 18.984 -15.664 -18.188 1 98.69 81 GLU B CA 1
ATOM 3066 C C . GLU B 1 81 ? 17.625 -15.406 -17.547 1 98.69 81 GLU B C 1
ATOM 3068 O O . GLU B 1 81 ? 16.828 -16.328 -17.391 1 98.69 81 GLU B O 1
ATOM 3073 N N . CYS B 1 82 ? 17.328 -14.18 -17.203 1 98.88 82 CYS B N 1
ATOM 3074 C CA . CYS B 1 82 ? 16.094 -13.805 -16.547 1 98.88 82 CYS B CA 1
ATOM 3075 C C . CYS B 1 82 ? 14.977 -13.609 -17.578 1 98.88 82 CYS B C 1
ATOM 3077 O O . CYS B 1 82 ? 13.812 -13.422 -17.203 1 98.88 82 CYS B O 1
ATOM 3079 N N . ASN B 1 83 ? 15.297 -13.703 -18.859 1 98.75 83 ASN B N 1
ATOM 3080 C CA . ASN B 1 83 ? 14.305 -13.43 -19.891 1 98.75 83 ASN B CA 1
ATOM 3081 C C . ASN B 1 83 ? 14 -14.672 -20.719 1 98.75 83 ASN B C 1
ATOM 3083 O O . ASN B 1 83 ? 13.156 -14.633 -21.609 1 98.75 83 ASN B O 1
ATOM 3087 N N . ILE B 1 84 ? 14.633 -15.734 -20.391 1 98.5 84 ILE B N 1
ATOM 3088 C CA . ILE B 1 84 ? 14.477 -16.953 -21.172 1 98.5 84 ILE B CA 1
ATOM 3089 C C . ILE B 1 84 ? 13.086 -17.531 -20.938 1 98.5 84 ILE B C 1
ATOM 3091 O O . ILE B 1 84 ? 12.57 -17.516 -19.828 1 98.5 84 ILE B O 1
ATOM 3095 N N . TYR B 1 85 ? 12.461 -18.062 -21.953 1 98.69 85 TYR B N 1
ATOM 3096 C CA . TYR B 1 85 ? 11.219 -18.828 -21.922 1 98.69 85 TYR B CA 1
ATOM 3097 C C . TYR B 1 85 ? 11.227 -19.922 -23 1 98.69 85 TYR B C 1
ATOM 3099 O O . TYR B 1 85 ? 10.703 -19.719 -24.094 1 98.69 85 TYR B O 1
ATOM 3107 N N . GLU B 1 86 ? 11.789 -21.031 -22.625 1 98 86 GLU B N 1
ATOM 3108 C CA . GLU B 1 86 ? 12.039 -22.062 -23.625 1 98 86 GLU B CA 1
ATOM 3109 C C . GLU B 1 86 ? 12.031 -23.453 -23.016 1 98 86 GLU B C 1
ATOM 3111 O O . GLU B 1 86 ? 12.336 -23.625 -21.828 1 98 86 GLU B O 1
ATOM 3116 N N . LEU B 1 87 ? 11.602 -24.375 -23.844 1 97.69 87 LEU B N 1
ATOM 3117 C CA . LEU B 1 87 ? 11.734 -25.781 -23.484 1 97.69 87 LEU B CA 1
ATOM 3118 C C . LEU B 1 87 ? 13.117 -26.312 -23.875 1 97.69 87 LEU B C 1
ATOM 3120 O O . LEU B 1 87 ? 13.477 -26.312 -25.047 1 97.69 87 LEU B O 1
ATOM 3124 N N . ILE B 1 88 ? 13.891 -26.656 -22.969 1 96.5 88 ILE B N 1
ATOM 3125 C CA . ILE B 1 88 ? 15.219 -27.219 -23.188 1 96.5 88 ILE B CA 1
ATOM 3126 C C . ILE B 1 88 ? 15.281 -28.641 -22.625 1 96.5 88 ILE B C 1
ATOM 3128 O O . ILE B 1 88 ? 15.195 -28.844 -21.422 1 96.5 88 ILE B O 1
ATOM 3132 N N . GLU B 1 89 ? 15.438 -29.594 -23.594 1 93.19 89 GLU B N 1
ATOM 3133 C CA . GLU B 1 89 ? 15.422 -31.016 -23.219 1 93.19 89 GLU B CA 1
ATOM 3134 C C . GLU B 1 89 ? 14.102 -31.375 -22.547 1 93.19 89 GLU B C 1
ATOM 3136 O O . GLU B 1 89 ? 13.031 -31.203 -23.109 1 93.19 89 GLU B O 1
ATOM 3141 N N . ASP B 1 90 ? 14.156 -31.688 -21.25 1 96.81 90 ASP B N 1
ATOM 3142 C CA . ASP B 1 90 ? 12.953 -32.188 -20.578 1 96.81 90 ASP B CA 1
ATOM 3143 C C . ASP B 1 90 ? 12.469 -31.172 -19.531 1 96.81 90 ASP B C 1
ATOM 3145 O O . ASP B 1 90 ? 11.734 -31.531 -18.609 1 96.81 90 ASP B O 1
ATOM 3149 N N . GLU B 1 91 ? 12.922 -29.906 -19.766 1 98.5 91 GLU B N 1
ATOM 3150 C CA . GLU B 1 91 ? 12.555 -28.891 -18.781 1 98.5 91 GLU B CA 1
ATOM 3151 C C . GLU B 1 91 ? 12.125 -27.594 -19.469 1 98.5 91 GLU B C 1
ATOM 3153 O O . GLU B 1 91 ? 12.75 -27.156 -20.438 1 98.5 91 GLU B O 1
ATOM 3158 N N . LEU B 1 92 ? 11.031 -27.094 -19.016 1 98.88 92 LEU B N 1
ATOM 3159 C CA . LEU B 1 92 ? 10.664 -25.734 -19.375 1 98.88 92 LEU B CA 1
ATOM 3160 C C . LEU B 1 92 ? 11.344 -24.719 -18.453 1 98.88 92 LEU B C 1
ATOM 3162 O O . LEU B 1 92 ? 11.211 -24.812 -17.234 1 98.88 92 LEU B O 1
ATOM 3166 N N . ILE B 1 93 ? 12.102 -23.844 -19.031 1 98.88 93 ILE B N 1
ATOM 3167 C CA . ILE B 1 93 ? 12.812 -22.812 -18.266 1 98.88 93 ILE B CA 1
ATOM 3168 C C . ILE B 1 93 ? 12.156 -21.453 -18.5 1 98.88 93 ILE B C 1
ATOM 3170 O O . ILE B 1 93 ? 12.031 -21 -19.656 1 98.88 93 ILE B O 1
ATOM 3174 N N . ILE B 1 94 ? 11.688 -20.812 -17.422 1 98.94 94 ILE B N 1
ATOM 3175 C CA . ILE B 1 94 ? 11.086 -19.484 -17.516 1 98.94 94 ILE B CA 1
ATOM 3176 C C . ILE B 1 94 ? 11.906 -18.5 -16.688 1 98.94 94 ILE B C 1
ATOM 3178 O O . ILE B 1 94 ? 12.031 -18.656 -15.469 1 98.94 94 ILE B O 1
ATOM 3182 N N . GLY B 1 95 ? 12.406 -17.484 -17.328 1 98.94 95 GLY B N 1
ATOM 3183 C CA . GLY B 1 95 ? 13.125 -16.438 -16.625 1 98.94 95 GLY B CA 1
ATOM 3184 C C . GLY B 1 95 ? 12.234 -15.602 -15.719 1 98.94 95 GLY B C 1
ATOM 3185 O O . GLY B 1 95 ? 11.055 -15.391 -16.016 1 98.94 95 GLY B O 1
ATOM 3186 N N . SER B 1 96 ? 12.836 -15.07 -14.656 1 98.88 96 SER B N 1
ATOM 3187 C CA . SER B 1 96 ? 12.094 -14.312 -13.656 1 98.88 96 SER B CA 1
ATOM 3188 C C . SER B 1 96 ? 11.562 -13 -14.234 1 98.88 96 SER B C 1
ATOM 3190 O O . SER B 1 96 ? 10.586 -12.445 -13.727 1 98.88 96 SER B O 1
ATOM 3192 N N . ALA B 1 97 ? 12.156 -12.484 -15.305 1 98.81 97 ALA B N 1
ATOM 3193 C CA . ALA B 1 97 ? 11.781 -11.188 -15.867 1 98.81 97 ALA B CA 1
ATOM 3194 C C . ALA B 1 97 ? 10.758 -11.352 -16.984 1 98.81 97 ALA B C 1
ATOM 3196 O O . ALA B 1 97 ? 10.336 -10.359 -17.594 1 98.81 97 ALA B O 1
ATOM 3197 N N . VAL B 1 98 ? 10.352 -12.586 -17.25 1 98.75 98 VAL B N 1
ATOM 3198 C CA . VAL B 1 98 ? 9.328 -12.812 -18.266 1 98.75 98 VAL B CA 1
ATOM 3199 C C . VAL B 1 98 ? 7.98 -12.305 -17.766 1 98.75 98 VAL B C 1
ATOM 3201 O O . VAL B 1 98 ? 7.586 -12.586 -16.625 1 98.75 98 VAL B O 1
ATOM 3204 N N . THR B 1 99 ? 7.297 -11.555 -18.562 1 98 99 THR B N 1
ATOM 3205 C CA . THR B 1 99 ? 6.031 -10.953 -18.172 1 98 99 THR B CA 1
ATOM 3206 C C . THR B 1 99 ? 4.902 -11.977 -18.203 1 98 99 THR B C 1
ATOM 3208 O O . THR B 1 99 ? 4.996 -12.984 -18.906 1 98 99 THR B O 1
ATOM 3211 N N . LEU B 1 100 ? 3.896 -11.703 -17.438 1 97.56 100 LEU B N 1
ATOM 3212 C CA . LEU B 1 100 ? 2.734 -12.586 -17.438 1 97.56 100 LEU B CA 1
ATOM 3213 C C . LEU B 1 100 ? 2.088 -12.625 -18.828 1 97.56 100 LEU B C 1
ATOM 3215 O O . LEU B 1 100 ? 1.604 -13.672 -19.25 1 97.56 100 LEU B O 1
ATOM 3219 N N . THR B 1 101 ? 2.127 -11.523 -19.516 1 97.06 101 THR B N 1
ATOM 3220 C CA . THR B 1 101 ? 1.591 -11.469 -20.875 1 97.06 101 THR B CA 1
ATOM 3221 C C . THR B 1 101 ? 2.342 -12.43 -21.797 1 97.06 101 THR B C 1
ATOM 3223 O O . THR B 1 101 ? 1.727 -13.195 -22.547 1 97.06 101 THR B O 1
ATOM 3226 N N . ASN B 1 102 ? 3.66 -12.375 -21.734 1 97.81 102 ASN B N 1
ATOM 3227 C CA . ASN B 1 102 ? 4.449 -13.273 -22.578 1 97.81 102 ASN B CA 1
ATOM 3228 C C . ASN B 1 102 ? 4.168 -14.734 -22.25 1 97.81 102 ASN B C 1
ATOM 3230 O O . ASN B 1 102 ? 4.109 -15.578 -23.141 1 97.81 102 ASN B O 1
ATOM 3234 N N . ILE B 1 103 ? 4.008 -15.039 -21 1 98.38 103 ILE B N 1
ATOM 3235 C CA . ILE B 1 103 ? 3.686 -16.406 -20.578 1 98.38 103 ILE B CA 1
ATOM 3236 C C . ILE B 1 103 ? 2.35 -16.828 -21.172 1 98.38 103 ILE B C 1
ATOM 3238 O O . ILE B 1 103 ? 2.234 -17.922 -21.719 1 98.38 103 ILE B O 1
ATOM 3242 N N . ALA B 1 104 ? 1.396 -15.984 -21.078 1 97.31 104 ALA B N 1
ATOM 3243 C CA . ALA B 1 104 ? 0.067 -16.281 -21.609 1 97.31 104 ALA B CA 1
ATOM 3244 C C . ALA B 1 104 ? 0.108 -16.484 -23.125 1 97.31 104 ALA B C 1
ATOM 3246 O O . ALA B 1 104 ? -0.503 -17.422 -23.656 1 97.31 104 ALA B O 1
ATOM 3247 N N . GLU B 1 105 ? 0.835 -15.648 -23.781 1 96.69 105 GLU B N 1
ATOM 3248 C CA . GLU B 1 105 ? 0.835 -15.641 -25.234 1 96.69 105 GLU B CA 1
ATOM 3249 C C . GLU B 1 105 ? 1.545 -16.859 -25.812 1 96.69 105 GLU B C 1
ATOM 3251 O O . GLU B 1 105 ? 1.065 -17.484 -26.766 1 96.69 105 GLU B O 1
ATOM 3256 N N . LEU B 1 106 ? 2.682 -17.219 -25.234 1 97.75 106 LEU B N 1
ATOM 3257 C CA . LEU B 1 106 ? 3.443 -18.344 -25.75 1 97.75 106 LEU B CA 1
ATOM 3258 C C . LEU B 1 106 ? 2.832 -19.672 -25.312 1 97.75 106 LEU B C 1
ATOM 3260 O O . LEU B 1 106 ? 3.021 -20.688 -25.969 1 97.75 106 LEU B O 1
ATOM 3264 N N . ASN B 1 107 ? 2.213 -19.719 -24.188 1 98.19 107 ASN B N 1
ATOM 3265 C CA . ASN B 1 107 ? 1.366 -20.797 -23.703 1 98.19 107 ASN B CA 1
ATOM 3266 C C . ASN B 1 107 ? 2.107 -22.141 -23.719 1 98.19 107 ASN B C 1
ATOM 3268 O O . ASN B 1 107 ? 1.569 -23.141 -24.172 1 98.19 107 ASN B O 1
ATOM 3272 N N . LEU B 1 108 ? 3.391 -22.125 -23.25 1 98.5 108 LEU B N 1
ATOM 3273 C CA . LEU B 1 108 ? 4.184 -23.344 -23.219 1 98.5 108 LEU B CA 1
ATOM 3274 C C . LEU B 1 108 ? 3.781 -24.219 -22.047 1 98.5 108 LEU B C 1
ATOM 3276 O O . LEU B 1 108 ? 4.098 -25.422 -22.016 1 98.5 108 LEU B O 1
ATOM 3280 N N . PHE B 1 109 ? 3.178 -23.75 -21.062 1 98.69 109 PHE B N 1
ATOM 3281 C CA . PHE B 1 109 ? 2.543 -24.438 -19.938 1 98.69 109 PHE B CA 1
ATOM 3282 C C . PHE B 1 109 ? 1.106 -23.953 -19.766 1 98.69 109 PHE B C 1
ATOM 3284 O O . PHE B 1 109 ? 0.849 -23.016 -19 1 98.69 109 PHE B O 1
ATOM 3291 N N . PRO B 1 110 ? 0.177 -24.609 -20.391 1 98.38 110 PRO B N 1
ATOM 3292 C CA . PRO B 1 110 ? -1.202 -24.125 -20.516 1 98.38 110 PRO B CA 1
ATOM 3293 C C . PRO B 1 110 ? -1.833 -23.781 -19.172 1 98.38 110 PRO B C 1
ATOM 3295 O O . PRO B 1 110 ? -2.541 -22.781 -19.047 1 98.38 110 PRO B O 1
ATOM 3298 N N . LEU B 1 111 ? -1.601 -24.562 -18.109 1 98.44 111 LEU B N 1
ATOM 3299 C CA . LEU B 1 111 ? -2.178 -24.25 -16.812 1 98.44 111 LEU B CA 1
ATOM 3300 C C . LEU B 1 111 ? -1.663 -22.906 -16.281 1 98.44 111 LEU B C 1
ATOM 3302 O O . LEU B 1 111 ? -2.434 -22.109 -15.758 1 98.44 111 LEU B O 1
ATOM 3306 N N . LEU B 1 112 ? -0.355 -22.672 -16.391 1 98.75 112 LEU B N 1
ATOM 3307 C CA . LEU B 1 112 ? 0.208 -21.391 -15.992 1 98.75 112 LEU B CA 1
ATOM 3308 C C . LEU B 1 112 ? -0.347 -20.25 -16.844 1 98.75 112 LEU B C 1
ATOM 3310 O O . LEU B 1 112 ? -0.682 -19.188 -16.328 1 98.75 112 LEU B O 1
ATOM 3314 N N . SER B 1 113 ? -0.454 -20.516 -18.141 1 97.88 113 SER B N 1
ATOM 3315 C CA . SER B 1 113 ? -0.987 -19.516 -19.062 1 97.88 113 SER B CA 1
ATOM 3316 C C . SER B 1 113 ? -2.418 -19.125 -18.703 1 97.88 113 SER B C 1
ATOM 3318 O O . SER B 1 113 ? -2.754 -17.953 -18.641 1 97.88 113 SER B O 1
ATOM 3320 N N . LEU B 1 114 ? -3.215 -20.109 -18.406 1 96.25 114 LEU B N 1
ATOM 3321 C CA . LEU B 1 114 ? -4.594 -19.875 -18 1 96.25 114 LEU B CA 1
ATOM 3322 C C . LEU B 1 114 ? -4.645 -19.047 -16.719 1 96.25 114 LEU B C 1
ATOM 3324 O O . LEU B 1 114 ? -5.449 -18.125 -16.594 1 96.25 114 LEU B O 1
ATOM 3328 N N . THR B 1 115 ? -3.783 -19.391 -15.82 1 97.19 115 THR B N 1
ATOM 3329 C CA . THR B 1 115 ? -3.762 -18.734 -14.508 1 97.19 115 THR B CA 1
ATOM 3330 C C . THR B 1 115 ? -3.361 -17.266 -14.633 1 97.19 115 THR B C 1
ATOM 3332 O O . THR B 1 115 ? -4.031 -16.391 -14.086 1 97.19 115 THR B O 1
ATOM 3335 N N . VAL B 1 116 ? -2.309 -16.969 -15.359 1 96.44 116 VAL B N 1
ATOM 3336 C CA . VAL B 1 116 ? -1.755 -15.617 -15.375 1 96.44 116 VAL B CA 1
ATOM 3337 C C . VAL B 1 116 ? -2.645 -14.703 -16.219 1 96.44 116 VAL B C 1
ATOM 3339 O O . VAL B 1 116 ? -2.672 -13.484 -15.992 1 96.44 116 VAL B O 1
ATOM 3342 N N . GLN B 1 117 ? -3.422 -15.234 -17.109 1 93.56 117 GLN B N 1
ATOM 3343 C CA . GLN B 1 117 ? -4.352 -14.461 -17.922 1 93.56 117 GLN B CA 1
ATOM 3344 C C . GLN B 1 117 ? -5.457 -13.852 -17.062 1 93.56 117 GLN B C 1
ATOM 3346 O O . GLN B 1 117 ? -6.098 -12.875 -17.469 1 93.56 117 GLN B O 1
ATOM 3351 N N . ARG B 1 118 ? -5.613 -14.359 -15.906 1 88.88 118 ARG B N 1
ATOM 3352 C CA . ARG B 1 118 ? -6.723 -13.93 -15.062 1 88.88 118 ARG B CA 1
ATOM 3353 C C . ARG B 1 118 ? -6.234 -13.023 -13.938 1 88.88 118 ARG B C 1
ATOM 3355 O O . ARG B 1 118 ? -7 -12.68 -13.031 1 88.88 118 ARG B O 1
ATOM 3362 N N . ILE B 1 119 ? -4.965 -12.75 -14.016 1 88.06 119 ILE B N 1
ATOM 3363 C CA . ILE B 1 119 ? -4.383 -11.867 -13.016 1 88.06 119 ILE B CA 1
ATOM 3364 C C . ILE B 1 119 ? -4.441 -10.422 -13.5 1 88.06 119 ILE B C 1
ATOM 3366 O O . ILE B 1 119 ? -3.896 -10.086 -14.555 1 88.06 119 ILE B O 1
ATOM 3370 N N . ALA B 1 120 ? -5.102 -9.531 -12.68 1 79.06 120 ALA B N 1
ATOM 3371 C CA . ALA B 1 120 ? -5.184 -8.109 -13 1 79.06 120 ALA B CA 1
ATOM 3372 C C . ALA B 1 120 ? -5.629 -7.895 -14.445 1 79.06 120 ALA B C 1
ATOM 3374 O O . ALA B 1 120 ? -6.129 -8.82 -15.094 1 79.06 120 ALA B O 1
ATOM 3375 N N . ASP B 1 121 ? -5.648 -6.656 -14.836 1 75.06 121 ASP B N 1
ATOM 3376 C CA . ASP B 1 121 ? -6.047 -6.363 -16.203 1 75.06 121 ASP B CA 1
ATOM 3377 C C . ASP B 1 121 ? -4.859 -6.461 -17.156 1 75.06 121 ASP B C 1
ATOM 3379 O O . ASP B 1 121 ? -3.709 -6.52 -16.719 1 75.06 121 ASP B O 1
ATOM 3383 N N . HIS B 1 122 ? -5.164 -6.488 -18.375 1 72.69 122 HIS B N 1
ATOM 3384 C CA . HIS B 1 122 ? -4.164 -6.734 -19.406 1 72.69 122 HIS B CA 1
ATOM 3385 C C . HIS B 1 122 ? -3.088 -5.656 -19.406 1 72.69 122 HIS B C 1
ATOM 3387 O O . HIS B 1 122 ? -1.913 -5.941 -19.656 1 72.69 122 HIS B O 1
ATOM 3393 N N . THR B 1 123 ? -3.447 -4.465 -19.125 1 73.06 123 THR B N 1
ATOM 3394 C CA . THR B 1 123 ? -2.486 -3.369 -19.109 1 73.06 123 THR B CA 1
ATOM 3395 C C . THR B 1 123 ? -1.466 -3.551 -18 1 73.06 123 THR B C 1
ATOM 3397 O O . THR B 1 123 ? -0.287 -3.23 -18.172 1 73.06 123 THR B O 1
ATOM 3400 N N . ILE B 1 124 ? -1.867 -4.191 -16.938 1 81.56 124 ILE B N 1
ATOM 3401 C CA . ILE B 1 124 ? -0.985 -4.402 -15.797 1 81.56 124 ILE B CA 1
ATOM 3402 C C . ILE B 1 124 ? -0.165 -5.676 -16.016 1 81.56 124 ILE B C 1
ATOM 3404 O O . ILE B 1 124 ? 1.015 -5.727 -15.656 1 81.56 124 ILE B O 1
ATOM 3408 N N . GLN B 1 125 ? -0.755 -6.629 -16.656 1 84.12 125 GLN B N 1
ATOM 3409 C CA . GLN B 1 125 ? -0.099 -7.918 -16.875 1 84.12 125 GLN B CA 1
ATOM 3410 C C . GLN B 1 125 ? 1.172 -7.754 -17.703 1 84.12 125 GLN B C 1
ATOM 3412 O O . GLN B 1 125 ? 2.119 -8.531 -17.547 1 84.12 125 GLN B O 1
ATOM 3417 N N . ASP B 1 126 ? 1.209 -6.742 -18.531 1 90.81 126 ASP B N 1
ATOM 3418 C CA . ASP B 1 126 ? 2.361 -6.504 -19.391 1 90.81 126 ASP B CA 1
ATOM 3419 C C . ASP B 1 126 ? 3.574 -6.059 -18.578 1 90.81 126 ASP B C 1
ATOM 3421 O O . ASP B 1 126 ? 4.707 -6.102 -19.062 1 90.81 126 ASP B O 1
ATOM 3425 N N . LYS B 1 127 ? 3.305 -5.68 -17.422 1 92.19 127 LYS B N 1
ATOM 3426 C CA . LYS B 1 127 ? 4.383 -5.168 -16.578 1 92.19 127 LYS B CA 1
ATOM 3427 C C . LYS B 1 127 ? 4.77 -6.184 -15.5 1 92.19 127 LYS B C 1
ATOM 3429 O O . LYS B 1 127 ? 5.93 -6.242 -15.086 1 92.19 127 LYS B O 1
ATOM 3434 N N . ILE B 1 128 ? 3.812 -6.973 -15.07 1 94.88 128 ILE B N 1
ATOM 3435 C CA . ILE B 1 128 ? 4.074 -7.938 -14.008 1 94.88 128 ILE B CA 1
ATOM 3436 C C . ILE B 1 128 ? 4.953 -9.062 -14.539 1 94.88 128 ILE B C 1
ATOM 3438 O O . ILE B 1 128 ? 4.641 -9.672 -15.57 1 94.88 128 ILE B O 1
ATOM 3442 N N . THR B 1 129 ? 6.086 -9.289 -13.891 1 98.06 129 THR B N 1
ATOM 3443 C CA . THR B 1 129 ? 6.961 -10.398 -14.242 1 98.06 129 THR B CA 1
ATOM 3444 C C . THR B 1 129 ? 6.715 -11.594 -13.328 1 98.06 129 THR B C 1
ATOM 3446 O O . THR B 1 129 ? 6.168 -11.445 -12.234 1 98.06 129 THR B O 1
ATOM 3449 N N . LEU B 1 130 ? 7.109 -12.758 -13.836 1 98.56 130 LEU B N 1
ATOM 3450 C CA . LEU B 1 130 ? 6.926 -13.969 -13.047 1 98.56 130 LEU B CA 1
ATOM 3451 C C . LEU B 1 130 ? 7.668 -13.867 -11.719 1 98.56 130 LEU B C 1
ATOM 3453 O O . LEU B 1 130 ? 7.094 -14.141 -10.656 1 98.56 130 LEU B O 1
ATOM 3457 N N . GLY B 1 131 ? 8.93 -13.5 -11.797 1 98.56 131 GLY B N 1
ATOM 3458 C CA . GLY B 1 131 ? 9.711 -13.359 -10.57 1 98.56 131 GLY B CA 1
ATOM 3459 C C . GLY B 1 131 ? 9.148 -12.32 -9.625 1 98.56 131 GLY B C 1
ATOM 3460 O O . GLY B 1 131 ? 9.117 -12.531 -8.414 1 98.56 131 GLY B O 1
ATOM 3461 N N . GLY B 1 132 ? 8.727 -11.227 -10.188 1 97.12 132 GLY B N 1
ATOM 3462 C CA . GLY B 1 132 ? 8.094 -10.203 -9.383 1 97.12 132 GLY B CA 1
ATOM 3463 C C . GLY B 1 132 ? 6.848 -10.688 -8.664 1 97.12 132 GLY B C 1
ATOM 3464 O O . GLY B 1 132 ? 6.629 -10.367 -7.496 1 97.12 132 GLY B O 1
ATOM 3465 N N . ASN B 1 133 ? 6.027 -11.406 -9.398 1 96.44 133 ASN B N 1
ATOM 3466 C CA . ASN B 1 133 ? 4.82 -11.961 -8.789 1 96.44 133 ASN B CA 1
ATOM 3467 C C . ASN B 1 133 ? 5.156 -12.961 -7.691 1 96.44 133 ASN B C 1
ATOM 3469 O O . ASN B 1 133 ? 4.52 -12.969 -6.637 1 96.44 133 ASN B O 1
ATOM 3473 N N . LEU B 1 134 ? 6.145 -13.758 -7.906 1 97.75 134 LEU B N 1
ATOM 3474 C CA . LEU B 1 134 ? 6.551 -14.758 -6.93 1 97.75 134 LEU B CA 1
ATOM 3475 C C . LEU B 1 134 ? 7.086 -14.102 -5.66 1 97.75 134 LEU B C 1
ATOM 3477 O O . LEU B 1 134 ? 6.844 -14.586 -4.555 1 97.75 134 LEU B O 1
ATOM 3481 N N . ALA B 1 135 ? 7.773 -13.039 -5.812 1 96.88 135 ALA B N 1
ATOM 3482 C CA . ALA B 1 135 ? 8.422 -12.359 -4.691 1 96.88 135 ALA B CA 1
ATOM 3483 C C . ALA B 1 135 ? 7.477 -11.352 -4.039 1 96.88 135 ALA B C 1
ATOM 3485 O O . ALA B 1 135 ? 7.809 -10.758 -3.01 1 96.88 135 ALA B O 1
ATOM 3486 N N . GLY B 1 136 ? 6.324 -11.203 -4.691 1 95 136 GLY B N 1
ATOM 3487 C CA . GLY B 1 136 ? 5.383 -10.211 -4.195 1 95 136 GLY B CA 1
ATOM 3488 C C . GLY B 1 136 ? 4.805 -10.562 -2.838 1 95 136 GLY B C 1
ATOM 3489 O O . GLY B 1 136 ? 5.055 -11.648 -2.314 1 95 136 GLY B O 1
ATOM 3490 N N . THR B 1 137 ? 4.016 -9.586 -2.279 1 92.62 137 THR B N 1
ATOM 3491 C CA . THR B 1 137 ? 3.521 -9.758 -0.919 1 92.62 137 THR B CA 1
ATOM 3492 C C . THR B 1 137 ? 1.997 -9.688 -0.887 1 92.62 137 THR B C 1
ATOM 3494 O O . THR B 1 137 ? 1.385 -9.844 0.172 1 92.62 137 THR B O 1
ATOM 3497 N N . ILE B 1 138 ? 1.38 -9.508 -2.039 1 90.5 138 ILE B N 1
ATOM 3498 C CA . ILE B 1 138 ? -0.075 -9.414 -2.023 1 90.5 138 ILE B CA 1
ATOM 3499 C C . ILE B 1 138 ? -0.679 -10.781 -1.696 1 90.5 138 ILE B C 1
ATOM 3501 O O . ILE B 1 138 ? -0.069 -11.812 -1.967 1 90.5 138 ILE B O 1
ATOM 3505 N N . ILE B 1 139 ? -1.851 -10.805 -1.189 1 91.19 139 ILE B N 1
ATOM 3506 C CA . ILE B 1 139 ? -2.514 -12.008 -0.695 1 91.19 139 ILE B CA 1
ATOM 3507 C C . ILE B 1 139 ? -2.922 -12.891 -1.87 1 91.19 139 ILE B C 1
ATOM 3509 O O . ILE B 1 139 ? -2.816 -14.117 -1.798 1 91.19 139 ILE B O 1
ATOM 3513 N N . TYR B 1 140 ? -3.258 -12.328 -2.996 1 91.69 140 TYR B N 1
ATOM 3514 C CA . TYR B 1 140 ? -3.865 -13.062 -4.098 1 91.69 140 TYR B CA 1
ATOM 3515 C C . TYR B 1 140 ? -2.83 -13.406 -5.164 1 91.69 140 TYR B C 1
ATOM 3517 O O . TYR B 1 140 ? -3.088 -13.258 -6.359 1 91.69 140 TYR B O 1
ATOM 3525 N N . ARG B 1 141 ? -1.712 -13.875 -4.73 1 94.38 141 ARG B N 1
ATOM 3526 C CA . ARG B 1 141 ? -0.708 -14.359 -5.676 1 94.38 141 ARG B CA 1
ATOM 3527 C C . ARG B 1 141 ? -1.146 -15.672 -6.312 1 94.38 141 ARG B C 1
ATOM 3529 O O . ARG B 1 141 ? -1.227 -16.703 -5.641 1 94.38 141 ARG B O 1
ATOM 3536 N N . GLU B 1 142 ? -1.322 -15.617 -7.648 1 96.25 142 GLU B N 1
ATOM 3537 C CA . GLU B 1 142 ? -1.942 -16.766 -8.305 1 96.25 142 GLU B CA 1
ATOM 3538 C C . GLU B 1 142 ? -0.948 -17.484 -9.211 1 96.25 142 GLU B C 1
ATOM 3540 O O . GLU B 1 142 ? -1.042 -18.703 -9.398 1 96.25 142 GLU B O 1
ATOM 3545 N N . ALA B 1 143 ? 0.027 -16.797 -9.664 1 97.88 143 ALA B N 1
ATOM 3546 C CA . ALA B 1 143 ? 0.95 -17.406 -10.617 1 97.88 143 ALA B CA 1
ATOM 3547 C C . ALA B 1 143 ? 1.762 -18.531 -9.961 1 97.88 143 ALA B C 1
ATOM 3549 O O . ALA B 1 143 ? 2.242 -19.438 -10.648 1 97.88 143 ALA B O 1
ATOM 3550 N N . VAL B 1 144 ? 1.895 -18.531 -8.688 1 98.62 144 VAL B N 1
ATOM 3551 C CA . VAL B 1 144 ? 2.703 -19.5 -7.969 1 98.62 144 VAL B CA 1
ATOM 3552 C C . VAL B 1 144 ? 1.97 -20.844 -7.914 1 98.62 144 VAL B C 1
ATOM 3554 O O . VAL B 1 144 ? 2.59 -21.891 -7.719 1 98.62 144 VAL B O 1
ATOM 3557 N N . LEU B 1 145 ? 0.668 -20.859 -8.117 1 98.81 145 LEU B N 1
ATOM 3558 C CA . LEU B 1 145 ? -0.139 -22.062 -7.887 1 98.81 145 LEU B CA 1
ATOM 3559 C C . LEU B 1 145 ? 0.248 -23.172 -8.852 1 98.81 145 LEU B C 1
ATOM 3561 O O . LEU B 1 145 ? 0.608 -24.281 -8.43 1 98.81 145 LEU B O 1
ATOM 3565 N N . PRO B 1 146 ? 0.259 -22.906 -10.18 1 98.88 146 PRO B N 1
ATOM 3566 C CA . PRO B 1 146 ? 0.692 -23.969 -11.094 1 98.88 146 PRO B CA 1
ATOM 3567 C C . PRO B 1 146 ? 2.121 -24.438 -10.82 1 98.88 146 PRO B C 1
ATOM 3569 O O . PRO B 1 146 ? 2.443 -25.609 -11.047 1 98.88 146 PRO B O 1
ATOM 3572 N N . LEU B 1 147 ? 2.93 -23.531 -10.344 1 98.94 147 LEU B N 1
ATOM 3573 C CA . LEU B 1 147 ? 4.32 -23.875 -10.062 1 98.94 147 LEU B CA 1
ATOM 3574 C C . LEU B 1 147 ? 4.418 -24.812 -8.859 1 98.94 147 LEU B C 1
ATOM 3576 O O . LEU B 1 147 ? 5.219 -25.75 -8.867 1 98.94 147 LEU B O 1
ATOM 3580 N N . MET B 1 148 ? 3.596 -24.562 -7.883 1 98.75 148 MET B N 1
ATOM 3581 C CA . MET B 1 148 ? 3.566 -25.422 -6.699 1 98.75 148 MET B CA 1
ATOM 3582 C C . MET B 1 148 ? 3.139 -26.828 -7.059 1 98.75 148 MET B C 1
ATOM 3584 O O . MET B 1 148 ? 3.762 -27.797 -6.625 1 98.75 148 MET B O 1
ATOM 3588 N N . ILE B 1 149 ? 2.156 -26.969 -7.926 1 98.75 149 ILE B N 1
ATOM 3589 C CA . ILE B 1 149 ? 1.531 -28.266 -8.109 1 98.75 149 ILE B CA 1
ATOM 3590 C C . ILE B 1 149 ? 2.242 -29.031 -9.227 1 98.75 149 ILE B C 1
ATOM 3592 O O . ILE B 1 149 ? 1.933 -30.188 -9.484 1 98.75 149 ILE B O 1
ATOM 3596 N N . SER B 1 150 ? 3.207 -28.406 -9.844 1 98.69 150 SER B N 1
ATOM 3597 C CA . SER B 1 150 ? 4.051 -29.078 -10.828 1 98.69 150 SER B CA 1
ATOM 3598 C C . SER B 1 150 ? 5.445 -29.344 -10.266 1 98.69 150 SER B C 1
ATOM 3600 O O . SER B 1 150 ? 6.391 -29.562 -11.023 1 98.69 150 SER B O 1
ATOM 3602 N N . ASP B 1 151 ? 5.594 -29.188 -9.008 1 98.19 151 ASP B N 1
ATOM 3603 C CA . ASP B 1 151 ? 6.855 -29.453 -8.32 1 98.19 151 ASP B CA 1
ATOM 3604 C C . ASP B 1 151 ? 8.008 -28.672 -8.969 1 98.19 151 ASP B C 1
ATOM 3606 O O . ASP B 1 151 ? 9.078 -29.234 -9.211 1 98.19 151 ASP B O 1
ATOM 3610 N N . SER B 1 152 ? 7.75 -27.469 -9.273 1 98.81 152 SER B N 1
ATOM 3611 C CA . SER B 1 152 ? 8.742 -26.641 -9.953 1 98.81 152 SER B CA 1
ATOM 3612 C C . SER B 1 152 ? 9.938 -26.359 -9.055 1 98.81 152 SER B C 1
ATOM 3614 O O . SER B 1 152 ? 9.867 -26.562 -7.84 1 98.81 152 SER B O 1
ATOM 3616 N N . GLU B 1 153 ? 11 -26 -9.695 1 98.88 153 GLU B N 1
ATOM 3617 C CA . GLU B 1 153 ? 12.203 -25.578 -8.984 1 98.88 153 GLU B CA 1
ATOM 3618 C C . GLU B 1 153 ? 12.516 -24.109 -9.273 1 98.88 153 GLU B C 1
ATOM 3620 O O . GLU B 1 153 ? 12.234 -23.609 -10.359 1 98.88 153 GLU B O 1
ATOM 3625 N N . ILE B 1 154 ? 13.078 -23.469 -8.297 1 98.88 154 ILE B N 1
ATOM 3626 C CA . ILE B 1 154 ? 13.453 -22.062 -8.406 1 98.88 154 ILE B CA 1
ATOM 3627 C C . ILE B 1 154 ? 14.977 -21.938 -8.43 1 98.88 154 ILE B C 1
ATOM 3629 O O . ILE B 1 154 ? 15.664 -22.516 -7.59 1 98.88 154 ILE B O 1
ATOM 3633 N N . VAL B 1 155 ? 15.438 -21.234 -9.422 1 98.88 155 VAL B N 1
ATOM 3634 C CA . VAL B 1 155 ? 16.859 -20.906 -9.492 1 98.88 155 VAL B CA 1
ATOM 3635 C C . VAL B 1 155 ? 17.109 -19.547 -8.836 1 98.88 155 VAL B C 1
ATOM 3637 O O . VAL B 1 155 ? 16.516 -18.547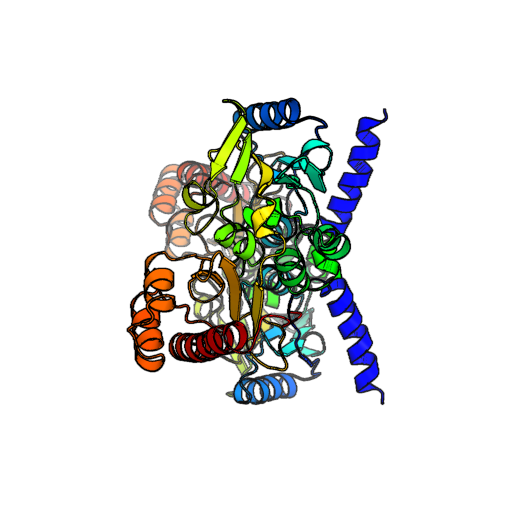 -9.227 1 98.88 155 VAL B O 1
ATOM 3640 N N . ILE B 1 156 ? 17.984 -19.547 -7.867 1 98.75 156 ILE B N 1
ATOM 3641 C CA . ILE B 1 156 ? 18.312 -18.344 -7.113 1 98.75 156 ILE B CA 1
ATOM 3642 C C . ILE B 1 156 ? 19.812 -18.078 -7.184 1 98.75 156 ILE B C 1
ATOM 3644 O O . ILE B 1 156 ? 20.609 -19.016 -7.297 1 98.75 156 ILE B O 1
ATOM 3648 N N . SER B 1 157 ? 20.156 -16.797 -7.191 1 98.81 157 SER B N 1
ATOM 3649 C CA . SER B 1 157 ? 21.562 -16.406 -7.188 1 98.81 157 SER B CA 1
ATOM 3650 C C . SER B 1 157 ? 21.828 -15.336 -6.137 1 98.81 157 SER B C 1
ATOM 3652 O O . SER B 1 157 ? 21.016 -14.445 -5.926 1 98.81 157 SER B O 1
ATOM 3654 N N . GLY B 1 158 ? 22.922 -15.398 -5.465 1 98.25 158 GLY B N 1
ATOM 3655 C CA . GLY B 1 158 ? 23.438 -14.438 -4.512 1 98.25 158 GLY B CA 1
ATOM 3656 C C . GLY B 1 158 ? 24.953 -14.453 -4.43 1 98.25 158 GLY B C 1
ATOM 3657 O O . GLY B 1 158 ? 25.625 -14.984 -5.316 1 98.25 158 GLY B O 1
ATOM 3658 N N . ILE B 1 159 ? 25.422 -13.836 -3.412 1 97.25 159 ILE B N 1
ATOM 3659 C CA . ILE B 1 159 ? 26.859 -13.656 -3.256 1 97.25 159 ILE B CA 1
ATOM 3660 C C . ILE B 1 159 ? 27.531 -15.023 -3.07 1 97.25 159 ILE B C 1
ATOM 3662 O O . ILE B 1 159 ? 28.703 -15.195 -3.42 1 97.25 159 ILE B O 1
ATOM 3666 N N . ASN B 1 160 ? 26.766 -15.992 -2.584 1 96.94 160 ASN B N 1
ATOM 3667 C CA . ASN B 1 160 ? 27.328 -17.312 -2.318 1 96.94 160 ASN B CA 1
ATOM 3668 C C . ASN B 1 160 ? 27.141 -18.25 -3.508 1 96.94 160 ASN B C 1
ATOM 3670 O O . ASN B 1 160 ? 27.391 -19.453 -3.402 1 96.94 160 ASN B O 1
ATOM 3674 N N . GLY B 1 161 ? 26.656 -17.75 -4.602 1 97.56 161 GLY B N 1
ATOM 3675 C CA . GLY B 1 161 ? 26.516 -18.562 -5.801 1 97.56 161 GLY B CA 1
ATOM 3676 C C . GLY B 1 161 ? 25.062 -18.781 -6.199 1 97.56 161 GLY B C 1
ATOM 3677 O O . GLY B 1 161 ? 24.172 -18.078 -5.734 1 97.56 161 GLY B O 1
ATOM 3678 N N . GLN B 1 162 ? 24.922 -19.656 -7.152 1 98.31 162 GLN B N 1
ATOM 3679 C CA . GLN B 1 162 ? 23.609 -19.969 -7.695 1 98.31 162 GLN B CA 1
ATOM 3680 C C . GLN B 1 162 ? 23.172 -21.375 -7.266 1 98.31 162 GLN B C 1
ATOM 3682 O O . GLN B 1 162 ? 23.969 -22.297 -7.215 1 98.31 162 GLN B O 1
ATOM 3687 N N . ARG B 1 163 ? 21.891 -21.531 -6.953 1 98 163 ARG B N 1
ATOM 3688 C CA . ARG B 1 163 ? 21.375 -22.844 -6.594 1 98 163 ARG B CA 1
ATOM 3689 C C . ARG B 1 163 ? 19.969 -23.047 -7.145 1 98 163 ARG B C 1
ATOM 3691 O O . ARG B 1 163 ? 19.266 -22.078 -7.434 1 98 163 ARG B O 1
ATOM 3698 N N . ARG B 1 164 ? 19.688 -24.25 -7.359 1 98.25 164 ARG B N 1
ATOM 3699 C CA . ARG B 1 164 ? 18.375 -24.719 -7.762 1 98.25 164 ARG B CA 1
ATOM 3700 C C . ARG B 1 164 ? 17.641 -25.391 -6.602 1 98.25 164 ARG B C 1
ATOM 3702 O O . ARG B 1 164 ? 18.172 -26.328 -5.992 1 98.25 164 ARG B O 1
ATOM 3709 N N . ILE B 1 165 ? 16.391 -24.906 -6.223 1 98.62 165 ILE B N 1
ATOM 3710 C CA . ILE B 1 165 ? 15.688 -25.375 -5.027 1 98.62 165 ILE B CA 1
ATOM 3711 C C . ILE B 1 165 ? 14.242 -25.703 -5.367 1 98.62 165 ILE B C 1
ATOM 3713 O O . ILE B 1 165 ? 13.562 -24.922 -6.043 1 98.62 165 ILE B O 1
ATOM 3717 N N . PRO B 1 166 ? 13.758 -26.922 -4.949 1 98.75 166 PRO B N 1
ATOM 3718 C CA . PRO B 1 166 ? 12.328 -27.188 -5.109 1 98.75 166 PRO B CA 1
ATOM 3719 C C . PRO B 1 166 ? 11.453 -26.109 -4.473 1 98.75 166 PRO B C 1
ATOM 3721 O O . PRO B 1 166 ? 11.766 -25.625 -3.383 1 98.75 166 PRO B O 1
ATOM 3724 N N . ILE B 1 167 ? 10.383 -25.703 -5.148 1 98.62 167 ILE B N 1
ATOM 3725 C CA . ILE B 1 167 ? 9.539 -24.609 -4.68 1 98.62 167 ILE B CA 1
ATOM 3726 C C . ILE B 1 167 ? 8.977 -24.953 -3.301 1 98.62 167 ILE B C 1
ATOM 3728 O O . ILE B 1 167 ? 8.812 -24.062 -2.455 1 98.62 167 ILE B O 1
ATOM 3732 N N . GLU B 1 168 ? 8.75 -26.203 -2.951 1 97.56 168 GLU B N 1
ATOM 3733 C CA . GLU B 1 168 ? 8.211 -26.641 -1.665 1 97.56 168 GLU B CA 1
ATOM 3734 C C . GLU B 1 168 ? 9.18 -26.328 -0.529 1 97.56 168 GLU B C 1
ATOM 3736 O O . GLU B 1 168 ? 8.773 -26.203 0.628 1 97.56 168 GLU B O 1
ATOM 3741 N N . LYS B 1 169 ? 10.422 -26.156 -0.838 1 98.06 169 LYS B N 1
ATOM 3742 C CA . LYS B 1 169 ? 11.445 -25.938 0.179 1 98.06 169 LYS B CA 1
ATOM 3743 C C . LYS B 1 169 ? 11.734 -24.453 0.362 1 98.06 169 LYS B C 1
ATOM 3745 O O . LYS B 1 169 ? 12.32 -24.047 1.367 1 98.06 169 LYS B O 1
ATOM 3750 N N . ILE B 1 170 ? 11.297 -23.703 -0.567 1 98.19 170 ILE B N 1
ATOM 3751 C CA . ILE B 1 170 ? 11.703 -22.297 -0.483 1 98.19 170 ILE B CA 1
ATOM 3752 C C . ILE B 1 170 ? 10.469 -21.422 -0.295 1 98.19 170 ILE B C 1
ATOM 3754 O O . ILE B 1 170 ? 10.586 -20.234 0.047 1 98.19 170 ILE B O 1
ATOM 3758 N N . PHE B 1 171 ? 9.312 -21.922 -0.531 1 97.56 171 PHE B N 1
ATOM 3759 C CA . PHE B 1 171 ? 8.094 -21.141 -0.402 1 97.56 171 PHE B CA 1
ATOM 3760 C C . PHE B 1 171 ? 7.375 -21.453 0.902 1 97.56 171 PHE B C 1
ATOM 3762 O O . PHE B 1 171 ? 6.883 -22.578 1.087 1 97.56 171 PHE B O 1
ATOM 3769 N N . ASN B 1 172 ? 7.332 -20.594 1.788 1 96.5 172 ASN B N 1
ATOM 3770 C CA . ASN B 1 172 ? 6.578 -20.609 3.037 1 96.5 172 ASN B CA 1
ATOM 3771 C C . ASN B 1 172 ? 5.762 -19.344 3.213 1 96.5 172 ASN B C 1
ATOM 3773 O O . ASN B 1 172 ? 6.27 -18.328 3.709 1 96.5 172 ASN B O 1
ATOM 3777 N N . LYS B 1 173 ? 4.488 -19.375 2.879 1 96 173 LYS B N 1
ATOM 3778 C CA . LYS B 1 173 ? 3.582 -18.234 2.795 1 96 173 LYS B CA 1
ATOM 3779 C C . LYS B 1 173 ? 4.051 -17.25 1.738 1 96 173 LYS B C 1
ATOM 3781 O O . LYS B 1 173 ? 3.264 -16.422 1.258 1 96 173 LYS B O 1
ATOM 3786 N N . GLY B 1 174 ? 5.238 -17.281 1.425 1 96.81 174 GLY B N 1
ATOM 3787 C CA . GLY B 1 174 ? 5.941 -16.562 0.378 1 96.81 174 GLY B CA 1
ATOM 3788 C C . GLY B 1 174 ? 7.324 -17.109 0.097 1 96.81 174 GLY B C 1
ATOM 3789 O O . GLY B 1 174 ? 7.801 -18 0.805 1 96.81 174 GLY B O 1
ATOM 3790 N N . ILE B 1 175 ? 7.926 -16.625 -0.957 1 97.38 175 ILE B N 1
ATOM 3791 C CA . ILE B 1 175 ? 9.266 -17.109 -1.277 1 97.38 175 ILE B CA 1
ATOM 3792 C C . ILE B 1 175 ? 10.266 -16.594 -0.243 1 97.38 175 ILE B C 1
ATOM 3794 O O . ILE B 1 175 ? 10.25 -15.414 0.108 1 97.38 175 ILE B O 1
ATOM 3798 N N . GLN B 1 176 ? 11.039 -17.5 0.315 1 97.19 176 GLN B N 1
ATOM 3799 C CA . GLN B 1 176 ? 12.047 -17.156 1.314 1 97.19 176 GLN B CA 1
ATOM 3800 C C . GLN B 1 176 ? 13.422 -16.984 0.675 1 97.19 176 GLN B C 1
ATOM 3802 O O . GLN B 1 176 ? 14.062 -17.969 0.288 1 97.19 176 GLN B O 1
ATOM 3807 N N . LEU B 1 177 ? 13.812 -15.727 0.603 1 97.69 177 LEU B N 1
ATOM 3808 C CA . LEU B 1 177 ? 15.125 -15.406 0.05 1 97.69 177 LEU B CA 1
ATOM 3809 C C . LEU B 1 177 ? 16.031 -14.797 1.116 1 97.69 177 LEU B C 1
ATOM 3811 O O . LEU B 1 177 ? 15.578 -14.023 1.957 1 97.69 177 LEU B O 1
ATOM 3815 N N . ASN B 1 178 ? 17.281 -15.164 1.111 1 96.44 178 ASN B N 1
ATOM 3816 C CA . ASN B 1 178 ? 18.25 -14.414 1.896 1 96.44 178 ASN B CA 1
ATOM 3817 C C . ASN B 1 178 ? 18.5 -13.031 1.304 1 96.44 178 ASN B C 1
ATOM 3819 O O . ASN B 1 178 ? 18.25 -12.805 0.118 1 96.44 178 ASN B O 1
ATOM 3823 N N . LYS B 1 179 ? 19 -12.125 2.201 1 96.19 179 LYS B N 1
ATOM 3824 C CA . LYS B 1 179 ? 19.328 -10.781 1.728 1 96.19 179 LYS B CA 1
ATOM 3825 C C . LYS B 1 179 ? 20.312 -10.844 0.56 1 96.19 179 LYS B C 1
ATOM 3827 O O . LYS B 1 179 ? 21.328 -11.531 0.632 1 96.19 179 LYS B O 1
ATOM 3832 N N . GLY B 1 180 ? 19.922 -10.25 -0.513 1 97.94 180 GLY B N 1
ATOM 3833 C CA . GLY B 1 180 ? 20.797 -10.164 -1.674 1 97.94 180 GLY B CA 1
ATOM 3834 C C . GLY B 1 180 ? 20.531 -11.258 -2.693 1 97.94 180 GLY B C 1
ATOM 3835 O O . GLY B 1 180 ? 21.109 -11.242 -3.787 1 97.94 180 GLY B O 1
ATOM 3836 N N . GLU B 1 181 ? 19.719 -12.172 -2.377 1 98.69 181 GLU B N 1
ATOM 3837 C CA . GLU B 1 181 ? 19.391 -13.211 -3.342 1 98.69 181 GLU B CA 1
ATOM 3838 C C . GLU B 1 181 ? 18.312 -12.742 -4.312 1 98.69 181 GLU B C 1
ATOM 3840 O O . GLU B 1 181 ? 17.391 -12.008 -3.928 1 98.69 181 GLU B O 1
ATOM 3845 N N . MET B 1 182 ? 18.453 -13.172 -5.562 1 98.69 182 MET B N 1
ATOM 3846 C CA . MET B 1 182 ? 17.438 -12.875 -6.574 1 98.69 182 MET B CA 1
ATOM 3847 C C . MET B 1 182 ? 16.922 -14.156 -7.215 1 98.69 182 MET B C 1
ATOM 3849 O O . MET B 1 182 ? 17.641 -15.156 -7.293 1 98.69 182 MET B O 1
ATOM 3853 N N . ILE B 1 183 ? 15.695 -14.133 -7.637 1 98.88 183 ILE B N 1
ATOM 3854 C CA . ILE B 1 183 ? 15.141 -15.195 -8.469 1 98.88 183 ILE B CA 1
ATOM 3855 C C . ILE B 1 183 ? 15.625 -15.039 -9.906 1 98.88 183 ILE B C 1
ATOM 3857 O O . ILE B 1 183 ? 15.477 -13.977 -10.5 1 98.88 183 ILE B O 1
ATOM 3861 N N . VAL B 1 184 ? 16.172 -16.094 -10.43 1 98.94 184 VAL B N 1
ATOM 3862 C CA . VAL B 1 184 ? 16.703 -16.031 -11.789 1 98.94 184 VAL B CA 1
ATOM 3863 C C . VAL B 1 184 ? 15.719 -16.703 -12.75 1 98.94 184 VAL B C 1
ATOM 3865 O O . VAL B 1 184 ? 15.359 -16.141 -13.781 1 98.94 184 VAL B O 1
ATOM 3868 N N . GLN B 1 185 ? 15.32 -17.906 -12.352 1 98.94 185 GLN B N 1
ATOM 3869 C CA . GLN B 1 185 ? 14.484 -18.703 -13.234 1 98.94 185 GLN B CA 1
ATOM 3870 C C . GLN B 1 185 ? 13.562 -19.625 -12.438 1 98.94 185 GLN B C 1
ATOM 3872 O O . GLN B 1 185 ? 13.789 -19.859 -11.25 1 98.94 185 GLN B O 1
ATOM 3877 N N . VAL B 1 186 ? 12.516 -20.062 -13.086 1 98.94 186 VAL B N 1
ATOM 3878 C CA . VAL B 1 186 ? 11.672 -21.172 -12.648 1 98.94 186 VAL B CA 1
ATOM 3879 C C . VAL B 1 186 ? 11.812 -22.344 -13.625 1 98.94 186 VAL B C 1
ATOM 3881 O O . VAL B 1 186 ? 11.805 -22.141 -14.844 1 98.94 186 VAL B O 1
ATOM 3884 N N . ILE B 1 187 ? 11.953 -23.516 -13.117 1 98.94 187 ILE B N 1
ATOM 3885 C CA . ILE B 1 187 ? 12.117 -24.719 -13.93 1 98.94 187 ILE B CA 1
ATOM 3886 C C . ILE B 1 187 ? 10.945 -25.672 -13.688 1 98.94 187 ILE B C 1
ATOM 3888 O O . ILE B 1 187 ? 10.617 -25.969 -12.539 1 98.94 187 ILE B O 1
ATOM 3892 N N . ILE B 1 188 ? 10.352 -26.141 -14.742 1 98.88 188 ILE B N 1
ATOM 3893 C CA . ILE B 1 188 ? 9.234 -27.094 -14.672 1 98.88 188 ILE B CA 1
ATOM 3894 C C . ILE B 1 188 ? 9.539 -28.312 -15.531 1 98.88 188 ILE B C 1
ATOM 3896 O O . ILE B 1 188 ? 9.914 -28.188 -16.703 1 98.88 188 ILE B O 1
ATOM 3900 N N . LYS B 1 189 ? 9.391 -29.484 -15.039 1 98.75 189 LYS B N 1
ATOM 3901 C CA . LYS B 1 189 ? 9.617 -30.703 -15.805 1 98.75 189 LYS B CA 1
ATOM 3902 C C . LYS B 1 189 ? 8.578 -30.859 -16.906 1 98.75 189 LYS B C 1
ATOM 3904 O O . LYS B 1 189 ? 7.395 -30.578 -16.703 1 98.75 189 LYS B O 1
ATOM 3909 N N . ASN B 1 190 ? 8.953 -31.312 -18.016 1 98.19 190 ASN B N 1
ATOM 3910 C CA . ASN B 1 190 ? 8.125 -31.484 -19.203 1 98.19 190 ASN B CA 1
ATOM 3911 C C . ASN B 1 190 ? 6.895 -32.344 -18.922 1 98.19 190 ASN B C 1
ATOM 3913 O O . ASN B 1 190 ? 5.816 -32.062 -19.469 1 98.19 190 ASN B O 1
ATOM 3917 N N . LYS B 1 191 ? 6.965 -33.281 -18.078 1 97.44 191 LYS B N 1
ATOM 3918 C CA . LYS B 1 191 ? 5.895 -34.25 -17.812 1 97.44 19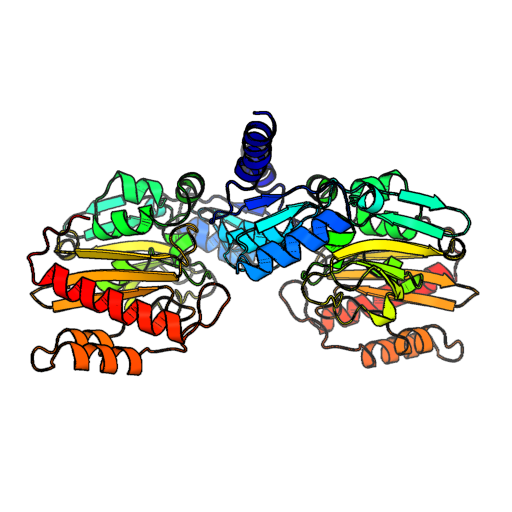1 LYS B CA 1
ATOM 3919 C C . LYS B 1 191 ? 4.648 -33.531 -17.281 1 97.44 191 LYS B C 1
ATOM 3921 O O . LYS B 1 191 ? 3.539 -34.062 -17.375 1 97.44 191 LYS B O 1
ATOM 3926 N N . PHE B 1 192 ? 4.836 -32.375 -16.719 1 98.25 192 PHE B N 1
ATOM 3927 C CA . PHE B 1 192 ? 3.717 -31.672 -16.094 1 98.25 192 PHE B CA 1
ATOM 3928 C C . PHE B 1 192 ? 3.008 -30.766 -17.094 1 98.25 192 PHE B C 1
ATOM 3930 O O . PHE B 1 192 ? 1.864 -30.375 -16.875 1 98.25 192 PHE B O 1
ATOM 3937 N N . LEU B 1 193 ? 3.6 -30.406 -18.172 1 98.19 193 LEU B N 1
ATOM 3938 C CA . LEU B 1 193 ? 3.211 -29.281 -19.016 1 98.19 193 LEU B CA 1
ATOM 3939 C C . LEU B 1 193 ? 1.877 -29.547 -19.703 1 98.19 193 LEU B C 1
ATOM 3941 O O . LEU B 1 193 ? 1.106 -28.625 -19.953 1 98.19 193 LEU B O 1
ATOM 3945 N N . ASN B 1 194 ? 1.586 -30.812 -19.984 1 96.38 194 ASN B N 1
ATOM 3946 C CA . ASN B 1 194 ? 0.39 -31.109 -20.766 1 96.38 194 ASN B CA 1
ATOM 3947 C C . ASN B 1 194 ? -0.547 -32.062 -20.016 1 96.38 194 ASN B C 1
ATOM 3949 O O . ASN B 1 194 ? -1.401 -32.688 -20.625 1 96.38 194 ASN B O 1
ATOM 3953 N N . LEU B 1 195 ? -0.36 -32.156 -18.734 1 96.81 195 LEU B N 1
ATOM 3954 C CA . LEU B 1 195 ? -1.278 -32.969 -17.938 1 96.81 195 LEU B CA 1
ATOM 3955 C C . LEU B 1 195 ? -2.668 -32.344 -17.906 1 96.81 195 LEU B C 1
ATOM 3957 O O . LEU B 1 195 ? -2.809 -31.141 -18.062 1 96.81 195 LEU B O 1
ATOM 3961 N N . PRO B 1 196 ? -3.68 -33.219 -17.781 1 96.75 196 PRO B N 1
ATOM 3962 C CA . PRO B 1 196 ? -4.996 -32.625 -17.531 1 96.75 196 PRO B CA 1
ATOM 3963 C C . PRO B 1 196 ? -4.992 -31.625 -16.375 1 96.75 196 PRO B C 1
ATOM 3965 O O . PRO B 1 196 ? -4.406 -31.906 -15.32 1 96.75 196 PRO B O 1
ATOM 3968 N N . HIS B 1 197 ? -5.555 -30.484 -16.578 1 98.06 197 HIS B N 1
ATOM 3969 C CA . HIS B 1 197 ? -5.469 -29.438 -15.57 1 98.06 197 HIS B CA 1
ATOM 3970 C C . HIS B 1 197 ? -6.754 -28.609 -15.523 1 98.06 197 HIS B C 1
ATOM 3972 O O . HIS B 1 197 ? -7.586 -28.703 -16.422 1 98.06 197 HIS B O 1
ATOM 3978 N N . LEU B 1 198 ? -6.914 -27.906 -14.391 1 96.94 198 LEU B N 1
ATOM 3979 C CA . LEU B 1 198 ? -8.039 -27 -14.172 1 96.94 198 LEU B CA 1
ATOM 3980 C C . LEU B 1 198 ? -7.586 -25.734 -13.461 1 96.94 198 LEU B C 1
ATOM 3982 O O . LEU B 1 198 ? -6.684 -25.781 -12.625 1 96.94 198 LEU B O 1
ATOM 3986 N N . HIS B 1 199 ? -8.133 -24.656 -13.852 1 97.56 199 HIS B N 1
ATOM 3987 C CA . HIS B 1 199 ? -8.07 -23.375 -13.164 1 97.56 199 HIS B CA 1
ATOM 3988 C C . HIS B 1 199 ? -9.461 -22.875 -12.812 1 97.56 199 HIS B C 1
ATOM 3990 O O . HIS B 1 199 ? -10.305 -22.688 -13.695 1 97.56 199 HIS B O 1
ATOM 3996 N N . VAL B 1 200 ? -9.734 -22.688 -11.547 1 96.75 200 VAL B N 1
ATOM 3997 C CA . VAL B 1 200 ? -11.031 -22.203 -11.086 1 96.75 200 VAL B CA 1
ATOM 3998 C C . VAL B 1 200 ? -10.844 -20.938 -10.258 1 96.75 200 VAL B C 1
ATOM 4000 O O . VAL B 1 200 ? -10.164 -20.953 -9.227 1 96.75 200 VAL B O 1
ATOM 4003 N N . LYS B 1 201 ? -11.398 -19.875 -10.711 1 94.94 201 LYS B N 1
ATOM 4004 C CA . LYS B 1 201 ? -11.297 -18.594 -10.023 1 94.94 201 LYS B CA 1
ATOM 4005 C C . LYS B 1 201 ? -12.68 -18.031 -9.703 1 94.94 201 LYS B C 1
ATOM 4007 O O . LYS B 1 201 ? -13.586 -18.078 -10.539 1 94.94 201 LYS B O 1
ATOM 4012 N N . ARG B 1 202 ? -12.812 -17.609 -8.484 1 93.94 202 ARG B N 1
ATOM 4013 C CA . ARG B 1 202 ? -14.008 -16.891 -8.055 1 93.94 202 ARG B CA 1
ATOM 4014 C C . ARG B 1 202 ? -13.648 -15.492 -7.566 1 93.94 202 ARG B C 1
ATOM 4016 O O . ARG B 1 202 ? -12.602 -15.289 -6.941 1 93.94 202 ARG B O 1
ATOM 4023 N N . THR B 1 203 ? -14.5 -14.625 -7.906 1 89.75 203 THR B N 1
ATOM 4024 C CA . THR B 1 203 ? -14.352 -13.242 -7.465 1 89.75 203 THR B CA 1
ATOM 4025 C C . THR B 1 203 ? -15.43 -12.891 -6.441 1 89.75 203 THR B C 1
ATOM 4027 O O . THR B 1 203 ? -16.328 -13.688 -6.168 1 89.75 203 THR B O 1
ATOM 4030 N N . LYS B 1 204 ? -15.266 -11.742 -5.75 1 81.94 204 LYS B N 1
ATOM 4031 C CA . LYS B 1 204 ? -16.188 -11.312 -4.699 1 81.94 204 LYS B CA 1
ATOM 4032 C C . LYS B 1 204 ? -17.625 -11.367 -5.184 1 81.94 204 LYS B C 1
ATOM 4034 O O . LYS B 1 204 ? -18.516 -11.852 -4.469 1 81.94 204 LYS B O 1
ATOM 4039 N N . ASN B 1 205 ? -17.812 -10.773 -6.402 1 75.62 205 ASN B N 1
ATOM 4040 C CA . ASN B 1 205 ? -19.141 -10.914 -6.992 1 75.62 205 ASN B CA 1
ATOM 4041 C C . ASN B 1 205 ? -19.078 -10.852 -8.516 1 75.62 205 ASN B C 1
ATOM 4043 O O . ASN B 1 205 ? -18.016 -10.688 -9.094 1 75.62 205 ASN B O 1
ATOM 4047 N N . GLU B 1 206 ? -20.188 -11.211 -9.109 1 65.56 206 GLU B N 1
ATOM 4048 C CA . GLU B 1 206 ? -20.266 -11.312 -10.562 1 65.56 206 GLU B CA 1
ATOM 4049 C C . GLU B 1 206 ? -19.922 -9.992 -11.234 1 65.56 206 GLU B C 1
ATOM 4051 O O . GLU B 1 206 ? -19.484 -9.961 -12.383 1 65.56 206 GLU B O 1
ATOM 4056 N N . LYS B 1 207 ? -20.031 -8.945 -10.461 1 62.31 207 LYS B N 1
ATOM 4057 C CA . LYS B 1 207 ? -19.891 -7.613 -11.047 1 62.31 207 LYS B CA 1
ATOM 4058 C C . LYS B 1 207 ? -18.5 -7.055 -10.812 1 62.31 207 LYS B C 1
ATOM 4060 O O . LYS B 1 207 ? -18.016 -6.234 -11.594 1 62.31 207 LYS B O 1
ATOM 4065 N N . ILE B 1 208 ? -17.969 -7.625 -9.773 1 61.91 208 ILE B N 1
ATOM 4066 C CA . ILE B 1 208 ? -16.703 -7.051 -9.336 1 61.91 208 ILE B CA 1
ATOM 4067 C C . ILE B 1 208 ? -15.57 -8.062 -9.555 1 61.91 208 ILE B C 1
ATOM 4069 O O . ILE B 1 208 ? -15.602 -9.156 -8.992 1 61.91 208 ILE B O 1
ATOM 4073 N N . ASP B 1 209 ? -14.625 -7.621 -10.336 1 74.88 209 ASP B N 1
ATOM 4074 C CA . ASP B 1 209 ? -13.484 -8.492 -10.625 1 74.88 209 ASP B CA 1
ATOM 4075 C C . ASP B 1 209 ? -12.414 -8.375 -9.539 1 74.88 209 ASP B C 1
ATOM 4077 O O . ASP B 1 209 ? -11.281 -7.984 -9.828 1 74.88 209 ASP B O 1
ATOM 4081 N N . TYR B 1 210 ? -12.859 -8.617 -8.273 1 81.81 210 TYR B N 1
ATOM 4082 C CA . TYR B 1 210 ? -11.938 -8.695 -7.148 1 81.81 210 TYR B CA 1
ATOM 4083 C C . TYR B 1 210 ? -11.742 -10.148 -6.707 1 81.81 210 TYR B C 1
ATOM 4085 O O . TYR B 1 210 ? -12.719 -10.852 -6.441 1 81.81 210 TYR B O 1
ATOM 4093 N N . PRO B 1 211 ? -10.508 -10.523 -6.652 1 88.69 211 PRO B N 1
ATOM 4094 C CA . PRO B 1 211 ? -10.281 -11.945 -6.375 1 88.69 211 PRO B CA 1
ATOM 4095 C C . PRO B 1 211 ? -10.789 -12.367 -5.004 1 88.69 211 PRO B C 1
ATOM 4097 O O . PRO B 1 211 ? -10.703 -11.602 -4.043 1 88.69 211 PRO B O 1
ATOM 4100 N N . LEU B 1 212 ? -11.406 -13.547 -4.945 1 93.38 212 LEU B N 1
ATOM 4101 C CA . LEU B 1 212 ? -11.789 -14.188 -3.691 1 93.38 212 LEU B CA 1
ATOM 4102 C C . LEU B 1 212 ? -10.969 -15.445 -3.453 1 93.38 212 LEU B C 1
ATOM 4104 O O . LEU B 1 212 ? -10.078 -15.461 -2.6 1 93.38 212 LEU B O 1
ATOM 4108 N N . ILE B 1 213 ? -11.219 -16.469 -4.305 1 96.62 213 ILE B N 1
ATOM 4109 C CA . ILE B 1 213 ? -10.469 -17.719 -4.207 1 96.62 213 ILE B CA 1
ATOM 4110 C C . ILE B 1 213 ? -10.07 -18.203 -5.602 1 96.62 213 ILE B C 1
ATOM 4112 O O . ILE B 1 213 ? -10.867 -18.125 -6.539 1 96.62 213 ILE B O 1
ATOM 4116 N N . THR B 1 214 ? -8.859 -18.609 -5.738 1 97.44 214 THR B N 1
ATOM 4117 C CA . THR B 1 214 ? -8.383 -19.266 -6.953 1 97.44 214 THR B CA 1
ATOM 4118 C C . THR B 1 214 ? -7.82 -20.656 -6.645 1 97.44 214 THR B C 1
ATOM 4120 O O . THR B 1 214 ? -7.102 -20.828 -5.656 1 97.44 214 THR B O 1
ATOM 4123 N N . ILE B 1 215 ? -8.211 -21.609 -7.477 1 98.44 215 ILE B N 1
ATOM 4124 C CA . ILE B 1 215 ? -7.695 -22.969 -7.379 1 98.44 215 ILE B CA 1
ATOM 4125 C C . ILE B 1 215 ? -7.004 -23.344 -8.688 1 98.44 215 ILE B C 1
ATOM 4127 O O . ILE B 1 215 ? -7.523 -23.078 -9.773 1 98.44 215 ILE B O 1
ATOM 4131 N N . ALA B 1 216 ? -5.812 -23.844 -8.625 1 98.62 216 ALA B N 1
ATOM 4132 C CA . ALA B 1 216 ? -5.176 -24.562 -9.719 1 98.62 216 ALA B CA 1
ATOM 4133 C C . ALA B 1 216 ? -5.023 -26.047 -9.375 1 98.62 216 ALA B C 1
ATOM 4135 O O . ALA B 1 216 ? -4.66 -26.406 -8.25 1 98.62 216 ALA B O 1
ATOM 4136 N N . ALA B 1 217 ? -5.332 -26.906 -10.305 1 98.56 217 ALA B N 1
ATOM 4137 C CA . ALA B 1 217 ? -5.234 -28.344 -10.086 1 98.56 217 ALA B CA 1
ATOM 4138 C C . ALA B 1 217 ? -4.73 -29.062 -11.336 1 98.56 217 ALA B C 1
ATOM 4140 O O . ALA B 1 217 ? -4.965 -28.609 -12.453 1 98.56 217 ALA B O 1
ATOM 4141 N N . LEU B 1 218 ? -3.967 -30.062 -11.141 1 97.12 218 LEU B N 1
ATOM 4142 C CA . LEU B 1 218 ? -3.562 -30.922 -12.25 1 97.12 218 LEU B CA 1
ATOM 4143 C C . LEU B 1 218 ? -3.645 -32.406 -11.852 1 97.12 218 LEU B C 1
ATOM 4145 O O . LEU B 1 218 ? -3.533 -32.719 -10.664 1 97.12 218 LEU B O 1
ATOM 4149 N N . LYS B 1 219 ? -3.938 -33.25 -12.805 1 96.94 219 LYS B N 1
ATOM 4150 C CA . LYS B 1 219 ? -4.004 -34.688 -12.586 1 96.94 219 LYS B CA 1
ATOM 4151 C C . LYS B 1 219 ? -2.711 -35.375 -13.016 1 96.94 219 LYS B C 1
ATOM 4153 O O . LYS B 1 219 ? -2.396 -35.406 -14.211 1 96.94 219 LYS B O 1
ATOM 4158 N N . ASN B 1 220 ? -1.949 -35.812 -12.047 1 95.19 220 ASN B N 1
ATOM 4159 C CA . ASN B 1 220 ? -0.676 -36.5 -12.242 1 95.19 220 ASN B CA 1
ATOM 4160 C C . ASN B 1 220 ? -0.77 -37.969 -11.859 1 95.19 220 ASN B C 1
ATOM 4162 O O . ASN B 1 220 ? -0.775 -38.312 -10.672 1 95.19 220 ASN B O 1
ATOM 4166 N N . ASN B 1 221 ? -0.74 -38.875 -12.883 1 91.88 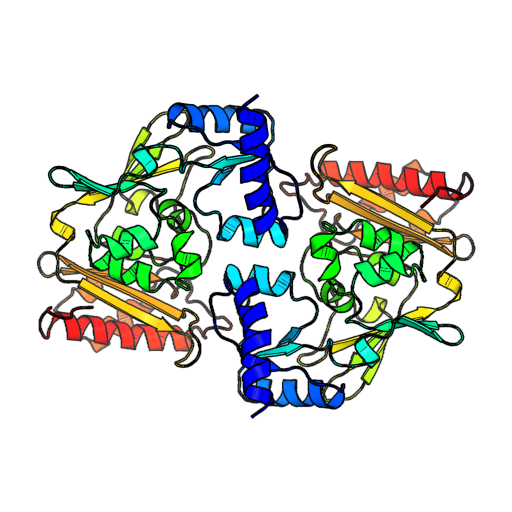221 ASN B N 1
ATOM 4167 C CA . ASN B 1 221 ? -0.851 -40.312 -12.656 1 91.88 221 ASN B CA 1
ATOM 4168 C C . ASN B 1 221 ? -2.035 -40.656 -11.758 1 91.88 221 ASN B C 1
ATOM 4170 O O . ASN B 1 221 ? -1.877 -41.344 -10.742 1 91.88 221 ASN B O 1
ATOM 4174 N N . ASN B 1 222 ? -3.197 -40.125 -12.023 1 90.25 222 ASN B N 1
ATOM 4175 C CA . ASN B 1 222 ? -4.488 -40.375 -11.391 1 90.25 222 ASN B CA 1
ATOM 4176 C C . ASN B 1 222 ? -4.559 -39.719 -10.008 1 90.25 222 ASN B C 1
ATOM 4178 O O . ASN B 1 222 ? -5.441 -40.062 -9.211 1 90.25 222 ASN B O 1
ATOM 4182 N N . ARG B 1 223 ? -3.639 -38.938 -9.695 1 96.06 223 ARG B N 1
ATOM 4183 C CA . ARG B 1 223 ? -3.672 -38.125 -8.477 1 96.06 223 ARG B CA 1
ATOM 4184 C C . ARG B 1 223 ? -3.855 -36.656 -8.789 1 96.06 223 ARG B C 1
ATOM 4186 O O . ARG B 1 223 ? -3.246 -36.125 -9.727 1 96.06 223 ARG B O 1
ATOM 4193 N N . ILE B 1 224 ? -4.621 -36.062 -7.977 1 97.44 224 ILE B N 1
ATOM 4194 C CA . ILE B 1 224 ? -4.871 -34.656 -8.172 1 97.44 224 ILE B CA 1
ATOM 4195 C C . ILE B 1 224 ? -3.916 -33.844 -7.297 1 97.44 224 ILE B C 1
ATOM 4197 O O . ILE B 1 224 ? -3.9 -34 -6.07 1 97.44 224 ILE B O 1
ATOM 4201 N N . ASN B 1 225 ? -3.01 -33.031 -7.895 1 98.5 225 ASN B N 1
ATOM 4202 C CA . ASN B 1 225 ? -2.305 -31.938 -7.23 1 98.5 225 ASN B CA 1
ATOM 4203 C C . ASN B 1 225 ? -3.141 -30.672 -7.207 1 98.5 225 ASN B C 1
ATOM 4205 O O . ASN B 1 225 ? -3.781 -30.328 -8.203 1 98.5 225 ASN B O 1
ATOM 4209 N N . ILE B 1 226 ? -3.115 -29.969 -6.07 1 98.69 226 ILE B N 1
ATOM 4210 C CA . ILE B 1 226 ? -4.02 -28.828 -5.98 1 98.69 226 ILE B CA 1
ATOM 4211 C C . ILE B 1 226 ? -3.393 -27.734 -5.113 1 98.69 226 ILE B C 1
ATOM 4213 O O . ILE B 1 226 ? -2.688 -28.031 -4.145 1 98.69 226 ILE B O 1
ATOM 4217 N N . ALA B 1 227 ? -3.555 -26.484 -5.449 1 98.81 227 ALA B N 1
ATOM 4218 C CA . ALA B 1 227 ? -3.072 -25.328 -4.699 1 98.81 227 ALA B CA 1
ATOM 4219 C C . ALA B 1 227 ? -4.125 -24.219 -4.652 1 98.81 227 ALA B C 1
ATOM 4221 O O . ALA B 1 227 ? -5.035 -24.188 -5.488 1 98.81 227 ALA B O 1
ATOM 4222 N N . PHE B 1 228 ? -4 -23.375 -3.656 1 98.75 228 PHE B N 1
ATOM 4223 C CA . PHE B 1 228 ? -5.059 -22.406 -3.344 1 98.75 228 PHE B CA 1
ATOM 4224 C C . PHE B 1 228 ? -4.48 -21.016 -3.129 1 98.75 228 PHE B C 1
ATOM 4226 O O . PHE B 1 228 ? -3.422 -20.859 -2.514 1 98.75 228 PHE B O 1
ATOM 4233 N N . SER B 1 229 ? -5.172 -20 -3.586 1 97.88 229 SER B N 1
ATOM 4234 C CA . SER B 1 229 ? -4.961 -18.594 -3.248 1 97.88 229 SER B CA 1
ATOM 4235 C C . SER B 1 229 ? -6.254 -17.938 -2.766 1 97.88 229 SER B C 1
ATOM 4237 O O . SER B 1 229 ? -7.336 -18.234 -3.283 1 97.88 229 SER B O 1
ATOM 4239 N N . GLY B 1 230 ? -6.152 -17.109 -1.757 1 96.31 230 GLY B N 1
ATOM 4240 C CA . GLY B 1 230 ? -7.301 -16.344 -1.315 1 96.31 230 GLY B CA 1
ATOM 4241 C C . GLY B 1 230 ? -8.055 -17 -0.176 1 96.31 230 GLY B C 1
ATOM 4242 O O . GLY B 1 230 ? -8.969 -16.391 0.395 1 96.31 230 GLY B O 1
ATOM 4243 N N . VAL B 1 231 ? -7.652 -18.266 0.169 1 98 231 VAL B N 1
ATOM 4244 C CA . VAL B 1 231 ? -8.266 -18.922 1.317 1 98 231 VAL B CA 1
ATOM 4245 C C . VAL B 1 231 ? -7.629 -18.406 2.607 1 98 231 VAL B C 1
ATOM 4247 O O . VAL B 1 231 ? -8.328 -17.953 3.512 1 98 231 VAL B O 1
ATOM 4250 N N . CYS B 1 232 ? -6.379 -18.484 2.73 1 97.62 232 CYS B N 1
ATOM 4251 C CA . CYS B 1 232 ? -5.566 -17.844 3.754 1 97.62 232 CYS B CA 1
ATOM 4252 C C . CYS B 1 232 ? -4.93 -16.562 3.219 1 97.62 232 CYS B C 1
ATOM 4254 O O . CYS B 1 232 ? -5.125 -16.219 2.055 1 97.62 232 CYS B O 1
ATOM 4256 N N . ASP B 1 233 ? -4.191 -15.875 4.094 1 95.5 233 ASP B N 1
ATOM 4257 C CA . ASP B 1 233 ? -3.545 -14.641 3.654 1 95.5 233 ASP B CA 1
ATOM 4258 C C . ASP B 1 233 ? -2.277 -14.938 2.857 1 95.5 233 ASP B C 1
ATOM 4260 O O . ASP B 1 233 ? -1.429 -14.062 2.678 1 95.5 233 ASP B O 1
ATOM 4264 N N . TYR B 1 234 ? -2.109 -16.188 2.381 1 96.94 234 TYR B N 1
ATOM 4265 C CA . TYR B 1 234 ? -1.022 -16.641 1.524 1 96.94 234 TYR B CA 1
ATOM 4266 C C . TYR B 1 234 ? -1.471 -17.812 0.647 1 96.94 234 TYR B C 1
ATOM 4268 O O . TYR B 1 234 ? -2.35 -18.578 1.034 1 96.94 234 TYR B O 1
ATOM 4276 N N . PRO B 1 235 ? -0.867 -17.953 -0.543 1 98.06 235 PRO B N 1
ATOM 4277 C CA . PRO B 1 235 ? -1.12 -19.156 -1.327 1 98.06 235 PRO B CA 1
ATOM 4278 C C . PRO B 1 235 ? -0.497 -20.406 -0.704 1 98.06 235 PRO B C 1
ATOM 4280 O O . PRO B 1 235 ? 0.521 -20.312 -0.013 1 98.06 235 PRO B O 1
ATOM 4283 N N . PHE B 1 236 ? -1.146 -21.578 -0.976 1 98.44 236 PHE B N 1
ATOM 4284 C CA . PHE B 1 236 ? -0.562 -22.766 -0.374 1 98.44 236 PHE B CA 1
ATOM 4285 C C . PHE B 1 236 ? -0.945 -24.016 -1.16 1 98.44 236 PHE B C 1
ATOM 4287 O O . PHE B 1 236 ? -1.935 -24.016 -1.896 1 98.44 236 PHE B O 1
ATOM 4294 N N . ARG B 1 237 ? -0.132 -24.938 -1.101 1 98.56 237 ARG B N 1
ATOM 4295 C CA . ARG B 1 237 ? -0.35 -26.359 -1.386 1 98.56 237 ARG B CA 1
ATOM 4296 C C . ARG B 1 237 ? -0.215 -27.188 -0.121 1 98.56 237 ARG B C 1
ATOM 4298 O O . ARG B 1 237 ? 0.674 -26.953 0.699 1 98.56 237 ARG B O 1
ATOM 4305 N N . SER B 1 238 ? -1.159 -28.125 0.076 1 97.94 238 SER B N 1
ATOM 4306 C CA . SER B 1 238 ? -1.145 -28.922 1.294 1 97.94 238 SER B CA 1
ATOM 4307 C C . SER B 1 238 ? -1.169 -30.422 0.973 1 97.94 238 SER B C 1
ATOM 4309 O O . SER B 1 238 ? -2.1 -30.906 0.327 1 97.94 238 SER B O 1
ATOM 4311 N N . ALA B 1 239 ? -0.131 -31.031 1.514 1 97.38 239 ALA B N 1
ATOM 4312 C CA . ALA B 1 239 ? -0.065 -32.469 1.342 1 97.38 239 ALA B CA 1
ATOM 4313 C C . ALA B 1 239 ? -1.253 -33.156 2.01 1 97.38 239 ALA B C 1
ATOM 4315 O O . ALA B 1 239 ? -1.785 -34.156 1.488 1 97.38 239 ALA B O 1
ATOM 4316 N N . VAL B 1 240 ? -1.696 -32.656 3.123 1 98.06 240 VAL B N 1
ATOM 4317 C CA . VAL B 1 240 ? -2.816 -33.219 3.867 1 98.06 240 VAL B CA 1
ATOM 4318 C C . VAL B 1 240 ? -4.098 -33.094 3.047 1 98.06 240 VAL B C 1
ATOM 4320 O O . VAL B 1 240 ? -4.859 -34.062 2.924 1 98.06 240 VAL B O 1
ATOM 4323 N N . ILE B 1 241 ? -4.289 -32 2.436 1 98.25 241 ILE B N 1
ATOM 4324 C CA . ILE B 1 241 ? -5.488 -31.766 1.633 1 98.25 241 ILE B CA 1
ATOM 4325 C C . ILE B 1 241 ? -5.473 -32.688 0.41 1 98.25 241 ILE B C 1
ATOM 4327 O O . ILE B 1 241 ? -6.496 -33.281 0.061 1 98.25 241 ILE B O 1
ATOM 4331 N N . GLU B 1 242 ? -4.32 -32.812 -0.182 1 98.19 242 GLU B N 1
ATOM 4332 C CA . GLU B 1 242 ? -4.219 -33.688 -1.347 1 98.19 242 GLU B CA 1
ATOM 4333 C C . GLU B 1 242 ? -4.488 -35.125 -0.968 1 98.19 242 GLU B C 1
ATOM 4335 O O . GLU B 1 242 ? -5.117 -35.875 -1.729 1 98.19 242 GLU B O 1
ATOM 4340 N N . GLN B 1 243 ? -3.984 -35.5 0.2 1 97.94 243 GLN B N 1
ATOM 4341 C CA . GLN B 1 243 ? -4.246 -36.875 0.665 1 97.94 243 GLN B CA 1
ATOM 4342 C C . GLN B 1 243 ? -5.742 -37.125 0.829 1 97.94 243 GLN B C 1
ATOM 4344 O O . GLN B 1 243 ? -6.254 -38.156 0.397 1 97.94 243 GLN B O 1
ATOM 4349 N N . ILE B 1 244 ? -6.395 -36.188 1.407 1 97.94 244 ILE B N 1
ATOM 4350 C CA . ILE B 1 244 ? -7.836 -36.312 1.613 1 97.94 244 ILE B CA 1
ATOM 4351 C C . ILE B 1 244 ? -8.547 -36.312 0.264 1 97.94 244 ILE B C 1
ATOM 4353 O O . ILE B 1 244 ? -9.398 -37.188 0.019 1 97.94 244 ILE B O 1
ATOM 4357 N N . LEU B 1 245 ? -8.18 -35.438 -0.599 1 96.94 245 LEU B N 1
ATOM 4358 C CA . LEU B 1 245 ? -8.805 -35.281 -1.905 1 96.94 245 LEU B CA 1
ATOM 4359 C C . LEU B 1 245 ? -8.688 -36.531 -2.738 1 96.94 245 LEU B C 1
ATOM 4361 O O . LEU B 1 245 ? -9.617 -36.906 -3.467 1 96.94 245 LEU B O 1
ATOM 4365 N N . ASN B 1 246 ? -7.562 -37.219 -2.566 1 96.81 246 ASN B N 1
ATOM 4366 C CA . ASN B 1 246 ? -7.27 -38.375 -3.412 1 96.81 246 ASN B CA 1
ATOM 4367 C C . ASN B 1 246 ? -7.656 -39.688 -2.729 1 96.81 246 ASN B C 1
ATOM 4369 O O . ASN B 1 246 ? -7.398 -40.75 -3.26 1 96.81 246 ASN B O 1
ATOM 4373 N N . ASP B 1 247 ? -8.227 -39.594 -1.569 1 96.56 247 ASP B N 1
ATOM 4374 C CA . ASP B 1 247 ? -8.68 -40.812 -0.874 1 96.56 247 ASP B CA 1
ATOM 4375 C C . ASP B 1 247 ? -10 -41.312 -1.453 1 96.56 247 ASP B C 1
ATOM 4377 O O . ASP B 1 247 ? -11.07 -40.812 -1.097 1 96.56 247 ASP B O 1
ATOM 4381 N N . ASN B 1 248 ? -9.977 -42.344 -2.178 1 90.94 248 ASN B N 1
ATOM 4382 C CA . ASN B 1 248 ? -11.156 -42.875 -2.863 1 90.94 248 ASN B CA 1
ATOM 4383 C C . ASN B 1 248 ? -12.102 -43.594 -1.893 1 90.94 248 ASN B C 1
ATOM 4385 O O . ASN B 1 248 ? -13.25 -43.844 -2.232 1 90.94 248 ASN B O 1
ATOM 438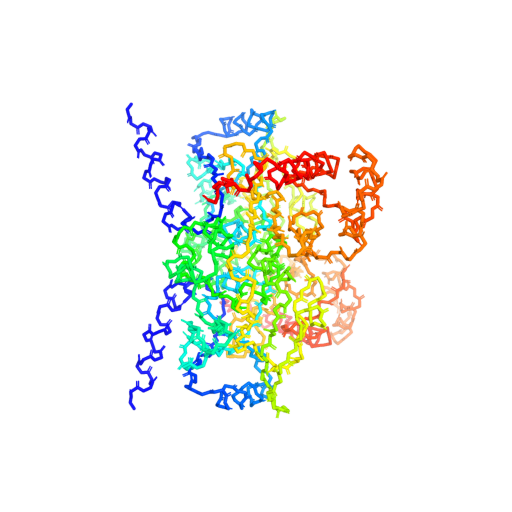9 N N . ALA B 1 249 ? -11.633 -43.812 -0.757 1 93.62 249 ALA B N 1
ATOM 4390 C CA . ALA B 1 249 ? -12.461 -44.469 0.24 1 93.62 249 ALA B CA 1
ATOM 4391 C C . ALA B 1 249 ? -13.414 -43.5 0.916 1 93.62 249 ALA B C 1
ATOM 4393 O O . ALA B 1 249 ? -14.414 -43.875 1.514 1 93.62 249 ALA B O 1
ATOM 4394 N N . LEU B 1 250 ? -13.117 -42.25 0.798 1 93.88 250 LEU B N 1
ATOM 4395 C CA . LEU B 1 250 ? -13.938 -41.219 1.437 1 93.88 250 LEU B CA 1
ATOM 4396 C C . LEU B 1 250 ? -15 -40.688 0.476 1 93.88 250 LEU B C 1
ATOM 4398 O O . LEU B 1 250 ? -14.688 -40.344 -0.667 1 93.88 250 LEU B O 1
ATOM 4402 N N . PRO B 1 251 ? -16.25 -40.719 0.997 1 93.62 251 PRO B N 1
ATOM 4403 C CA . PRO B 1 251 ? -17.25 -40.062 0.165 1 93.62 251 PRO B CA 1
ATOM 4404 C C . PRO B 1 251 ? -16.984 -38.562 -0.005 1 93.62 251 PRO B C 1
ATOM 4406 O O . PRO B 1 251 ? -16.359 -37.938 0.854 1 93.62 251 PRO B O 1
ATOM 4409 N N . GLU B 1 252 ? -17.5 -38 -1.044 1 91 252 GLU B N 1
ATOM 4410 C CA . GLU B 1 252 ? -17.188 -36.656 -1.433 1 91 252 GLU B CA 1
ATOM 4411 C C . GLU B 1 252 ? -17.562 -35.656 -0.327 1 91 252 GLU B C 1
ATOM 4413 O O . GLU B 1 252 ? -16.797 -34.719 -0.034 1 91 252 GLU B O 1
ATOM 4418 N N . TYR B 1 253 ? -18.734 -35.812 0.255 1 89.75 253 TYR B N 1
ATOM 4419 C CA . TYR B 1 253 ? -19.172 -34.875 1.284 1 89.75 253 TYR B CA 1
ATOM 4420 C C . TYR B 1 253 ? -18.234 -34.906 2.486 1 89.75 253 TYR B C 1
ATOM 4422 O O . TYR B 1 253 ? -17.984 -33.875 3.117 1 89.75 253 TYR B O 1
ATOM 4430 N N . LYS B 1 254 ? -17.719 -36.062 2.838 1 94.38 254 LYS B N 1
ATOM 4431 C CA . LYS B 1 254 ? -16.75 -36.156 3.934 1 94.38 254 LYS B CA 1
ATOM 4432 C C . LYS B 1 254 ? -15.414 -35.562 3.559 1 94.38 254 LYS B C 1
ATOM 4434 O O . LYS B 1 254 ? -14.742 -34.938 4.398 1 94.38 254 LYS B O 1
ATOM 4439 N N . LYS B 1 255 ? -15.047 -35.688 2.277 1 95.75 255 LYS B N 1
ATOM 4440 C CA . LYS B 1 255 ? -13.812 -35.094 1.794 1 95.75 255 LYS B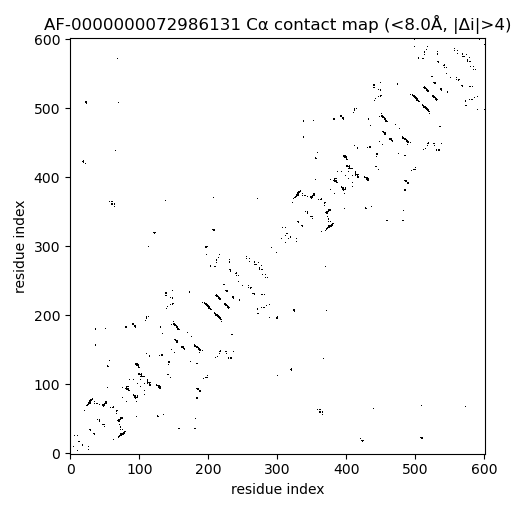 CA 1
ATOM 4441 C C . LYS B 1 255 ? -13.82 -33.594 2.018 1 95.75 255 LYS B C 1
ATOM 4443 O O . LYS B 1 255 ? -12.852 -33.031 2.533 1 95.75 255 LYS B O 1
ATOM 4448 N N . MET B 1 256 ? -14.938 -33 1.686 1 95.44 256 MET B N 1
ATOM 4449 C CA . MET B 1 256 ? -15.031 -31.547 1.758 1 95.44 256 MET B CA 1
ATOM 4450 C C . MET B 1 256 ? -14.914 -31.062 3.199 1 95.44 256 MET B C 1
ATOM 4452 O O . MET B 1 256 ? -14.172 -30.125 3.484 1 95.44 256 MET B O 1
ATOM 4456 N N . ASN B 1 257 ? -15.602 -31.719 4.078 1 95.19 257 ASN B N 1
ATOM 4457 C CA . ASN B 1 257 ? -15.539 -31.344 5.488 1 95.19 257 ASN B CA 1
ATOM 4458 C C . ASN B 1 257 ? -14.133 -31.516 6.051 1 95.19 257 ASN B C 1
ATOM 4460 O O . ASN B 1 257 ? -13.648 -30.641 6.785 1 95.19 257 ASN B O 1
ATOM 4464 N N . GLU B 1 258 ? -13.539 -32.594 5.703 1 97.31 258 GLU B N 1
ATOM 4465 C CA . GLU B 1 258 ? -12.188 -32.844 6.199 1 97.31 258 GLU B CA 1
ATOM 4466 C C . GLU B 1 258 ? -11.188 -31.844 5.648 1 97.31 258 GLU B C 1
ATOM 4468 O O . GLU B 1 258 ? -10.289 -31.391 6.359 1 97.31 258 GLU B O 1
ATOM 4473 N N . ILE B 1 259 ? -11.32 -31.484 4.414 1 97.81 259 ILE B N 1
ATOM 4474 C CA . ILE B 1 259 ? -10.43 -30.5 3.793 1 97.81 259 ILE B CA 1
ATOM 4475 C C . ILE B 1 259 ? -10.562 -29.156 4.508 1 97.81 259 ILE B C 1
ATOM 4477 O O . ILE B 1 259 ? -9.555 -28.531 4.855 1 97.81 259 ILE B O 1
ATOM 4481 N N . ILE B 1 260 ? -11.773 -28.734 4.762 1 96.88 260 ILE B N 1
ATOM 4482 C CA . ILE B 1 260 ? -12.031 -27.438 5.406 1 96.88 260 ILE B CA 1
ATOM 4483 C C . ILE B 1 260 ? -11.406 -27.438 6.801 1 96.88 260 ILE B C 1
ATOM 4485 O O . ILE B 1 260 ? -10.852 -26.422 7.234 1 96.88 260 ILE B O 1
ATOM 4489 N N . LYS B 1 261 ? -11.422 -28.531 7.449 1 96.62 261 LYS B N 1
ATOM 4490 C CA . LYS B 1 261 ? -10.875 -28.656 8.797 1 96.62 261 LYS B CA 1
ATOM 4491 C C . LYS B 1 261 ? -9.352 -28.656 8.773 1 96.62 261 LYS B C 1
ATOM 4493 O O . LYS B 1 261 ? -8.703 -28.453 9.805 1 96.62 261 LYS B O 1
ATOM 4498 N N . ASN B 1 262 ? -8.773 -28.906 7.613 1 98.12 262 ASN B N 1
ATOM 4499 C CA . ASN B 1 262 ? -7.328 -29.078 7.551 1 98.12 262 ASN B CA 1
ATOM 4500 C C . ASN B 1 262 ? -6.66 -27.938 6.77 1 98.12 262 ASN B C 1
ATOM 4502 O O . ASN B 1 262 ? -5.539 -28.094 6.281 1 98.12 262 ASN B O 1
ATOM 4506 N N . ILE B 1 263 ? -7.387 -26.859 6.613 1 98.06 263 ILE B N 1
ATOM 4507 C CA . ILE B 1 263 ? -6.77 -25.672 6.039 1 98.06 263 ILE B CA 1
ATOM 4508 C C . ILE B 1 263 ? -5.594 -25.219 6.91 1 98.06 263 ILE B C 1
ATOM 4510 O O . ILE B 1 263 ? -5.727 -25.109 8.133 1 98.06 263 ILE B O 1
ATOM 4514 N N . PRO B 1 264 ? -4.441 -24.969 6.324 1 97.44 264 PRO B N 1
ATOM 4515 C CA . PRO B 1 264 ? -3.217 -24.828 7.113 1 97.44 264 PRO B CA 1
ATOM 4516 C C . PRO B 1 264 ? -3.141 -23.5 7.855 1 97.44 264 PRO B C 1
ATOM 4518 O O . PRO B 1 264 ? -2.32 -23.328 8.766 1 97.44 264 PRO B O 1
ATOM 4521 N N . GLY B 1 265 ? -3.914 -22.547 7.547 1 96.69 265 GLY B N 1
ATOM 4522 C CA . GLY B 1 265 ? -3.902 -21.25 8.18 1 96.69 265 GLY B CA 1
ATOM 4523 C C . GLY B 1 265 ? -5.293 -20.719 8.484 1 96.69 265 GLY B C 1
ATOM 4524 O O . GLY B 1 265 ? -6.289 -21.391 8.227 1 96.69 265 GLY B O 1
ATOM 4525 N N . LYS B 1 266 ? -5.324 -19.547 9.062 1 96.75 266 LYS B N 1
ATOM 4526 C CA . LYS B 1 266 ? -6.605 -18.891 9.305 1 96.75 266 LYS B CA 1
ATOM 4527 C C . LYS B 1 266 ? -7.277 -18.484 7.996 1 96.75 266 LYS B C 1
ATOM 4529 O O . LYS B 1 266 ? -6.645 -17.891 7.125 1 96.75 266 LYS B O 1
ATOM 4534 N N . VAL B 1 267 ? -8.523 -18.875 7.902 1 97.94 267 VAL B N 1
ATOM 4535 C CA . VAL B 1 267 ? -9.289 -18.469 6.727 1 97.94 267 VAL B CA 1
ATOM 4536 C C . VAL B 1 267 ? -9.547 -16.969 6.777 1 97.94 267 VAL B C 1
ATOM 4538 O O . VAL B 1 267 ? -9.953 -16.438 7.816 1 97.94 267 VAL B O 1
ATOM 4541 N N . LEU B 1 268 ? -9.328 -16.297 5.695 1 94.75 268 LEU B N 1
ATOM 4542 C CA . LEU B 1 268 ? -9.453 -14.852 5.609 1 94.75 268 LEU B CA 1
ATOM 4543 C C . LEU B 1 268 ? -10.883 -14.414 5.914 1 94.75 268 LEU B C 1
ATOM 4545 O O . LEU B 1 268 ? -11.844 -15.109 5.562 1 94.75 268 LEU B O 1
ATOM 4549 N N . ASN B 1 269 ? -10.977 -13.312 6.582 1 92.56 269 ASN B N 1
ATOM 4550 C CA . ASN B 1 269 ? -12.211 -12.602 6.883 1 92.56 269 ASN B CA 1
ATOM 4551 C C . ASN B 1 269 ? -12.062 -11.102 6.645 1 92.56 269 ASN B C 1
ATOM 4553 O O . ASN B 1 269 ? -11.562 -10.375 7.508 1 92.56 269 ASN B O 1
ATOM 4557 N N . ASP B 1 270 ? -12.492 -10.703 5.496 1 82.94 270 ASP B N 1
ATOM 4558 C CA . ASP B 1 270 ? -12.258 -9.312 5.129 1 82.94 270 ASP B CA 1
ATOM 4559 C C . ASP B 1 270 ? -13.383 -8.773 4.254 1 82.94 270 ASP B C 1
ATOM 4561 O O . ASP B 1 270 ? -14.469 -9.352 4.199 1 82.94 270 ASP B O 1
ATOM 4565 N N . ILE B 1 271 ? -13.195 -7.68 3.688 1 73.44 271 ILE B N 1
ATOM 4566 C CA . ILE B 1 271 ? -14.219 -6.949 2.951 1 73.44 271 ILE B CA 1
ATOM 4567 C C . ILE B 1 271 ? -14.609 -7.734 1.698 1 73.44 271 ILE B C 1
ATOM 4569 O O . ILE B 1 271 ? -15.727 -7.598 1.195 1 73.44 271 ILE B O 1
ATOM 4573 N N . SER B 1 272 ? -13.688 -8.555 1.238 1 78.62 272 SER B N 1
ATOM 4574 C CA . SER B 1 272 ? -13.977 -9.344 0.044 1 78.62 272 SER B CA 1
ATOM 4575 C C . SER B 1 272 ? -14.891 -10.523 0.367 1 78.62 272 SER B C 1
ATOM 4577 O O . SER B 1 272 ? -15.648 -10.984 -0.491 1 78.62 272 SER B O 1
ATOM 4579 N N . GLY B 1 273 ? -14.742 -11.008 1.539 1 86.12 273 GLY B N 1
ATOM 4580 C CA . GLY B 1 273 ? -15.547 -12.141 1.96 1 86.12 273 GLY B CA 1
ATOM 4581 C C . GLY B 1 273 ? -15.281 -12.562 3.393 1 86.12 273 GLY B C 1
ATOM 4582 O O . GLY B 1 273 ? -14.141 -12.5 3.861 1 86.12 273 GLY B O 1
ATOM 4583 N N . SER B 1 274 ? -16.391 -13.023 4.012 1 91.62 274 SER B N 1
ATOM 4584 C CA . SER B 1 274 ? -16.25 -13.57 5.359 1 91.62 274 SER B CA 1
ATOM 4585 C C . SER B 1 274 ? -15.586 -14.945 5.332 1 91.62 274 SER B C 1
ATOM 4587 O O . SER B 1 274 ? -15.547 -15.602 4.289 1 91.62 274 SER B O 1
ATOM 4589 N N . SER B 1 275 ? -15.094 -15.344 6.457 1 96.38 275 SER B N 1
ATOM 4590 C CA . SER B 1 275 ? -14.516 -16.672 6.586 1 96.38 275 SER B CA 1
ATOM 4591 C C . SER B 1 275 ? -15.539 -17.75 6.25 1 96.38 275 SER B C 1
ATOM 4593 O O . SER B 1 275 ? -15.219 -18.734 5.574 1 96.38 275 SER B O 1
ATOM 4595 N N . ALA B 1 276 ? -16.781 -17.562 6.668 1 96 276 ALA B N 1
ATOM 4596 C CA . ALA B 1 276 ? -17.844 -18.531 6.391 1 96 276 ALA B CA 1
ATOM 4597 C C . ALA B 1 276 ? -18.125 -18.609 4.891 1 96 276 ALA B C 1
ATOM 4599 O O . ALA B 1 276 ? -18.297 -19.703 4.344 1 96 276 ALA B O 1
ATOM 4600 N N . TYR B 1 277 ? -18.156 -17.516 4.297 1 95 277 TYR B N 1
ATOM 4601 C CA . TYR B 1 277 ? -18.406 -17.469 2.863 1 95 277 TYR B CA 1
ATOM 4602 C C . TYR B 1 277 ? -17.266 -18.125 2.086 1 95 277 TYR B C 1
ATOM 4604 O O . TYR B 1 277 ? -17.516 -18.859 1.124 1 95 277 TYR B O 1
ATOM 4612 N N . ARG B 1 278 ? -16.062 -17.906 2.467 1 96.62 278 ARG B N 1
ATOM 4613 C CA . ARG B 1 278 ? -14.891 -18.484 1.813 1 96.62 278 ARG B CA 1
ATOM 4614 C C . ARG B 1 278 ? -14.898 -20 1.94 1 96.62 278 ARG B C 1
ATOM 4616 O O . ARG B 1 278 ? -14.57 -20.719 0.986 1 96.62 278 ARG B O 1
ATOM 4623 N N . LYS B 1 279 ? -15.281 -20.469 3.088 1 97.5 279 LYS B N 1
ATOM 4624 C CA . LYS B 1 279 ? -15.367 -21.922 3.283 1 97.5 279 LYS B CA 1
ATOM 4625 C C . LYS B 1 279 ? -16.438 -22.531 2.389 1 97.5 279 LYS B C 1
ATOM 4627 O O . LYS B 1 279 ? -16.234 -23.594 1.789 1 97.5 279 LYS B O 1
ATOM 4632 N N . PHE B 1 280 ? -17.531 -21.812 2.33 1 96.75 280 PHE B N 1
ATOM 4633 C CA . PHE B 1 280 ? -18.625 -22.266 1.467 1 96.75 280 PHE B CA 1
ATOM 4634 C C . PHE B 1 280 ? -18.172 -22.297 0.009 1 96.75 280 PHE B C 1
ATOM 4636 O O . PHE B 1 280 ? -18.406 -23.281 -0.697 1 96.75 280 PHE B O 1
ATOM 4643 N N . MET B 1 281 ? -17.578 -21.219 -0.379 1 96.5 281 MET B N 1
ATOM 4644 C CA . MET B 1 281 ? -17.109 -21.109 -1.759 1 96.5 281 MET B CA 1
ATOM 4645 C C . MET B 1 281 ? -16.062 -22.172 -2.061 1 96.5 281 MET B C 1
ATOM 4647 O O . MET B 1 281 ? -16.078 -22.781 -3.133 1 96.5 281 MET B O 1
ATOM 4651 N N . LEU B 1 282 ? -15.156 -22.375 -1.152 1 97.69 282 LEU B N 1
ATOM 4652 C CA . LEU B 1 282 ? -14.133 -23.406 -1.313 1 97.69 282 LEU B CA 1
ATOM 4653 C C . LEU B 1 282 ? -14.766 -24.781 -1.508 1 97.69 282 LEU B C 1
ATOM 4655 O O . LEU B 1 282 ? -14.336 -25.547 -2.377 1 97.69 282 LEU B O 1
ATOM 4659 N N . HIS B 1 283 ? -15.75 -25.047 -0.707 1 97.06 283 HIS B N 1
ATOM 4660 C CA . HIS B 1 283 ? -16.484 -26.297 -0.838 1 97.06 283 HIS B CA 1
ATOM 4661 C C . HIS B 1 283 ? -17.031 -26.469 -2.252 1 97.06 283 HIS B C 1
ATOM 4663 O O . HIS B 1 283 ? -16.828 -27.516 -2.879 1 97.06 283 HIS B O 1
ATOM 4669 N N . THR B 1 284 ? -17.688 -25.484 -2.734 1 96.75 284 THR B N 1
ATOM 4670 C CA . THR B 1 284 ? -18.297 -25.516 -4.059 1 96.75 284 THR B CA 1
ATOM 4671 C C . THR B 1 284 ? -17.234 -25.688 -5.141 1 96.75 284 THR B C 1
ATOM 4673 O O . THR B 1 284 ? -17.422 -26.469 -6.074 1 96.75 284 THR B O 1
ATOM 4676 N N . MET B 1 285 ? -16.172 -25 -5.008 1 97.44 285 MET B N 1
ATOM 4677 C CA . MET B 1 285 ? -15.102 -25.047 -5.996 1 97.44 285 MET B CA 1
ATOM 4678 C C . MET B 1 285 ? -14.445 -26.422 -6.023 1 97.44 285 MET B C 1
ATOM 4680 O O . MET B 1 285 ? -14.117 -26.938 -7.094 1 97.44 285 MET B O 1
ATOM 4684 N N . LEU B 1 286 ? -14.25 -27 -4.879 1 97.5 286 LEU B N 1
ATOM 4685 C CA . LEU B 1 286 ? -13.641 -28.312 -4.797 1 97.5 286 LEU B CA 1
ATOM 4686 C C . LEU B 1 286 ? -14.539 -29.375 -5.434 1 97.5 286 LEU B C 1
ATOM 4688 O O . LEU B 1 286 ? -14.055 -30.266 -6.129 1 97.5 286 LEU B O 1
ATOM 4692 N N . CYS B 1 287 ? -15.812 -29.266 -5.207 1 95.88 287 CYS B N 1
ATOM 4693 C CA . CYS B 1 287 ? -16.766 -30.156 -5.879 1 95.88 287 CYS B CA 1
ATOM 4694 C C . CYS B 1 287 ? -16.641 -30.031 -7.391 1 95.88 287 CYS B C 1
ATOM 4696 O O . CYS B 1 287 ? -16.672 -31.031 -8.102 1 95.88 287 CYS B O 1
ATOM 4698 N N . GLU B 1 288 ? -16.531 -28.828 -7.824 1 95.62 288 GLU B N 1
ATOM 4699 C CA . GLU B 1 288 ? -16.391 -28.578 -9.25 1 95.62 288 GLU B CA 1
ATOM 4700 C C . GLU B 1 288 ? -15.109 -29.219 -9.789 1 95.62 288 GLU B C 1
ATOM 4702 O O . GLU B 1 288 ? -15.125 -29.844 -10.859 1 95.62 288 GLU B O 1
ATOM 4707 N N . VAL B 1 289 ? -14.008 -29.109 -9.094 1 96.06 289 VAL B N 1
ATOM 4708 C CA . VAL B 1 289 ? -12.734 -29.688 -9.5 1 96.06 289 VAL B CA 1
ATOM 4709 C C . VAL B 1 289 ? -12.867 -31.203 -9.641 1 96.06 289 VAL B C 1
ATOM 4711 O O . VAL B 1 289 ? -12.461 -31.781 -10.656 1 96.06 289 VAL B O 1
ATOM 4714 N N . LEU B 1 290 ? -13.469 -31.844 -8.648 1 94.56 290 LEU B N 1
ATOM 4715 C CA . LEU B 1 290 ? -13.625 -33.281 -8.672 1 94.56 290 LEU B CA 1
ATOM 4716 C C . LEU B 1 290 ? -14.523 -33.719 -9.82 1 94.56 290 LEU B C 1
ATOM 4718 O O . LEU B 1 290 ? -14.227 -34.688 -10.523 1 94.56 290 LEU B O 1
ATOM 4722 N N . ARG B 1 291 ? -15.57 -33.031 -10 1 93.88 291 ARG B N 1
ATOM 4723 C CA . ARG B 1 291 ? -16.5 -33.344 -11.07 1 93.88 291 ARG B CA 1
ATOM 4724 C C . ARG B 1 291 ? -15.828 -33.25 -12.438 1 93.88 291 ARG B C 1
ATOM 4726 O O . ARG B 1 291 ? -15.961 -34.125 -13.273 1 93.88 291 ARG B O 1
ATOM 4733 N N . GLU B 1 292 ? -15.109 -32.188 -12.641 1 94.44 292 GLU B N 1
ATOM 4734 C CA . GLU B 1 292 ? -14.461 -31.938 -13.93 1 94.44 292 GLU B CA 1
ATOM 4735 C C . GLU B 1 292 ? -13.414 -33 -14.227 1 94.44 292 GLU B C 1
ATOM 4737 O O . GLU B 1 292 ? -13.266 -33.438 -15.367 1 94.44 292 GLU B O 1
ATOM 4742 N N . PHE B 1 293 ? -12.641 -33.438 -13.258 1 92.75 293 PHE B N 1
ATOM 4743 C CA . PHE B 1 293 ? -11.609 -34.438 -13.477 1 92.75 293 PHE B CA 1
ATOM 4744 C C . PHE B 1 293 ? -12.234 -35.812 -13.695 1 92.75 293 PHE B C 1
ATOM 4746 O O . PHE B 1 293 ? -11.641 -36.656 -14.352 1 92.75 293 PHE B O 1
ATOM 4753 N N . ARG B 1 294 ? -13.438 -36.094 -13.109 1 87.81 294 ARG B N 1
ATOM 4754 C CA . ARG B 1 294 ? -14.141 -37.344 -13.336 1 87.81 294 ARG B CA 1
ATOM 4755 C C . ARG B 1 294 ? -14.703 -37.406 -14.75 1 87.81 294 ARG B C 1
ATOM 4757 O O . ARG B 1 294 ? -14.648 -38.469 -15.406 1 87.81 294 ARG B O 1
ATOM 4764 N N . GLU B 1 295 ? -15.625 -36.375 -15.141 1 80.44 295 GLU B N 1
ATOM 4765 C CA . GLU B 1 295 ? -16.297 -36.375 -16.438 1 80.44 295 GLU B CA 1
ATOM 4766 C C . GLU B 1 295 ? -15.297 -36.25 -17.578 1 80.44 295 GLU B C 1
ATOM 4768 O O . GLU B 1 295 ? -15.633 -36.5 -18.734 1 80.44 295 GLU B O 1
ATOM 4773 N N . GLY B 1 296 ? -14.312 -36.375 -17.438 1 66.94 296 GLY B N 1
ATOM 4774 C CA . GLY B 1 296 ? -13.328 -36.312 -18.5 1 66.94 296 GLY B CA 1
ATOM 4775 C C . GLY B 1 296 ? -12.852 -34.906 -18.797 1 66.94 296 GLY B C 1
ATOM 4776 O O . GLY B 1 296 ? -13.664 -34 -18.953 1 66.94 296 GLY B O 1
ATOM 4777 N N . GLY B 1 297 ? -11.977 -34.5 -18.344 1 51.12 297 GLY B N 1
ATOM 4778 C CA . GLY B 1 297 ? -11.211 -33.281 -18.266 1 51.12 297 GLY B CA 1
ATOM 4779 C C . GLY B 1 297 ? -11.297 -32.438 -19.516 1 51.12 297 GLY B C 1
ATOM 4780 O O . GLY B 1 297 ? -10.43 -31.594 -19.766 1 51.12 297 GLY B O 1
ATOM 4781 N N . LYS B 1 298 ? -12.273 -32.938 -20.625 1 45.78 298 LYS B N 1
ATOM 4782 C CA . LYS B 1 298 ? -11.898 -31.922 -21.625 1 45.78 298 LYS B CA 1
ATOM 4783 C C . LYS B 1 298 ? -12.156 -30.516 -21.094 1 45.78 298 LYS B C 1
ATOM 4785 O O . LYS B 1 298 ? -13.164 -29.891 -21.438 1 45.78 298 LYS B O 1
ATOM 4790 N N . LEU B 1 299 ? -12.594 -30.375 -19.859 1 44.19 299 LEU B N 1
ATOM 4791 C CA . LEU B 1 299 ? -13.094 -29.078 -19.406 1 44.19 299 LEU B CA 1
ATOM 4792 C C . LEU B 1 299 ? -12.133 -27.969 -19.812 1 44.19 299 LEU B C 1
ATOM 4794 O O . LEU B 1 299 ? -10.938 -28.031 -19.516 1 44.19 299 LEU B O 1
ATOM 4798 N N . ASN B 1 300 ? -12.586 -27.656 -20.984 1 35.34 300 ASN B N 1
ATOM 4799 C CA . ASN B 1 300 ? -11.836 -26.5 -21.469 1 35.34 300 ASN B CA 1
ATOM 4800 C C . ASN B 1 300 ? -11.562 -25.5 -20.359 1 35.34 300 ASN B C 1
ATOM 4802 O O . ASN B 1 300 ? -12.445 -25.203 -19.547 1 35.34 300 ASN B O 1
ATOM 4806 N N . VAL B 1 301 ? -10.398 -25.203 -20.156 1 31.94 301 VAL B N 1
ATOM 4807 C CA . VAL B 1 301 ? -9.305 -24.25 -20.125 1 31.94 301 VAL B CA 1
ATOM 4808 C C . VAL B 1 301 ? -9.742 -22.953 -20.797 1 31.94 301 VAL B C 1
ATOM 4810 O O . VAL B 1 301 ? -10.469 -22.969 -21.797 1 31.94 301 VAL B O 1
#

InterPro domains:
  IPR002346 Molybdopterin dehydrogenase, FAD-binding [PF00941] (24-188)
  IPR016166 FAD-binding domain, PCMH-type [PS51387] (20-193)
  IPR016167 FAD-binding, type PCMH, subdomain 1 [G3DSA:3.30.43.10] (20-76)
  IPR016169 FAD-binding, type PCMH, subdomain 2 [G3DSA:3.30.465.10] (86-188)
  IPR036318 FAD-binding, type PCMH-like superfamily [SSF56176] (20-188)
  IPR036683 CO dehydrogenase flavoprotein, C-terminal domain superfamily [SSF55447] (198-295)
  IPR051312 Diverse Substrate Oxidoreductases [PTHR42659] (20-295)

Foldseek 3Di:
DPPVVVQVVVVVVCCVVVVQQPDEAAEAEDQEPVVLQVVLVVCVVVVQQEDEDALCPQVSVCRNVPNDDGRYYYYDLNYPLQCDADDDDFKTKHHQNHFLVNCLVVCQQVLLNVQSPLPDDPVSSRRHGNQNLQQDQFQFRGSCWLLLLQQKWWWKQHPVGIDIGGCVVQADLGGNDDRSMGTTIIMGGNLQRPFQKDKDWDFLDPVDSHGAKIKIWGQDPNFIWIKMTNQDSGIDTDPQLSCLLSPPVDDLVVSLVVNLVVDPDDGDDDPSHHNVVSSVVVSVVSVVVVVCVVVDRPPPD/DPVVVVQVVVVVVCCVVVVQQPDEAAEAEDQEPVVLQVVLVVCVVVVQLEDEDALCPQVSVCRNVPNDDGRYYYYDLNYPLQCDADDDDFKTKHHQNHFLVNCLVVCQQVLLNVQSPLPDDPVSRRRHGNQNLQQDQFQFRGSCWLLLLQQKWWWKQHPVGIDIGGCVVQADLGGNDDRSMGTTIIMGGNLQRPFQKDKDWDFLDPVDSHGAKIKIWGQDPNFIWIKMTNQDSGIDTDPQLSVLLSPPVDDLVVSLVVNLVVDPDDGDDDPSHHNVVSSVVVSVVSVVVVVCVVVPRPPPD

Organism: Clostridium tetani (strain Massachusetts / E88) (NCBI:txid212717)

Solvent-accessible surface area (backbone atoms only — not comparable to full-atom values): 31432 Å² total; per-residue (Å²): 123,69,68,63,54,52,46,49,49,55,44,35,45,44,36,61,75,37,49,57,43,50,54,54,59,46,81,41,67,37,62,39,69,67,53,44,32,51,47,41,53,53,38,40,72,71,67,33,52,51,43,82,31,59,42,46,65,62,55,50,30,34,27,50,56,67,72,47,80,49,42,28,39,37,31,44,70,52,16,60,72,17,54,38,75,46,75,56,92,63,29,35,38,35,10,15,40,31,24,32,44,58,45,35,73,67,40,80,35,48,63,49,16,57,47,35,64,68,43,60,47,72,78,46,23,62,39,35,9,48,35,41,54,50,66,44,82,56,38,72,45,54,67,54,29,50,41,59,55,45,68,15,30,37,30,34,39,30,90,91,44,71,50,78,40,52,42,82,79,36,46,68,72,37,60,67,68,60,93,64,46,42,70,35,30,39,38,32,52,48,82,55,42,77,41,45,47,46,70,49,76,42,45,55,41,99,82,29,60,36,81,36,39,37,38,32,35,35,46,58,94,92,32,59,33,49,20,39,15,36,50,26,78,28,40,48,68,46,71,68,43,36,51,47,72,61,35,83,84,52,55,68,72,58,33,47,55,51,40,67,73,56,53,92,57,67,60,39,66,53,95,65,39,43,38,68,53,48,52,51,50,48,45,54,50,50,52,49,52,54,50,45,64,70,75,49,54,80,51,78,100,122,68,68,62,53,53,46,49,49,57,45,35,44,44,36,61,76,36,48,57,44,50,54,54,59,46,81,42,66,37,61,40,68,66,52,44,32,50,49,40,53,53,38,40,73,71,66,32,51,50,42,82,31,59,41,46,65,62,56,50,30,35,28,50,57,67,72,47,81,50,42,27,38,37,31,47,68,53,16,62,72,17,53,37,75,46,75,55,92,63,30,35,39,36,11,15,41,31,25,34,46,58,44,37,71,67,42,79,35,48,65,49,17,59,46,36,65,68,43,61,46,72,79,47,23,63,40,38,9,47,36,40,54,51,66,45,82,54,39,70,45,54,67,54,29,48,41,59,55,44,69,15,29,37,29,36,37,30,90,90,43,72,50,78,41,51,41,82,78,35,47,68,70,35,61,67,67,61,93,63,46,42,68,35,31,40,38,33,51,48,82,56,42,78,41,55,51,50,77,50,77,42,44,56,41,99,81,30,60,36,80,35,39,37,38,33,35,35,47,58,93,91,33,58,35,49,20,39,16,35,51,26,78,28,40,48,68,46,72,68,43,35,50,48,70,59,36,83,86,53,55,68,74,57,34,48,55,52,38,66,73,56,53,93,58,66,61,40,67,52,95,64,39,44,40,68,54,48,53,52,50,49,46,55,51,51,53,48,52,54,49,40,62,68,74,46,47,76,50,79,124

Secondary structure (DSSP, 8-state):
-HHHHHHHHHHHHHHHHGGG-SS--EEE--SSHHHHHHHHHHHHHTT---EEESS-HHHHHHHHTTS---SEEEEGGG-GGGT-EEEETTEEEEETT-BHHHHHHH-SSHHHHHHHTTSS-HHHHTT-BHHHHHH---TT--THHHHHHTT-EEEEEETTEEEEEEHHHHBSSSB---TT-EEEEEEEEGGGTTS-EEEEEEESSSS---EEEEEEEEEETTEEEEEEESSSSS-EE-HHHHHHHT-TTS-HHHHHHHHHHT-SSPPP-SSS--HHHHHHHHHHHHHHHHHHHHH-S----/-HHHHHHHHHHHHHHHHGGG-SS--EEE--SSHHHHHHHHHHHHHTT---EEESS-HHHHHHHHTTS---SEEEEGGG-GGGT-EEEETTEEEEETT-BHHHHHHH-SSHHHHHHHTTSS-HHHHTT-BHHHHHH---TT--THHHHHHTT-EEEEEETTEEEEEEHHHHBSSSB---TT-EEEEEEEEHHHHTS-EEEEEEESSSS---EEEEEEEEEETTEEEEEEESSSSS-EE-HHHHHHHT-TTS-HHHHHHHHHHT-SSPPP-SSS--HHHHHHHHHHHHHHHHHHHHS-S----

Radius of gyration: 27.17 Å; Cα contacts (8 Å, |Δi|>4): 1189; chains: 2; bounding box: 56×82×61 Å

Nearest PDB structures (foldseek):
  1ffu-assembly1_F  TM=8.904E-01  e=2.853E-21  Hydrogenophaga pseudoflava
  1t3q-assembly1_F  TM=8.704E-01  e=5.240E-21  Pseudomonas putida
  1ffv-assembly1_F  TM=8.616E-01  e=2.853E-21  Hydrogenophaga pseudoflava
  1n60-assembly1_C  TM=8.485E-01  e=1.087E-20  Afipia carboxidovorans OM5
  4zoh-assembly1_B-2  TM=8.327E-01  e=1.247E-18  Sulfurisphaera tokodaii str. 7